Protein 3LXD (pdb70)

Radius of gyration: 22.02 Å; Cα contacts (8 Å, |Δi|>4): 960; chains: 1; bounding box: 58×62×48 Å

Sequence (409 aa):
AERADVVIVGAGHGGAQAAIALRQNGFEGRVLVIGREPEIPYERPPLSKEYLAREKTFERICIRPAQFWEDKAVEMKLGAEVVSLDPAAHTVKLGDGSAIEYGKLIWATGGDPRRLSCVGADLAGVHAVRTKEDADRLMAELDAGAKNAVVIGGGYIGLEAAAVLTKFGVNVTLLEALPRVLARVAGEALSEFYQAEHRAHGVDLRTGAAMDCIEGDGTKVTGVRMQDGSVIPADIVIVGIGIVPCVGALISAGASGGNGVDVDEFCRTSLTDVYAIGDCAAHANDFADGAVIRLESVQNANDMATAAAKDICGAPVPYKATPWFWSNQYDLKLQTVGLSTGHDNAVLRGDPATRSFSVVYLKGGKVVALDCVNMVKDYVQGKKLVEARAQIAPEQLADAGVPLKEMLA

InterPro domains:
  IPR016156 FAD/NAD-linked reductase, dimerisation domain superfamily [G3DSA:3.30.390.30] (330-415)
  IPR016156 FAD/NAD-linked reductase, dimerisation domain superfamily [SSF55424] (322-414)
  IPR023753 FAD/NAD(P)-binding domain [PF07992] (11-310)
  IPR028202 Reductase, C-terminal [PF14759] (330-414)
  IPR036188 FAD/NAD(P)-binding domain superfamily [G3DSA:3.50.50.60] (12-320)
  IPR036188 FAD/NAD(P)-binding domain superfamily [G3DSA:3.50.50.60] (121-247)
  IPR036188 FAD/NAD(P)-binding domain superfamily [SSF51905] (7-196)
  IPR036188 FAD/NAD(P)-binding domain superfamily [SSF51905] (153-323)
  IPR050446 FAD-dependent Oxidoreductases and Apoptosis Regulators [PTHR43557] (8-406)

Foldseek 3Di:
DAEWQEEEEAQELLRVLLLVLLVVLPNDTAAEYEHLAADHYFHQQCLLNCVLLVNDDRQRGHPDDPVVCVVSNYHYDYNKHFPAAALVQQWTAIPVGDIYHYNFYEYEHAFAFDAFAPVRDDAPPEAQSRDPVNSVSVSVVLVVPFAFEEEEAQEQSSQSNQQSSVVSVGAYEYEALAQFRCPVADDVVVRVLSVVVSVVSRYNYDYNFAFHGFYDPVYHTQWTAGPVGDTGGGRYYHRHDDTQAPQVNVVVNPWDDDRQGEAEQLQDIPRPRYGYFAQRYWYQAVLVVRDTGGDHASVRSSQSSNSPSCVVSVNHDGSHDWDKDWHDGDNKTKIKTFGQPPFPDWAWADDCVVQWTKIFTAHPQFTGMMITINHVQCRVLVNVSNVVSARFDSVVRNHNVDRPNVGGD

Solvent-accessible surface area: 17570 Å² total; per-residue (Å²): 125,79,163,6,71,0,0,0,6,12,16,14,23,7,0,2,40,0,0,7,8,0,42,142,55,55,38,166,22,68,0,3,3,1,4,123,30,73,29,40,2,2,58,66,29,4,3,7,18,47,13,0,20,118,115,74,89,53,119,158,0,22,17,69,90,69,103,37,11,136,90,83,60,10,75,48,74,56,52,24,82,16,80,44,17,61,31,90,61,45,34,0,96,6,53,115,44,52,56,2,71,6,36,68,0,0,6,12,33,17,4,44,50,121,163,24,27,36,130,44,54,110,20,56,5,38,4,15,7,64,34,41,69,16,0,44,121,0,19,60,44,15,101,95,48,19,124,49,2,1,0,10,9,2,28,25,76,0,0,4,0,0,3,10,0,31,127,64,69,23,96,6,18,0,4,12,65,48,116,51,0,3,32,184,65,6,0,100,33,0,1,126,17,0,23,64,19,0,113,87,77,64,4,63,7,99,48,55,15,49,30,63,14,4,39,36,90,72,104,111,2,64,1,0,90,14,121,123,56,61,71,17,98,5,44,0,0,0,10,15,60,58,19,82,23,31,9,51,18,0,79,104,26,54,6,59,22,87,80,8,0,52,14,51,72,39,1,104,14,71,20,101,39,1,7,0,1,4,33,0,2,2,17,46,12,80,32,26,139,45,55,88,50,43,33,75,14,30,2,4,7,43,38,0,0,53,2,0,0,51,33,23,39,61,60,65,81,53,14,135,45,10,3,78,65,78,0,39,2,53,88,0,120,0,54,17,0,4,32,11,117,48,52,98,60,43,14,72,8,32,76,38,85,88,75,37,0,0,1,0,1,2,101,59,42,82,0,31,0,0,1,0,0,54,59,94,112,3,36,91,26,0,70,120,0,1,64,59,88,9,137,9,35,44,142,104,0,44,74,51,70,57,38,0,125,117,34,66,161

Secondary structure (DSSP, 8-state):
--EEEEEEE--SHHHHHHHHHHHHTT--S-EEEEESSSSPPB-SGGGGTTTTTTSS-SGGGBSS-HHHHHHTTEEEEET--EEEEETTTTEEEETTS-EEEEEEEEE---EEPPP-BTTSS--BTEE---SHHHHHHHHHHHHTT--EEEEE--SHHHHHHHHHHHHTT-EEEEEESSSSTTTTTS-HHHHHHHHHHHHHTT-EEEET--EEEEEESSSBEEEEEESSS-EEE-SEEEE-S--EES-HHHHHTT---SSSEE--TT-B-SSTTEEE-GGGEEEE-GGGTT-EE---SHHHHHHHHHHHHHHHTT------PPPEEEEEETTEEEEEEE--TT-SEEEEEEEGGGTEEEEEEEETTEEEEEEEES-HHHHHHHHHHHHHT----HHHHT-TTS-GGGG--

Nearest PDB structures (foldseek):
  3lxd-assembly1_A  TM=1.002E+00  e=8.440E-90  Novosphingobium aromaticivorans DSM 12444
  6pfz-assembly2_A  TM=8.883E-01  e=3.365E-32  Archaeoglobus fulgidus DSM 4304
  6pfz-assembly1_C  TM=8.844E-01  e=8.334E-30  Archaeoglobus fulgidus DSM 4304
  8c0z-assembly1_E  TM=8.741E-01  e=3.413E-28  Aromatoleum aromaticum
  2cdu-assembly1_B  TM=8.922E-01  e=2.893E-27  Fructilactobacillus sanfranciscensis

B-factor: mean 34.09, std 6.64, range [16.43, 81.3]

CATH classification: 3.50.50.60 (+2 more: 3.50.50.60, 3.30.390.30)

Structure (mmCIF, N/CA/C/O backbone):
data_3LXD
#
_entry.id   3LXD
#
_cell.length_a   140.071
_cell.length_b   140.071
_cell.length_c   52.217
_cell.angle_alpha   90.00
_cell.angle_beta   90.00
_cell.angle_gamma   90.00
#
_symmetry.space_group_name_H-M   'P 43 21 2'
#
loop_
_entity.id
_entity.type
_entity.pdbx_description
1 polymer 'FAD-dependent pyridine nucleotide-disulphide oxidoreductase'
2 non-polymer 'FLAVIN-ADENINE DINUCLEOTIDE'
3 water water
#
loop_
_atom_site.group_PDB
_atom_site.id
_atom_site.type_symbol
_atom_site.label_atom_id
_atom_site.label_alt_id
_atom_site.label_comp_id
_atom_site.label_asym_id
_atom_site.label_entity_id
_atom_site.label_seq_id
_atom_site.pdbx_PDB_ins_code
_atom_site.Cartn_x
_atom_site.Cartn_y
_atom_site.Cartn_z
_atom_site.occupancy
_atom_site.B_iso_or_equiv
_atom_site.auth_seq_id
_atom_site.auth_comp_id
_atom_site.auth_asym_id
_atom_site.auth_atom_id
_atom_site.pdbx_PDB_model_num
ATOM 1 N N . ALA A 1 7 ? 15.560 -12.619 -8.711 1.00 47.06 7 ALA A N 1
ATOM 2 C CA . ALA A 1 7 ? 14.294 -13.397 -8.593 1.00 47.12 7 ALA A CA 1
ATOM 3 C C . ALA A 1 7 ? 14.566 -14.841 -8.170 1.00 47.15 7 ALA A C 1
ATOM 4 O O . ALA A 1 7 ? 15.393 -15.532 -8.774 1.00 47.24 7 ALA A O 1
ATOM 6 N N . GLU A 1 8 ? 13.869 -15.285 -7.125 1.00 47.00 8 GLU A N 1
ATOM 7 C CA . GLU A 1 8 ? 13.991 -16.651 -6.641 1.00 46.80 8 GLU A CA 1
ATOM 8 C C . GLU A 1 8 ? 13.439 -17.611 -7.683 1.00 46.39 8 GLU A C 1
ATOM 9 O O . GLU A 1 8 ? 12.321 -17.432 -8.175 1.00 46.59 8 GLU A O 1
ATOM 15 N N . ARG A 1 9 ? 14.234 -18.622 -8.021 1.00 45.68 9 ARG A N 1
ATOM 16 C CA . ARG A 1 9 ? 13.868 -19.573 -9.065 1.00 45.18 9 ARG A CA 1
ATOM 17 C C . ARG A 1 9 ? 14.291 -20.999 -8.740 1.00 44.34 9 ARG A C 1
ATOM 18 O O . ARG A 1 9 ? 15.371 -21.230 -8.186 1.00 44.50 9 ARG A O 1
ATOM 26 N N . ALA A 1 10 ? 13.434 -21.950 -9.094 1.00 43.12 10 ALA A N 1
ATOM 27 C CA . ALA A 1 10 ? 13.748 -23.361 -8.942 1.00 42.08 10 ALA A CA 1
ATOM 28 C C . ALA A 1 10 ? 13.541 -24.100 -10.260 1.00 41.47 10 ALA A C 1
ATOM 29 O O . ALA A 1 10 ? 12.717 -23.700 -11.094 1.00 41.54 10 ALA A O 1
ATOM 31 N N . ASP A 1 11 ? 14.303 -25.171 -10.452 1.00 40.42 11 ASP A N 1
ATOM 32 C CA . ASP A 1 11 ? 14.187 -25.978 -11.659 1.00 39.44 11 ASP A CA 1
ATOM 33 C C . ASP A 1 11 ? 12.837 -26.691 -11.720 1.00 38.58 11 ASP A C 1
ATOM 34 O O . ASP A 1 11 ? 12.231 -26.803 -12.788 1.00 38.75 11 ASP A O 1
ATOM 39 N N . VAL A 1 12 ? 12.375 -27.160 -10.566 1.00 37.27 12 VAL A N 1
ATOM 40 C CA . VAL A 1 12 ? 11.029 -27.698 -10.424 1.00 36.07 12 VAL A CA 1
ATOM 41 C C . VAL A 1 12 ? 10.383 -27.066 -9.192 1.00 35.30 12 VAL A C 1
ATOM 42 O O . VAL A 1 12 ? 10.985 -27.025 -8.114 1.00 35.03 12 VAL A O 1
ATOM 46 N N . VAL A 1 13 ? 9.174 -26.542 -9.371 1.00 34.32 13 VAL A N 1
ATOM 47 C CA . VAL A 1 13 ? 8.388 -26.034 -8.257 1.00 33.55 13 VAL A CA 1
ATOM 48 C C . VAL A 1 13 ? 7.162 -26.930 -8.071 1.00 33.01 13 VAL A C 1
ATOM 49 O O . VAL A 1 13 ? 6.391 -27.157 -9.008 1.00 32.82 13 VAL A O 1
ATOM 53 N N . ILE A 1 14 ? 7.024 -27.464 -6.861 1.00 32.25 14 ILE A N 1
ATOM 54 C CA . ILE A 1 14 ? 5.894 -28.300 -6.499 1.00 31.48 14 ILE A CA 1
ATOM 55 C C . ILE A 1 14 ? 4.987 -27.480 -5.596 1.00 31.04 14 ILE A C 1
ATOM 56 O O . ILE A 1 14 ? 5.417 -26.987 -4.559 1.00 31.09 14 ILE A O 1
ATOM 61 N N . VAL A 1 15 ? 3.733 -27.321 -5.998 1.00 30.57 15 VAL A N 1
ATOM 62 C CA . VAL A 1 15 ? 2.767 -26.590 -5.173 1.00 30.02 15 VAL A CA 1
ATOM 63 C C . VAL A 1 15 ? 1.786 -27.564 -4.528 1.00 29.64 15 VAL A C 1
ATOM 64 O O . VAL A 1 15 ? 1.051 -28.290 -5.215 1.00 29.50 15 VAL A O 1
ATOM 68 N N . GLY A 1 16 ? 1.812 -27.578 -3.198 1.00 29.09 16 GLY A N 1
ATOM 69 C CA . GLY A 1 16 ? 1.112 -28.576 -2.405 1.00 28.63 16 GLY A CA 1
ATOM 70 C C . GLY A 1 16 ? 2.114 -29.551 -1.813 1.00 28.36 16 GLY A C 1
ATOM 71 O O . GLY A 1 16 ? 2.955 -30.105 -2.534 1.00 28.23 16 GLY A O 1
ATOM 72 N N . ALA A 1 17 ? 2.026 -29.753 -0.500 1.00 27.95 17 ALA A N 1
ATOM 73 C CA . ALA A 1 17 ? 2.964 -30.608 0.222 1.00 27.54 17 ALA A CA 1
ATOM 74 C C . ALA A 1 17 ? 2.254 -31.786 0.889 1.00 27.35 17 ALA A C 1
ATOM 75 O O . ALA A 1 17 ? 2.582 -32.170 2.020 1.00 27.25 17 ALA A O 1
ATOM 77 N N . GLY A 1 18 ? 1.273 -32.344 0.179 1.00 27.01 18 GLY A N 1
ATOM 78 C CA . GLY A 1 18 ? 0.565 -33.540 0.622 1.00 26.47 18 GLY A CA 1
ATOM 79 C C . GLY A 1 18 ? 1.185 -34.767 -0.014 1.00 26.36 18 GLY A C 1
ATOM 80 O O . GLY A 1 18 ? 2.395 -34.800 -0.266 1.00 26.10 18 GLY A O 1
ATOM 81 N N . HIS A 1 19 ? 0.356 -35.772 -0.282 1.00 26.12 19 HIS A N 1
ATOM 82 C CA . HIS A 1 19 ? 0.831 -37.020 -0.866 1.00 26.06 19 HIS A CA 1
ATOM 83 C C . HIS A 1 19 ? 1.463 -36.810 -2.228 1.00 26.00 19 HIS A C 1
ATOM 84 O O . HIS A 1 19 ? 2.567 -37.291 -2.472 1.00 26.13 19 HIS A O 1
ATOM 91 N N . GLY A 1 20 ? 0.769 -36.083 -3.102 1.00 25.84 20 GLY A N 1
ATOM 92 C CA . GLY A 1 20 ? 1.256 -35.813 -4.446 1.00 25.77 20 GLY A CA 1
ATOM 93 C C . GLY A 1 20 ? 2.585 -35.089 -4.423 1.00 25.90 20 GLY A C 1
ATOM 94 O O . GLY A 1 20 ? 3.553 -35.539 -5.041 1.00 25.75 20 GLY A O 1
ATOM 95 N N . GLY A 1 21 ? 2.623 -33.978 -3.686 1.00 25.86 21 GLY A N 1
ATOM 96 C CA . GLY A 1 21 ? 3.818 -33.156 -3.540 1.00 25.74 21 GLY A CA 1
ATOM 97 C C . GLY A 1 21 ? 5.033 -33.889 -3.009 1.00 25.84 21 GLY A C 1
ATOM 98 O O . GLY A 1 21 ? 6.096 -33.869 -3.637 1.00 25.92 21 GLY A O 1
ATOM 99 N N . ALA A 1 22 ? 4.878 -34.535 -1.855 1.00 25.76 22 ALA A N 1
ATOM 100 C CA . ALA A 1 22 ? 5.965 -35.295 -1.240 1.00 25.83 22 ALA A CA 1
ATOM 101 C C . ALA A 1 22 ? 6.470 -36.394 -2.167 1.00 26.02 22 ALA A C 1
ATOM 102 O O . ALA A 1 22 ? 7.672 -36.497 -2.415 1.00 26.17 22 ALA A O 1
ATOM 104 N N . GLN A 1 23 ? 5.550 -37.202 -2.690 1.00 26.17 23 GLN A N 1
ATOM 105 C CA . GLN A 1 23 ? 5.926 -38.291 -3.589 1.00 26.30 23 GLN A CA 1
ATOM 106 C C . GLN A 1 23 ? 6.558 -37.773 -4.873 1.00 26.39 23 GLN A C 1
ATOM 107 O O . GLN A 1 23 ? 7.439 -38.429 -5.431 1.00 26.42 23 GLN A O 1
ATOM 113 N N . ALA A 1 24 ? 6.110 -36.602 -5.333 1.00 26.45 24 ALA A N 1
ATOM 114 C CA . ALA A 1 24 ? 6.678 -35.967 -6.524 1.00 26.57 24 ALA A CA 1
ATOM 115 C C . ALA A 1 24 ? 8.155 -35.617 -6.313 1.00 26.72 24 ALA A C 1
ATOM 116 O O . ALA A 1 24 ? 8.988 -35.849 -7.196 1.00 26.47 24 ALA A O 1
ATOM 118 N N . ALA A 1 25 ? 8.463 -35.075 -5.136 1.00 26.80 25 ALA A N 1
ATOM 119 C CA . ALA A 1 25 ? 9.826 -34.715 -4.768 1.00 27.22 25 ALA A CA 1
ATOM 120 C C . ALA A 1 25 ? 10.710 -35.954 -4.606 1.00 27.70 25 ALA A C 1
ATOM 121 O O . ALA A 1 25 ? 11.861 -35.976 -5.065 1.00 27.46 25 ALA A O 1
ATOM 123 N N . ILE A 1 26 ? 10.160 -36.982 -3.961 1.00 28.23 26 ILE A N 1
ATOM 124 C CA . ILE A 1 26 ? 10.855 -38.255 -3.786 1.00 28.75 26 ILE A CA 1
ATOM 125 C C . ILE A 1 26 ? 11.161 -38.890 -5.140 1.00 29.24 26 ILE A C 1
ATOM 126 O O . ILE A 1 26 ? 12.292 -39.320 -5.387 1.00 29.59 26 ILE A O 1
ATOM 131 N N . ALA A 1 27 ? 10.156 -38.926 -6.014 1.00 29.69 27 ALA A N 1
ATOM 132 C CA . ALA A 1 27 ? 10.279 -39.553 -7.330 1.00 30.08 27 ALA A CA 1
ATOM 133 C C . ALA A 1 27 ? 11.343 -38.867 -8.184 1.00 30.55 27 ALA A C 1
ATOM 134 O O . ALA A 1 27 ? 12.187 -39.536 -8.785 1.00 30.77 27 ALA A O 1
ATOM 136 N N . LEU A 1 28 ? 11.290 -37.535 -8.224 1.00 31.04 28 LEU A N 1
ATOM 137 C CA . LEU A 1 28 ? 12.302 -36.709 -8.874 1.00 31.53 28 LEU A CA 1
ATOM 138 C C . LEU A 1 28 ? 13.718 -37.208 -8.555 1.00 32.01 28 LEU A C 1
ATOM 139 O O . LEU A 1 28 ? 14.442 -37.662 -9.447 1.00 32.14 28 LEU A O 1
ATOM 144 N N . ARG A 1 29 ? 14.087 -37.161 -7.277 1.00 32.56 29 ARG A N 1
ATOM 145 C CA . ARG A 1 29 ? 15.427 -37.549 -6.845 1.00 33.17 29 ARG A CA 1
ATOM 146 C C . ARG A 1 29 ? 15.742 -39.022 -7.118 1.00 33.73 29 ARG A C 1
ATOM 147 O O . ARG A 1 29 ? 16.825 -39.333 -7.620 1.00 33.94 29 ARG A O 1
ATOM 155 N N . GLN A 1 30 ? 14.797 -39.916 -6.816 1.00 34.24 30 GLN A N 1
ATOM 156 C CA . GLN A 1 30 ? 14.963 -41.351 -7.099 1.00 34.98 30 GLN A CA 1
ATOM 157 C C . GLN A 1 30 ? 15.251 -41.664 -8.571 1.00 35.19 30 GLN A C 1
ATOM 158 O O . GLN A 1 30 ? 15.850 -42.696 -8.883 1.00 35.33 30 GLN A O 1
ATOM 164 N N . ASN A 1 31 ? 14.821 -40.783 -9.470 1.00 35.36 31 ASN A N 1
ATOM 165 C CA . ASN A 1 31 ? 15.104 -40.955 -10.891 1.00 35.66 31 ASN A CA 1
ATOM 166 C C . ASN A 1 31 ? 16.242 -40.071 -11.399 1.00 35.87 31 ASN A C 1
ATOM 167 O O . ASN A 1 31 ? 16.419 -39.901 -12.608 1.00 35.77 31 ASN A O 1
ATOM 172 N N . GLY A 1 32 ? 17.000 -39.505 -10.462 1.00 36.10 32 GLY A N 1
ATOM 173 C CA . GLY A 1 32 ? 18.257 -38.836 -10.772 1.00 36.61 32 GLY A CA 1
ATOM 174 C C . GLY A 1 32 ? 18.220 -37.353 -11.098 1.00 37.02 32 GLY A C 1
ATOM 175 O O . GLY A 1 32 ? 19.210 -36.816 -11.599 1.00 37.18 32 GLY A O 1
ATOM 176 N N . PHE A 1 33 ? 17.097 -36.687 -10.822 1.00 37.18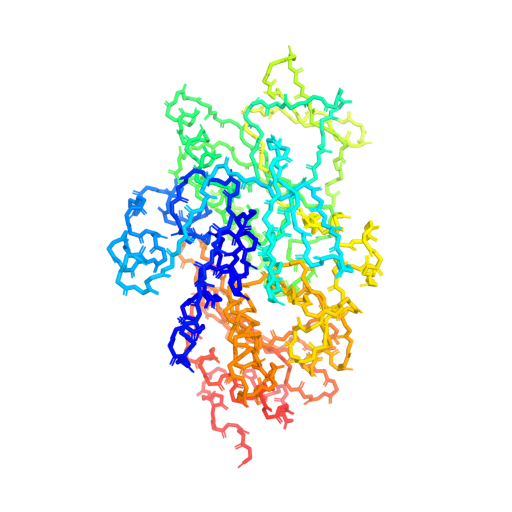 33 PHE A N 1
ATOM 177 C CA . PHE A 1 33 ? 16.985 -35.245 -11.046 1.00 37.32 33 PHE A CA 1
ATOM 178 C C . PHE A 1 33 ? 17.935 -34.484 -10.122 1.00 37.67 33 PHE A C 1
ATOM 179 O O . PHE A 1 33 ? 18.001 -34.768 -8.926 1.00 37.81 33 PHE A O 1
ATOM 187 N N . GLU A 1 34 ? 18.665 -33.519 -10.676 1.00 38.11 34 GLU A N 1
ATOM 188 C CA . GLU A 1 34 ? 19.696 -32.811 -9.904 1.00 38.75 34 GLU A CA 1
ATOM 189 C C . GLU A 1 34 ? 19.465 -31.317 -9.688 1.00 38.59 34 GLU A C 1
ATOM 190 O O . GLU A 1 34 ? 20.076 -30.721 -8.796 1.00 38.84 34 GLU A O 1
ATOM 196 N N . GLY A 1 35 ? 18.581 -30.720 -10.483 1.00 38.34 35 GLY A N 1
ATOM 197 C CA . GLY A 1 35 ? 18.227 -29.311 -10.318 1.00 37.97 35 GLY A CA 1
ATOM 198 C C . GLY A 1 35 ? 17.611 -28.988 -8.966 1.00 37.65 35 GLY A C 1
ATOM 199 O O . GLY A 1 35 ? 17.377 -29.877 -8.146 1.00 37.65 35 GLY A O 1
ATOM 200 N N . ARG A 1 36 ? 17.351 -27.707 -8.734 1.00 37.35 36 ARG A N 1
ATOM 201 C CA . ARG A 1 36 ? 16.715 -27.255 -7.504 1.00 37.25 36 ARG A CA 1
ATOM 202 C C . ARG A 1 36 ? 15.241 -27.672 -7.462 1.00 36.93 36 ARG A C 1
ATOM 203 O O . ARG A 1 36 ? 14.505 -27.493 -8.438 1.00 36.84 36 ARG A O 1
ATOM 211 N N . VAL A 1 37 ? 14.827 -28.240 -6.330 1.00 36.48 37 VAL A N 1
ATOM 212 C CA . VAL A 1 37 ? 13.440 -28.659 -6.131 1.00 36.01 37 VAL A CA 1
ATOM 213 C C . VAL A 1 37 ? 12.852 -27.917 -4.937 1.00 35.82 37 VAL A C 1
ATOM 214 O O . VAL A 1 37 ? 13.378 -27.988 -3.821 1.00 35.74 37 VAL A O 1
ATOM 218 N N . LEU A 1 38 ? 11.763 -27.198 -5.191 1.00 35.59 38 LEU A N 1
ATOM 219 C CA . LEU A 1 38 ? 11.099 -26.402 -4.168 1.00 35.42 38 LEU A CA 1
ATOM 220 C C . LEU A 1 38 ? 9.631 -26.783 -4.052 1.00 35.48 38 LEU A C 1
ATOM 221 O O . LEU A 1 38 ? 8.909 -26.841 -5.055 1.00 35.46 38 LEU A O 1
ATOM 226 N N . VAL A 1 39 ? 9.190 -27.051 -2.829 1.00 35.37 39 VAL A N 1
ATOM 227 C CA . VAL A 1 39 ? 7.772 -27.289 -2.604 1.00 35.43 39 VAL A CA 1
ATOM 228 C C . VAL A 1 39 ? 7.151 -26.238 -1.687 1.00 35.38 39 VAL A C 1
ATOM 229 O O . VAL A 1 39 ? 7.675 -25.938 -0.612 1.00 35.37 39 VAL A O 1
ATOM 233 N N . ILE A 1 40 ? 6.050 -25.664 -2.171 1.00 35.29 40 ILE A N 1
ATOM 234 C CA . ILE A 1 40 ? 5.276 -24.654 -1.456 1.00 35.29 40 ILE A CA 1
ATOM 235 C C . ILE A 1 40 ? 3.971 -25.287 -0.964 1.00 35.00 40 ILE A C 1
ATOM 236 O O . ILE A 1 40 ? 3.146 -25.720 -1.767 1.00 34.90 40 ILE A O 1
ATOM 241 N N . GLY A 1 41 ? 3.799 -25.349 0.354 1.00 34.87 41 GLY A N 1
ATOM 242 C CA . GLY A 1 41 ? 2.606 -25.940 0.959 1.00 34.75 41 GLY A CA 1
ATOM 243 C C . GLY A 1 41 ? 1.973 -24.993 1.954 1.00 34.82 41 GLY A C 1
ATOM 244 O O . GLY A 1 41 ? 2.666 -24.438 2.809 1.00 34.76 41 GLY A O 1
ATOM 245 N N . ARG A 1 42 ? 0.658 -24.800 1.851 1.00 34.83 42 ARG A N 1
ATOM 246 C CA . ARG A 1 42 ? -0.026 -23.825 2.710 1.00 34.99 42 ARG A CA 1
ATOM 247 C C . ARG A 1 42 ? -0.141 -24.234 4.177 1.00 34.81 42 ARG A C 1
ATOM 248 O O . ARG A 1 42 ? -0.407 -23.397 5.035 1.00 34.98 42 ARG A O 1
ATOM 256 N N . GLU A 1 43 ? 0.071 -25.514 4.463 1.00 34.66 43 GLU A N 1
ATOM 257 C CA . GLU A 1 43 ? 0.042 -26.006 5.836 1.00 34.49 43 GLU A CA 1
ATOM 258 C C . GLU A 1 43 ? 1.428 -25.905 6.466 1.00 34.36 43 GLU A C 1
ATOM 259 O O . GLU A 1 43 ? 2.425 -26.031 5.760 1.00 34.52 43 GLU A O 1
ATOM 265 N N . PRO A 1 44 ? 1.494 -25.662 7.791 1.00 34.07 44 PRO A N 1
ATOM 266 C CA . PRO A 1 44 ? 2.772 -25.407 8.464 1.00 33.91 44 PRO A CA 1
ATOM 267 C C . PRO A 1 44 ? 3.682 -26.624 8.667 1.00 33.81 44 PRO A C 1
ATOM 268 O O . PRO A 1 44 ? 4.896 -26.462 8.764 1.00 34.11 44 PRO A O 1
ATOM 272 N N . GLU A 1 45 ? 3.120 -27.823 8.744 1.00 33.51 45 GLU A N 1
ATOM 273 C CA . GLU A 1 45 ? 3.938 -29.008 9.027 1.00 33.17 45 GLU A CA 1
ATOM 274 C C . GLU A 1 45 ? 4.477 -29.680 7.767 1.00 32.64 45 GLU A C 1
ATOM 275 O O . GLU A 1 45 ? 3.912 -29.520 6.684 1.00 32.51 45 GLU A O 1
ATOM 281 N N . ILE A 1 46 ? 5.581 -30.416 7.920 1.00 31.90 46 ILE A N 1
ATOM 282 C CA . ILE A 1 46 ? 6.165 -31.213 6.831 1.00 31.16 46 ILE A CA 1
ATOM 283 C C . ILE A 1 46 ? 5.158 -32.264 6.325 1.00 30.72 46 ILE A C 1
ATOM 284 O O . ILE A 1 46 ? 4.212 -32.606 7.048 1.00 30.44 46 ILE A O 1
ATOM 289 N N . PRO A 1 47 ? 5.345 -32.769 5.085 1.00 30.27 47 PRO A N 1
ATOM 290 C CA . PRO A 1 47 ? 4.400 -33.737 4.530 1.00 29.99 47 PRO A CA 1
ATOM 291 C C . PRO A 1 47 ? 4.025 -34.864 5.500 1.00 29.75 47 PRO A C 1
ATOM 292 O O . PRO A 1 47 ? 4.900 -35.525 6.081 1.00 30.00 47 PRO A O 1
ATOM 296 N N . TYR A 1 48 ? 2.723 -35.047 5.682 1.00 28.94 48 TYR A N 1
ATOM 297 C CA . TYR A 1 48 ? 2.194 -36.091 6.539 1.00 28.44 48 TYR A CA 1
ATOM 298 C C . TYR A 1 48 ? 1.040 -36.803 5.825 1.00 28.34 48 TYR A C 1
ATOM 299 O O . TYR A 1 48 ? 0.421 -36.252 4.910 1.00 28.29 48 TYR A O 1
ATOM 308 N N . GLU A 1 49 ? 0.755 -38.024 6.257 1.00 28.27 49 GLU A N 1
ATOM 309 C CA . GLU A 1 49 ? -0.273 -38.849 5.637 1.00 28.22 49 GLU A CA 1
ATOM 310 C C . GLU A 1 49 ? -1.677 -38.402 6.044 1.00 28.15 49 GLU A C 1
ATOM 311 O O . GLU A 1 49 ? -1.918 -38.040 7.200 1.00 27.90 49 GLU A O 1
ATOM 317 N N . ARG A 1 50 ? -2.599 -38.440 5.085 1.00 28.08 50 ARG A N 1
ATOM 318 C CA . ARG A 1 50 ? -3.980 -38.004 5.311 1.00 28.18 50 ARG A CA 1
ATOM 319 C C . ARG A 1 50 ? -4.942 -39.111 5.770 1.00 27.92 50 ARG A C 1
ATOM 320 O O . ARG A 1 50 ? -5.811 -38.847 6.606 1.00 28.21 50 ARG A O 1
ATOM 328 N N . PRO A 1 51 ? -4.795 -40.351 5.249 1.00 27.66 51 PRO A N 1
ATOM 329 C CA . PRO A 1 51 ? -5.690 -41.424 5.720 1.00 27.48 51 PRO A CA 1
ATOM 330 C C . PRO A 1 51 ? -5.796 -41.598 7.243 1.00 27.39 51 PRO A C 1
ATOM 331 O O . PRO A 1 51 ? -6.868 -41.981 7.726 1.00 27.46 51 PRO A O 1
ATOM 335 N N . PRO A 1 52 ? -4.707 -41.327 7.999 1.00 27.20 52 PRO A N 1
ATOM 336 C CA . PRO A 1 52 ? -4.813 -41.409 9.460 1.00 27.02 52 PRO A CA 1
ATOM 337 C C . PRO A 1 52 ? -5.766 -40.394 10.093 1.00 27.01 52 PRO A C 1
ATOM 338 O O . PRO A 1 52 ? -6.222 -40.612 11.218 1.00 27.13 52 PRO A O 1
ATOM 342 N N . LEU A 1 53 ? -6.063 -39.304 9.387 1.00 26.91 53 LEU A N 1
ATOM 343 C CA . LEU A 1 53 ? -6.888 -38.229 9.946 1.00 27.11 53 LEU A CA 1
ATOM 344 C C . LEU A 1 53 ? -8.317 -38.648 10.306 1.00 27.23 53 LEU A C 1
ATOM 345 O O . LEU A 1 53 ? -8.968 -37.996 11.125 1.00 27.33 53 LEU A O 1
ATOM 350 N N . SER A 1 54 ? -8.796 -39.727 9.689 1.00 27.29 54 SER A N 1
ATOM 351 C CA . SER A 1 54 ? -10.098 -40.311 10.020 1.00 27.38 54 SER A CA 1
ATOM 352 C C . SER A 1 54 ? -9.926 -41.718 10.587 1.00 27.63 54 SER A C 1
ATOM 353 O O . SER A 1 54 ? -10.904 -42.458 10.743 1.00 27.35 54 SER A O 1
ATOM 356 N N . LYS A 1 55 ? -8.674 -42.081 10.876 1.00 27.95 55 LYS A N 1
ATOM 357 C CA . LYS A 1 55 ? -8.349 -43.397 11.423 1.00 28.53 55 LYS A CA 1
ATOM 358 C C . LYS A 1 55 ? -7.436 -43.269 12.645 1.00 29.28 55 LYS A C 1
ATOM 359 O O . LYS A 1 55 ? -7.796 -42.589 13.608 1.00 29.54 55 LYS A O 1
ATOM 365 N N . GLU A 1 56 ? -6.256 -43.891 12.596 1.00 30.10 56 GLU A N 1
ATOM 366 C CA . GLU A 1 56 ? -5.406 -44.047 13.787 1.00 31.14 56 GLU A CA 1
ATOM 367 C C . GLU A 1 56 ? -4.999 -42.741 14.465 1.00 31.21 56 GLU A C 1
ATOM 368 O O . GLU A 1 56 ? -4.875 -42.705 15.688 1.00 31.24 56 GLU A O 1
ATOM 374 N N . TYR A 1 57 ? -4.792 -41.678 13.689 1.00 31.58 57 TYR A N 1
ATOM 375 C CA . TYR A 1 57 ? -4.439 -40.380 14.274 1.00 32.21 57 TYR A CA 1
ATOM 376 C C . TYR A 1 57 ? -5.598 -39.781 15.071 1.00 32.80 57 TYR A C 1
ATOM 377 O O . TYR A 1 57 ? -5.412 -39.374 16.222 1.00 33.07 57 TYR A O 1
ATOM 386 N N . LEU A 1 58 ? -6.785 -39.739 14.466 1.00 33.37 58 LEU A N 1
ATOM 387 C CA . LEU A 1 58 ? -7.969 -39.203 15.140 1.00 34.01 58 LEU A CA 1
ATOM 388 C C . LEU A 1 58 ? -8.278 -40.002 16.394 1.00 34.39 58 LEU A C 1
ATOM 389 O O . LEU A 1 58 ? -8.765 -39.449 17.380 1.00 34.62 58 LEU A O 1
ATOM 394 N N . ALA A 1 59 ? -7.971 -41.298 16.347 1.00 34.70 59 ALA A N 1
ATOM 395 C CA . ALA A 1 59 ? -8.223 -42.213 17.454 1.00 35.12 59 ALA A CA 1
ATOM 396 C C . ALA A 1 59 ? -7.060 -42.294 18.456 1.00 35.46 59 ALA A C 1
ATOM 397 O O . ALA A 1 59 ? -7.096 -43.098 19.391 1.00 35.51 59 ALA A O 1
ATOM 399 N N . ARG A 1 60 ? -6.044 -41.452 18.260 1.00 35.80 60 ARG A N 1
ATOM 400 C CA . ARG A 1 60 ? -4.856 -41.388 19.134 1.00 36.22 60 ARG A CA 1
ATOM 401 C C . ARG A 1 60 ? -4.141 -42.730 19.293 1.00 36.13 60 ARG A C 1
ATOM 402 O O . ARG A 1 60 ? -3.829 -43.152 20.406 1.00 36.25 60 ARG A O 1
ATOM 410 N N . GLU A 1 61 ? -3.902 -43.395 18.171 1.00 36.16 61 GLU A N 1
ATOM 411 C CA . GLU A 1 61 ? -3.130 -44.632 18.137 1.00 36.08 61 GLU A CA 1
ATOM 412 C C . GLU A 1 61 ? -1.782 -44.392 17.445 1.00 35.94 61 GLU A C 1
ATOM 413 O O . GLU A 1 61 ? -0.908 -45.252 17.465 1.00 36.02 61 GLU A O 1
ATOM 419 N N . LYS A 1 62 ? -1.634 -43.220 16.824 1.00 35.69 62 LYS A N 1
ATOM 420 C CA . LYS A 1 62 ? -0.383 -42.797 16.196 1.00 35.51 62 LYS A CA 1
ATOM 421 C C . LYS A 1 62 ? -0.090 -41.346 16.569 1.00 35.41 62 LYS A C 1
ATOM 422 O O . LYS A 1 62 ? -1.003 -40.526 16.664 1.00 35.32 62 LYS A O 1
ATOM 428 N N . THR A 1 63 ? 1.183 -41.034 16.786 1.00 35.33 63 THR A N 1
ATOM 429 C CA . THR A 1 63 ? 1.608 -39.646 16.971 1.00 35.24 63 THR A CA 1
ATOM 430 C C . THR A 1 63 ? 1.735 -38.966 15.606 1.00 35.31 63 THR A C 1
ATOM 431 O O . THR A 1 63 ? 1.570 -39.612 14.566 1.00 35.32 63 THR A O 1
ATOM 435 N N . PHE A 1 64 ? 2.022 -37.667 15.602 1.00 35.33 64 PHE A N 1
ATOM 436 C CA . PHE A 1 64 ? 2.249 -36.966 14.343 1.00 35.21 64 PHE A CA 1
ATOM 437 C C . PHE A 1 64 ? 3.516 -37.465 13.642 1.00 35.31 64 PHE A C 1
ATOM 438 O O . PHE A 1 64 ? 3.555 -37.530 12.411 1.00 35.40 64 PHE A O 1
ATOM 446 N N . GLU A 1 65 ? 4.540 -37.813 14.425 1.00 35.43 65 GLU A N 1
ATOM 447 C CA . GLU A 1 65 ? 5.801 -38.335 13.886 1.00 35.62 65 GLU A CA 1
ATOM 448 C C . GLU A 1 65 ? 5.598 -39.621 13.086 1.00 35.28 65 GLU A C 1
ATOM 449 O O . GLU A 1 65 ? 6.264 -39.836 12.072 1.00 35.21 65 GLU A O 1
ATOM 455 N N . ARG A 1 66 ? 4.672 -40.463 13.541 1.00 35.03 66 ARG A N 1
ATOM 456 C CA . ARG A 1 66 ? 4.410 -41.747 12.887 1.00 34.96 66 ARG A CA 1
ATOM 457 C C . ARG A 1 66 ? 3.452 -41.654 11.695 1.00 34.46 66 ARG A C 1
ATOM 458 O O . ARG A 1 66 ? 3.116 -42.674 11.093 1.00 34.50 66 ARG A O 1
ATOM 466 N N . ILE A 1 67 ? 3.003 -40.443 11.368 1.00 33.79 67 ILE A N 1
ATOM 467 C CA . ILE A 1 67 ? 2.181 -40.233 10.173 1.00 33.17 67 ILE A CA 1
ATOM 468 C C . ILE A 1 67 ? 2.879 -39.362 9.126 1.00 32.84 67 ILE A C 1
ATOM 469 O O . ILE A 1 67 ? 2.322 -39.106 8.062 1.00 32.71 67 ILE A O 1
ATOM 474 N N . CYS A 1 68 ? 4.094 -38.909 9.432 1.00 32.43 68 CYS A N 1
ATOM 475 C CA . CYS A 1 68 ? 4.890 -38.136 8.478 1.00 32.15 68 CYS A CA 1
ATOM 476 C C . CYS A 1 68 ? 5.344 -39.011 7.321 1.00 32.00 68 CYS A C 1
ATOM 477 O O . CYS A 1 68 ? 5.770 -40.150 7.531 1.00 31.92 68 CYS A O 1
ATOM 480 N N . ILE A 1 69 ? 5.245 -38.476 6.106 1.00 31.75 69 ILE A N 1
ATOM 481 C CA . ILE A 1 69 ? 5.596 -39.222 4.893 1.00 31.72 69 ILE A CA 1
ATOM 482 C C . ILE A 1 69 ? 7.091 -39.582 4.880 1.00 31.96 69 ILE A C 1
ATOM 483 O O . ILE A 1 69 ? 7.471 -40.706 4.535 1.00 32.05 69 ILE A O 1
ATOM 488 N N . ARG A 1 70 ? 7.921 -38.618 5.266 1.00 32.16 70 ARG A N 1
ATOM 489 C CA . ARG A 1 70 ? 9.352 -38.824 5.466 1.00 32.39 70 ARG A CA 1
ATOM 490 C C . ARG A 1 70 ? 9.783 -38.010 6.678 1.00 32.75 70 ARG A C 1
ATOM 491 O O . ARG A 1 70 ? 9.171 -36.976 6.964 1.00 32.88 70 ARG A O 1
ATOM 499 N N . PRO A 1 71 ? 10.831 -38.464 7.400 1.00 33.09 71 PRO A N 1
ATOM 500 C CA . PRO A 1 71 ? 11.326 -37.677 8.537 1.00 33.28 71 PRO A CA 1
ATOM 501 C C . PRO A 1 71 ? 11.982 -36.379 8.074 1.00 33.50 71 PRO A C 1
ATOM 502 O O . PRO A 1 71 ? 12.430 -36.290 6.932 1.00 33.56 71 PRO A O 1
ATOM 506 N N . ALA A 1 72 ? 12.034 -35.387 8.958 1.00 33.84 72 ALA A N 1
ATOM 507 C CA . ALA A 1 72 ? 12.631 -34.087 8.646 1.00 34.29 72 ALA A CA 1
ATOM 508 C C . ALA A 1 72 ? 13.988 -34.181 7.930 1.00 34.51 72 ALA A C 1
ATOM 509 O O . ALA A 1 72 ? 14.214 -33.497 6.924 1.00 34.78 72 ALA A O 1
ATOM 511 N N . GLN A 1 73 ? 14.870 -35.041 8.436 1.00 34.57 73 GLN A N 1
ATOM 512 C CA . GLN A 1 73 ? 16.225 -35.179 7.894 1.00 34.69 73 GLN A CA 1
ATOM 513 C C . GLN A 1 73 ? 16.244 -35.635 6.434 1.00 34.48 73 GLN A C 1
ATOM 514 O O . GLN A 1 73 ? 17.112 -35.215 5.671 1.00 34.78 73 GLN A O 1
ATOM 520 N N . PHE A 1 74 ? 15.290 -36.483 6.052 1.00 34.22 74 PHE A N 1
ATOM 521 C CA . PHE A 1 74 ? 15.181 -36.971 4.671 1.00 33.97 74 PHE A CA 1
ATOM 522 C C . PHE A 1 74 ? 15.174 -35.847 3.626 1.00 33.95 74 PHE A C 1
ATOM 523 O O . PHE A 1 74 ? 15.897 -35.924 2.632 1.00 34.08 74 PHE A O 1
ATOM 531 N N . TRP A 1 75 ? 14.355 -34.820 3.855 1.00 33.98 75 TRP A N 1
ATOM 532 C CA . TRP A 1 75 ? 14.211 -33.703 2.916 1.00 34.15 75 TRP A CA 1
ATOM 533 C C . TRP A 1 75 ? 15.511 -32.910 2.782 1.00 34.78 75 TRP A C 1
ATOM 534 O O . TRP A 1 75 ? 15.889 -32.497 1.682 1.00 34.78 75 TRP A O 1
ATOM 545 N N . GLU A 1 76 ? 16.182 -32.711 3.915 1.00 35.58 76 GLU A N 1
ATOM 546 C CA . GLU A 1 76 ? 17.552 -32.203 3.956 1.00 36.27 76 GLU A CA 1
ATOM 547 C C . GLU A 1 76 ? 18.474 -33.035 3.071 1.00 36.10 76 GLU A C 1
ATOM 548 O O . GLU A 1 76 ? 19.174 -32.492 2.217 1.00 36.05 76 GLU A O 1
ATOM 554 N N . ASP A 1 77 ? 18.454 -34.352 3.271 1.00 36.07 77 ASP A N 1
ATOM 555 C CA . ASP A 1 77 ? 19.316 -35.264 2.520 1.00 36.38 77 ASP A CA 1
ATOM 556 C C . ASP A 1 77 ? 19.049 -35.232 1.021 1.00 36.37 77 ASP A C 1
ATOM 557 O O . ASP A 1 77 ? 19.982 -35.294 0.226 1.00 36.39 77 ASP A O 1
ATOM 562 N N . LYS A 1 78 ? 17.774 -35.136 0.645 1.00 36.54 78 LYS A N 1
ATOM 563 C CA . LYS A 1 78 ? 17.372 -35.183 -0.762 1.00 36.58 78 LYS A CA 1
ATOM 564 C C . LYS A 1 78 ? 17.322 -33.810 -1.436 1.00 36.58 78 LYS A C 1
ATOM 565 O O . LYS A 1 78 ? 16.881 -33.690 -2.585 1.00 36.38 78 LYS A O 1
ATOM 571 N N . ALA A 1 79 ? 17.789 -32.785 -0.719 1.00 36.69 79 ALA A N 1
ATOM 572 C CA . ALA A 1 79 ? 17.854 -31.411 -1.230 1.00 36.85 79 ALA A CA 1
ATOM 573 C C . ALA A 1 79 ? 16.489 -30.930 -1.725 1.00 37.01 79 ALA A C 1
ATOM 574 O O . ALA A 1 79 ? 16.377 -30.277 -2.768 1.00 37.08 79 ALA A O 1
ATOM 576 N N . VAL A 1 80 ? 15.454 -31.285 -0.972 1.00 37.21 80 VAL A N 1
ATOM 577 C CA . VAL A 1 80 ? 14.100 -30.833 -1.250 1.00 37.24 80 VAL A CA 1
ATOM 578 C C . VAL A 1 80 ? 13.820 -29.630 -0.353 1.00 37.36 80 VAL A C 1
ATOM 579 O O . VAL A 1 80 ? 13.689 -29.763 0.867 1.00 37.32 80 VAL A O 1
ATOM 583 N N . GLU A 1 81 ? 13.762 -28.453 -0.967 1.00 37.52 81 GLU A N 1
ATOM 584 C CA . GLU A 1 81 ? 13.503 -27.218 -0.237 1.00 37.85 81 GLU A CA 1
ATOM 585 C C . GLU A 1 81 ? 12.007 -27.024 -0.056 1.00 37.77 81 GLU A C 1
ATOM 586 O O . GLU A 1 81 ? 11.218 -27.353 -0.942 1.00 37.85 81 GLU A O 1
ATOM 592 N N . MET A 1 82 ? 11.623 -26.482 1.092 1.00 37.65 82 MET A N 1
ATOM 593 C CA . MET A 1 82 ? 10.219 -26.332 1.419 1.00 37.80 82 MET A CA 1
ATOM 594 C C . MET A 1 82 ? 9.856 -24.959 1.976 1.00 37.75 82 MET A C 1
ATOM 595 O O . MET A 1 82 ? 10.485 -24.470 2.924 1.00 37.81 82 MET A O 1
ATOM 600 N N . LYS A 1 83 ? 8.850 -24.338 1.358 1.00 37.38 83 LYS A N 1
ATOM 601 C CA . LYS A 1 83 ? 8.232 -23.126 1.885 1.00 37.17 83 LYS A CA 1
ATOM 602 C C . LYS A 1 83 ? 6.861 -23.480 2.442 1.00 36.89 83 LYS A C 1
ATOM 603 O O . LYS A 1 83 ? 5.863 -23.502 1.715 1.00 37.07 83 LYS A O 1
ATOM 609 N N . LEU A 1 84 ? 6.823 -23.773 3.735 1.00 36.55 84 LEU A N 1
ATOM 610 C CA . LEU A 1 84 ? 5.588 -24.189 4.391 1.00 36.22 84 LEU A CA 1
ATOM 611 C C . LEU A 1 84 ? 4.820 -22.976 4.894 1.00 36.22 84 LEU A C 1
ATOM 612 O O . LEU A 1 84 ? 5.403 -21.905 5.099 1.00 36.16 84 LEU A O 1
ATOM 617 N N . GLY A 1 85 ? 3.511 -23.145 5.074 1.00 36.13 85 GLY A N 1
ATOM 618 C CA . GLY A 1 85 ? 2.636 -22.047 5.469 1.00 36.03 85 GLY A CA 1
ATOM 619 C C . GLY A 1 85 ? 2.610 -20.944 4.430 1.00 36.13 85 GLY A C 1
ATOM 620 O O . GLY A 1 85 ? 2.459 -19.771 4.762 1.00 36.30 85 GLY A O 1
ATOM 621 N N . ALA A 1 86 ? 2.771 -21.330 3.170 1.00 36.21 86 ALA A N 1
ATOM 622 C CA . ALA A 1 86 ? 2.771 -20.405 2.047 1.00 36.41 86 ALA A CA 1
ATOM 623 C C . ALA A 1 86 ? 1.966 -21.030 0.926 1.00 36.62 86 ALA A C 1
ATOM 624 O O . ALA A 1 86 ? 2.072 -22.230 0.676 1.00 36.85 86 ALA A O 1
ATOM 626 N N . GLU A 1 87 ? 1.157 -20.227 0.248 1.00 36.68 87 GLU A N 1
ATOM 627 C CA . GLU A 1 87 ? 0.362 -20.746 -0.860 1.00 36.73 87 GLU A CA 1
ATOM 628 C C . GLU A 1 87 ? 0.559 -19.971 -2.147 1.00 36.51 87 GLU A C 1
ATOM 629 O O . GLU A 1 87 ? 0.781 -18.759 -2.126 1.00 36.50 87 GLU A O 1
ATOM 635 N N . VAL A 1 88 ? 0.484 -20.688 -3.263 1.00 36.45 88 VAL A N 1
ATOM 636 C CA . VAL A 1 88 ? 0.503 -20.077 -4.582 1.00 36.49 88 VAL A CA 1
ATOM 637 C C . VAL A 1 88 ? -0.884 -19.511 -4.842 1.00 36.69 88 VAL A C 1
ATOM 638 O O . VAL A 1 88 ? -1.884 -20.215 -4.717 1.00 36.72 88 VAL A O 1
ATOM 642 N N . VAL A 1 89 ? -0.934 -18.230 -5.191 1.00 36.83 89 VAL A N 1
ATOM 643 C CA . VAL A 1 89 ? -2.197 -17.525 -5.338 1.00 36.94 89 VAL A CA 1
ATOM 644 C C . VAL A 1 89 ? -2.583 -17.370 -6.816 1.00 36.94 89 VAL A C 1
ATOM 645 O O . VAL A 1 89 ? -3.762 -17.279 -7.149 1.00 37.11 89 VAL A O 1
ATOM 649 N N . SER A 1 90 ? -1.581 -17.362 -7.691 1.00 37.00 90 SER A N 1
ATOM 650 C CA . SER A 1 90 ? -1.787 -17.290 -9.137 1.00 37.10 90 SER A CA 1
ATOM 651 C C . SER A 1 90 ? -0.499 -17.664 -9.857 1.00 37.30 90 SER A C 1
ATOM 652 O O . SER A 1 90 ? 0.557 -17.789 -9.232 1.00 37.19 90 SER A O 1
ATOM 655 N N . LEU A 1 91 ? -0.589 -17.839 -11.172 1.00 37.59 91 LEU A N 1
ATOM 656 C CA . LEU A 1 91 ? 0.584 -18.151 -11.980 1.00 38.04 91 LEU A CA 1
ATOM 657 C C . LEU A 1 91 ? 0.496 -17.555 -13.381 1.00 38.35 91 LEU A C 1
ATOM 658 O O . LEU A 1 91 ? -0.592 -17.390 -13.939 1.00 38.50 91 LEU A O 1
ATOM 663 N N . ASP A 1 92 ? 1.661 -17.251 -13.941 1.00 38.58 92 ASP A N 1
ATOM 664 C CA . ASP A 1 92 ? 1.771 -16.787 -15.311 1.00 38.82 92 ASP A CA 1
ATOM 665 C C . ASP A 1 92 ? 2.527 -17.862 -16.090 1.00 38.93 92 ASP A C 1
ATOM 666 O O . ASP A 1 92 ? 3.754 -17.953 -15.993 1.00 39.06 92 ASP A O 1
ATOM 671 N N . PRO A 1 93 ? 1.793 -18.695 -16.856 1.00 39.05 93 PRO A N 1
ATOM 672 C CA . PRO A 1 93 ? 2.406 -19.821 -17.568 1.00 39.13 93 PRO A CA 1
ATOM 673 C C . PRO A 1 93 ? 3.399 -19.383 -18.648 1.00 39.23 93 PRO A C 1
ATOM 674 O O . PRO A 1 93 ? 4.334 -20.126 -18.956 1.00 39.32 93 PRO A O 1
ATOM 678 N N . ALA A 1 94 ? 3.197 -18.189 -19.203 1.00 39.26 94 ALA A N 1
ATOM 679 C CA . ALA A 1 94 ? 4.095 -17.637 -20.217 1.00 39.29 94 ALA A CA 1
ATOM 680 C C . ALA A 1 94 ? 5.438 -17.252 -19.605 1.00 39.12 94 ALA A C 1
ATOM 681 O O . ALA A 1 94 ? 6.485 -17.736 -20.032 1.00 39.21 94 ALA A O 1
ATOM 683 N N . ALA A 1 95 ? 5.395 -16.394 -18.589 1.00 39.07 95 ALA A N 1
ATOM 684 C CA . ALA A 1 95 ? 6.593 -15.960 -17.875 1.00 39.01 95 ALA A CA 1
ATOM 685 C C . ALA A 1 95 ? 7.209 -17.074 -17.023 1.00 39.11 95 ALA A C 1
ATOM 686 O O . ALA A 1 95 ? 8.259 -16.876 -16.409 1.00 39.10 95 ALA A O 1
ATOM 688 N N . HIS A 1 96 ? 6.558 -18.240 -17.000 1.00 39.19 96 HIS A N 1
ATOM 689 C CA . HIS A 1 96 ? 6.956 -19.361 -16.141 1.00 39.21 96 HIS A CA 1
ATOM 690 C C . HIS A 1 96 ? 7.137 -18.900 -14.702 1.00 39.32 96 HIS A C 1
ATOM 691 O O . HIS A 1 96 ? 8.193 -19.090 -14.088 1.00 39.44 96 HIS A O 1
ATOM 698 N N . THR A 1 97 ? 6.086 -18.287 -14.172 1.00 39.23 97 THR A N 1
ATOM 699 C CA . THR A 1 97 ? 6.171 -17.629 -12.891 1.00 39.27 97 THR A CA 1
ATOM 700 C C . THR A 1 97 ? 4.971 -17.981 -12.009 1.00 39.44 97 THR A C 1
ATOM 701 O O . THR A 1 97 ? 3.863 -18.216 -12.501 1.00 39.25 97 THR A O 1
ATOM 705 N N . VAL A 1 98 ? 5.223 -18.032 -10.706 1.00 39.59 98 VAL A N 1
ATOM 706 C CA . VAL A 1 98 ? 4.209 -18.323 -9.708 1.00 39.72 98 VAL A CA 1
ATOM 707 C C . VAL A 1 98 ? 4.194 -17.180 -8.695 1.00 40.00 98 VAL A C 1
ATOM 708 O O . VAL A 1 98 ? 5.249 -16.718 -8.252 1.00 39.85 98 VAL A O 1
ATOM 712 N N . LYS A 1 99 ? 2.998 -16.709 -8.356 1.00 40.41 99 LYS A N 1
ATOM 713 C CA . LYS A 1 99 ? 2.849 -15.637 -7.382 1.00 40.82 99 LYS A CA 1
ATOM 714 C C . LYS A 1 99 ? 2.291 -16.190 -6.083 1.00 40.82 99 LYS A C 1
ATOM 715 O O . LYS A 1 99 ? 1.310 -16.932 -6.088 1.00 40.99 99 LYS A O 1
ATOM 721 N N . LEU A 1 100 ? 2.923 -15.816 -4.975 1.00 40.93 100 LEU A N 1
ATOM 722 C CA . LEU A 1 100 ? 2.568 -16.328 -3.655 1.00 41.13 100 LEU A CA 1
ATOM 723 C C . LEU A 1 100 ? 1.594 -15.421 -2.907 1.00 41.28 100 LEU A C 1
ATOM 724 O O . LEU A 1 100 ? 1.332 -14.299 -3.333 1.00 41.50 100 LEU A O 1
ATOM 729 N N . GLY A 1 101 ? 1.070 -15.918 -1.787 1.00 41.48 101 GLY A N 1
ATOM 730 C CA . GLY A 1 101 ? 0.080 -15.198 -0.987 1.00 41.62 101 GLY A CA 1
ATOM 731 C C . GLY A 1 101 ? 0.579 -13.918 -0.342 1.00 41.87 101 GLY A C 1
ATOM 732 O O . GLY A 1 101 ? -0.220 -13.078 0.075 1.00 42.09 101 GLY A O 1
ATOM 733 N N . ASP A 1 102 ? 1.898 -13.768 -0.253 1.00 41.98 102 ASP A N 1
ATOM 734 C CA . ASP A 1 102 ? 2.503 -12.560 0.311 1.00 42.06 102 ASP A CA 1
ATOM 735 C C . ASP A 1 102 ? 2.968 -11.593 -0.781 1.00 41.95 102 ASP A C 1
ATOM 736 O O . ASP A 1 102 ? 3.653 -10.612 -0.499 1.00 42.25 102 ASP A O 1
ATOM 741 N N . GLY A 1 103 ? 2.610 -11.889 -2.027 1.00 41.68 103 GLY A N 1
ATOM 742 C CA . GLY A 1 103 ? 2.956 -11.027 -3.150 1.00 41.38 103 GLY A CA 1
ATOM 743 C C . GLY A 1 103 ? 4.225 -11.411 -3.891 1.00 41.23 103 GLY A C 1
ATOM 744 O O . GLY A 1 103 ? 4.395 -11.038 -5.057 1.00 41.32 103 GLY A O 1
ATOM 745 N N . SER A 1 104 ? 5.114 -12.151 -3.228 1.00 40.82 104 SER A N 1
ATOM 746 C CA . SER A 1 104 ? 6.391 -12.542 -3.832 1.00 40.44 104 SER A CA 1
ATOM 747 C C . SER A 1 104 ? 6.199 -13.487 -5.012 1.00 40.17 104 SER A C 1
ATOM 748 O O . SER A 1 104 ? 5.193 -14.187 -5.105 1.00 40.22 104 SER A O 1
ATOM 751 N N . ALA A 1 105 ? 7.168 -13.489 -5.918 1.00 39.91 105 ALA A N 1
ATOM 752 C CA . ALA A 1 105 ? 7.095 -14.314 -7.114 1.00 39.63 105 ALA A CA 1
ATOM 753 C C . ALA A 1 105 ? 8.278 -15.272 -7.194 1.00 39.46 105 ALA A C 1
ATOM 754 O O . ALA A 1 105 ? 9.423 -14.879 -6.975 1.00 39.45 105 ALA A O 1
ATOM 756 N N . ILE A 1 106 ? 7.983 -16.535 -7.491 1.00 39.34 106 ILE A N 1
ATOM 757 C CA . ILE A 1 106 ? 9.012 -17.542 -7.731 1.00 39.07 106 ILE A CA 1
ATOM 758 C C . ILE A 1 106 ? 8.911 -18.004 -9.180 1.00 38.82 106 ILE A C 1
ATOM 759 O O . ILE A 1 106 ? 7.815 -18.180 -9.710 1.00 38.87 106 ILE A O 1
ATOM 764 N N . GLU A 1 107 ? 10.068 -18.175 -9.810 1.00 38.64 107 GLU A N 1
ATOM 765 C CA . GLU A 1 107 ? 10.171 -18.602 -11.201 1.00 38.44 107 GLU A CA 1
ATOM 766 C C . GLU A 1 107 ? 10.476 -20.102 -11.284 1.00 37.81 107 GLU A C 1
ATOM 767 O O . GLU A 1 107 ? 11.279 -20.619 -10.504 1.00 37.61 107 GLU A O 1
ATOM 773 N N . TYR A 1 108 ? 9.834 -20.792 -12.228 1.00 37.12 108 TYR A N 1
ATOM 774 C CA . TYR A 1 108 ? 10.024 -22.235 -12.389 1.00 36.62 108 TYR A CA 1
ATOM 775 C C . TYR A 1 108 ? 10.474 -22.639 -13.793 1.00 36.46 108 TYR A C 1
ATOM 776 O O . TYR A 1 108 ? 10.210 -21.938 -14.774 1.00 36.49 108 TYR A O 1
ATOM 785 N N . GLY A 1 109 ? 11.152 -23.781 -13.873 1.00 36.15 109 GLY A N 1
ATOM 786 C CA . GLY A 1 109 ? 11.439 -24.427 -15.150 1.00 35.66 109 GLY A CA 1
ATOM 787 C C . GLY A 1 109 ? 10.287 -25.351 -15.494 1.00 35.50 109 GLY A C 1
ATOM 788 O O . GLY A 1 109 ? 9.724 -25.285 -16.594 1.00 35.68 109 GLY A O 1
ATOM 789 N N . LYS A 1 110 ? 9.943 -26.221 -14.543 1.00 34.88 110 LYS A N 1
ATOM 790 C CA . LYS A 1 110 ? 8.736 -27.039 -14.622 1.00 34.18 110 LYS A CA 1
ATOM 791 C C . LYS A 1 110 ? 7.895 -26.836 -13.364 1.00 33.63 110 LYS A C 1
ATOM 792 O O . LYS A 1 110 ? 8.431 -26.536 -12.293 1.00 33.63 110 LYS A O 1
ATOM 798 N N . LEU A 1 111 ? 6.582 -27.000 -13.501 1.00 32.83 111 LEU A N 1
ATOM 799 C CA . LEU A 1 111 ? 5.667 -26.836 -12.377 1.00 32.21 111 LEU A CA 1
ATOM 800 C C . LEU A 1 111 ? 4.805 -28.083 -12.156 1.00 31.70 111 LEU A C 1
ATOM 801 O O . LEU A 1 111 ? 4.281 -28.663 -13.111 1.00 31.54 111 LEU A O 1
ATOM 806 N N . ILE A 1 112 ? 4.682 -28.498 -10.893 1.00 30.90 112 ILE A N 1
ATOM 807 C CA . ILE A 1 112 ? 3.803 -29.606 -10.520 1.00 29.94 112 ILE A CA 1
ATOM 808 C C . ILE A 1 112 ? 2.721 -29.104 -9.563 1.00 29.55 112 ILE A C 1
ATOM 809 O O . ILE A 1 112 ? 3.013 -28.666 -8.446 1.00 29.30 112 ILE A O 1
ATOM 814 N N . TRP A 1 113 ? 1.476 -29.167 -10.026 1.00 29.03 113 TRP A N 1
ATOM 815 C CA . TRP A 1 113 ? 0.318 -28.716 -9.259 1.00 28.81 113 TRP A CA 1
ATOM 816 C C . TRP A 1 113 ? -0.258 -29.917 -8.497 1.00 28.58 113 TRP A C 1
ATOM 817 O O . TRP A 1 113 ? -0.806 -30.840 -9.098 1.00 28.46 113 TRP A O 1
ATOM 828 N N . ALA A 1 114 ? -0.098 -29.911 -7.175 1.00 28.49 114 ALA A N 1
ATOM 829 C CA . ALA A 1 114 ? -0.523 -31.027 -6.326 1.00 28.16 114 ALA A CA 1
ATOM 830 C C . ALA A 1 114 ? -1.339 -30.515 -5.139 1.00 28.13 114 ALA A C 1
ATOM 831 O O . ALA A 1 114 ? -1.064 -30.839 -3.975 1.00 28.26 114 ALA A O 1
ATOM 833 N N . THR A 1 115 ? -2.365 -29.732 -5.453 1.00 27.92 115 THR A N 1
ATOM 834 C CA . THR A 1 115 ? -3.081 -28.939 -4.458 1.00 27.65 115 THR A CA 1
ATOM 835 C C . THR A 1 115 ? -4.285 -29.638 -3.839 1.00 27.90 115 THR A C 1
ATOM 836 O O . THR A 1 115 ? -4.869 -29.129 -2.884 1.00 27.76 115 THR A O 1
ATOM 840 N N . GLY A 1 116 ? -4.653 -30.797 -4.384 1.00 28.20 116 GLY A N 1
ATOM 841 C CA . GLY A 1 116 ? -5.798 -31.564 -3.897 1.00 28.57 116 GLY A CA 1
ATOM 842 C C . GLY A 1 116 ? -7.119 -30.826 -4.030 1.00 28.97 116 GLY A C 1
ATOM 843 O O . GLY A 1 116 ? -7.403 -30.228 -5.067 1.00 28.87 116 GLY A O 1
ATOM 844 N N . GLY A 1 117 ? -7.924 -30.864 -2.972 1.00 29.41 117 GLY A N 1
ATOM 845 C CA . GLY A 1 117 ? -9.219 -30.197 -2.972 1.00 30.23 117 GLY A CA 1
ATOM 846 C C . GLY A 1 117 ? -9.639 -29.664 -1.617 1.00 30.85 117 GLY A C 1
ATOM 847 O O . GLY A 1 117 ? -9.026 -29.982 -0.600 1.00 31.04 117 GLY A O 1
ATOM 848 N N . ASP A 1 118 ? -10.690 -28.850 -1.609 1.00 31.42 118 ASP A N 1
ATOM 849 C CA . ASP A 1 118 ? -11.222 -28.278 -0.375 1.00 32.07 118 ASP A CA 1
ATOM 850 C C . ASP A 1 118 ? -12.709 -28.573 -0.194 1.00 32.34 118 ASP A C 1
ATOM 851 O O . ASP A 1 118 ? -13.433 -28.719 -1.185 1.00 31.99 118 ASP A O 1
ATOM 856 N N . PRO A 1 119 ? -13.168 -28.659 1.075 1.00 32.72 119 PRO A N 1
ATOM 857 C CA . PRO A 1 119 ? -14.552 -29.036 1.354 1.00 33.22 119 PRO A CA 1
ATOM 858 C C . PRO A 1 119 ? -15.553 -27.936 1.010 1.00 33.82 119 PRO A C 1
ATOM 859 O O . PRO A 1 119 ? -15.194 -26.756 0.952 1.00 33.60 119 PRO A O 1
ATOM 863 N N . ARG A 1 120 ? -16.800 -28.341 0.786 1.00 34.59 120 ARG A N 1
ATOM 864 C CA . ARG A 1 120 ? -17.887 -27.407 0.535 1.00 35.48 120 ARG A CA 1
ATOM 865 C C . ARG A 1 120 ? -18.177 -26.590 1.790 1.00 35.93 120 ARG A C 1
ATOM 866 O O . ARG A 1 120 ? -18.052 -27.090 2.915 1.00 35.85 120 ARG A O 1
ATOM 874 N N . ARG A 1 121 ? -18.531 -25.323 1.584 1.00 36.60 121 ARG A N 1
ATOM 875 C CA . ARG A 1 121 ? -18.964 -24.440 2.667 1.00 37.20 121 ARG A CA 1
ATOM 876 C C . ARG A 1 121 ? -20.486 -24.561 2.780 1.00 37.18 121 ARG A C 1
ATOM 877 O O . ARG A 1 121 ? -21.207 -24.284 1.818 1.00 37.20 121 ARG A O 1
ATOM 885 N N . LEU A 1 122 ? -20.969 -24.994 3.944 1.00 37.27 122 LEU A N 1
ATOM 886 C CA . LEU A 1 122 ? -22.387 -25.333 4.105 1.00 37.39 122 LEU A CA 1
ATOM 887 C C . LEU A 1 122 ? -23.116 -24.572 5.221 1.00 37.53 122 LEU A C 1
ATOM 888 O O . LEU A 1 122 ? -24.187 -24.988 5.665 1.00 37.48 122 LEU A O 1
ATOM 893 N N . SER A 1 123 ? -22.544 -23.454 5.660 1.00 37.85 123 SER A N 1
ATOM 894 C CA . SER A 1 123 ? -23.153 -22.630 6.706 1.00 38.11 123 SER A CA 1
ATOM 895 C C . SER A 1 123 ? -24.414 -21.923 6.219 1.00 38.14 123 SER A C 1
ATOM 896 O O . SER A 1 123 ? -24.450 -21.413 5.098 1.00 38.22 123 SER A O 1
ATOM 899 N N . CYS A 1 124 ? -25.441 -21.888 7.069 1.00 38.21 124 CYS A N 1
ATOM 900 C CA . CYS A 1 124 ? -26.684 -21.175 6.754 1.00 38.28 124 CYS A CA 1
ATOM 901 C C . CYS A 1 124 ? -26.464 -19.683 6.490 1.00 38.49 124 CYS A C 1
ATOM 902 O O . CYS A 1 124 ? -27.106 -19.106 5.614 1.00 38.67 124 CYS A O 1
ATOM 905 N N . VAL A 1 125 ? -25.556 -19.072 7.249 1.00 38.66 125 VAL A N 1
ATOM 906 C CA . VAL A 1 125 ? -25.265 -17.643 7.112 1.00 38.76 125 VAL A CA 1
ATOM 907 C C . VAL A 1 125 ? -23.855 -17.387 6.550 1.00 39.02 125 VAL A C 1
ATOM 908 O O . VAL A 1 125 ? -23.344 -16.268 6.614 1.00 39.04 125 VAL A O 1
ATOM 912 N N . GLY A 1 126 ? -23.235 -18.438 6.009 1.00 39.22 126 GLY A N 1
ATOM 913 C CA . GLY A 1 126 ? -22.017 -18.306 5.203 1.00 39.42 126 GLY A CA 1
ATOM 914 C C . GLY A 1 126 ? -20.674 -18.163 5.903 1.00 39.56 126 GLY A C 1
ATOM 915 O O . GLY A 1 126 ? -19.630 -18.297 5.266 1.00 39.63 126 GLY A O 1
ATOM 916 N N . ALA A 1 127 ? -20.683 -17.885 7.201 1.00 39.63 127 ALA A N 1
ATOM 917 C CA . ALA A 1 127 ? -19.435 -17.737 7.950 1.00 39.67 127 ALA A CA 1
ATOM 918 C C . ALA A 1 127 ? -18.868 -19.098 8.363 1.00 39.74 127 ALA A C 1
ATOM 919 O O . ALA A 1 127 ? -19.594 -20.093 8.387 1.00 39.81 127 ALA A O 1
ATOM 921 N N . ASP A 1 128 ? -17.573 -19.135 8.676 1.00 39.67 128 ASP A N 1
ATOM 922 C CA . ASP A 1 128 ? -16.941 -20.331 9.241 1.00 39.65 128 ASP A CA 1
ATOM 923 C C . ASP A 1 128 ? -17.436 -20.584 10.657 1.00 39.31 128 ASP A C 1
ATOM 924 O O . ASP A 1 128 ? -17.606 -19.648 11.439 1.00 39.52 128 ASP A O 1
ATOM 929 N N . LEU A 1 129 ? -17.660 -21.855 10.975 1.00 38.82 129 LEU A N 1
ATOM 930 C CA . LEU A 1 129 ? -18.129 -22.273 12.292 1.00 38.20 129 LEU A CA 1
ATOM 931 C C . LEU A 1 129 ? -17.198 -23.306 12.922 1.00 37.93 129 LEU A C 1
ATOM 932 O O . LEU A 1 129 ? -16.769 -24.260 12.262 1.00 37.85 129 LEU A O 1
ATOM 937 N N . ALA A 1 130 ? -16.878 -23.100 14.194 1.00 37.38 130 ALA A N 1
ATOM 938 C CA . ALA A 1 130 ? -16.327 -24.161 15.027 1.00 36.85 130 ALA A CA 1
ATOM 939 C C . ALA A 1 130 ? -17.529 -24.891 15.625 1.00 36.33 130 ALA A C 1
ATOM 940 O O . ALA A 1 130 ? -18.570 -24.275 15.796 1.00 36.57 130 ALA A O 1
ATOM 942 N N . GLY A 1 131 ? -17.458 -26.194 15.885 1.00 35.68 131 GLY A N 1
ATOM 943 C CA . GLY A 1 131 ? -16.466 -27.100 15.354 1.00 34.51 131 GLY A CA 1
ATOM 944 C C . GLY A 1 131 ? -17.129 -27.895 14.243 1.00 33.65 131 GLY A C 1
ATOM 945 O O . GLY A 1 131 ? -17.742 -28.939 14.473 1.00 33.35 131 GLY A O 1
ATOM 946 N N . VAL A 1 132 ? -17.038 -27.348 13.039 1.00 32.85 132 VAL A N 1
ATOM 947 C CA . VAL A 1 132 ? -17.416 -28.029 11.820 1.00 31.98 132 VAL A CA 1
ATOM 948 C C . VAL A 1 132 ? -16.096 -28.483 11.219 1.00 31.51 132 VAL A C 1
ATOM 949 O O . VAL A 1 132 ? -15.172 -27.678 11.045 1.00 31.45 132 VAL A O 1
ATOM 953 N N . HIS A 1 133 ? -15.996 -29.777 10.935 1.00 30.75 133 HIS A N 1
ATOM 954 C CA . HIS A 1 133 ? -14.735 -30.367 10.515 1.00 30.29 133 HIS A CA 1
ATOM 955 C C . HIS A 1 133 ? -14.868 -31.218 9.261 1.00 30.16 133 HIS A C 1
ATOM 956 O O . HIS A 1 133 ? -15.785 -32.033 9.133 1.00 30.18 133 HIS A O 1
ATOM 963 N N . ALA A 1 134 ? -13.948 -31.021 8.328 1.00 29.88 134 ALA A N 1
ATOM 964 C CA . ALA A 1 134 ? -13.831 -31.924 7.197 1.00 29.94 134 ALA A CA 1
ATOM 965 C C . ALA A 1 134 ? -12.752 -32.985 7.471 1.00 29.98 134 ALA A C 1
ATOM 966 O O . ALA A 1 134 ? -12.554 -33.894 6.663 1.00 30.00 134 ALA A O 1
ATOM 968 N N . VAL A 1 135 ? -12.097 -32.870 8.634 1.00 29.93 135 VAL A N 1
ATOM 969 C CA . VAL A 1 135 ? -10.906 -33.659 9.027 1.00 30.06 135 VAL A CA 1
ATOM 970 C C . VAL A 1 135 ? -9.880 -33.880 7.908 1.00 30.05 135 VAL A C 1
ATOM 971 O O . VAL A 1 135 ? -9.417 -34.999 7.692 1.00 29.68 135 VAL A O 1
ATOM 975 N N . ARG A 1 136 ? -9.529 -32.795 7.214 1.00 30.23 136 ARG A N 1
ATOM 976 C CA . ARG A 1 136 ? -8.611 -32.855 6.069 1.00 30.50 136 ARG A CA 1
ATOM 977 C C . ARG A 1 136 ? -7.218 -32.328 6.392 1.00 30.65 136 ARG A C 1
ATOM 978 O O . ARG A 1 136 ? -6.300 -32.447 5.577 1.00 30.78 136 ARG A O 1
ATOM 986 N N . THR A 1 137 ? -7.072 -31.718 7.564 1.00 30.85 137 THR A N 1
ATOM 987 C CA . THR A 1 137 ? -5.767 -31.284 8.044 1.00 31.13 137 THR A CA 1
ATOM 988 C C . THR A 1 137 ? -5.504 -31.834 9.447 1.00 31.42 137 THR A C 1
ATOM 989 O O . THR A 1 137 ? -6.443 -32.174 10.181 1.00 31.25 137 THR A O 1
ATOM 993 N N . LYS A 1 138 ? -4.222 -31.926 9.801 1.00 31.70 138 LYS A N 1
ATOM 994 C CA . LYS A 1 138 ? -3.808 -32.276 11.154 1.00 32.04 138 LYS A CA 1
ATOM 995 C C . LYS A 1 138 ? -4.390 -31.252 12.124 1.00 32.04 138 LYS A C 1
ATOM 996 O O . LYS A 1 138 ? -4.909 -31.610 13.182 1.00 31.83 138 LYS A O 1
ATOM 1002 N N . GLU A 1 139 ? -4.312 -29.984 11.726 1.00 32.24 139 GLU A N 1
ATOM 1003 C CA . GLU A 1 139 ? -4.811 -28.859 12.504 1.00 32.89 139 GLU A CA 1
ATOM 1004 C C . GLU A 1 139 ? -6.279 -29.065 12.877 1.00 32.69 139 GLU A C 1
ATOM 1005 O O . GLU A 1 139 ? -6.649 -28.973 14.054 1.00 32.75 139 GLU A O 1
ATOM 1011 N N . ASP A 1 140 ? -7.097 -29.366 11.867 1.00 32.41 140 ASP A N 1
ATOM 1012 C CA . ASP A 1 140 ? -8.529 -29.586 12.034 1.00 32.26 140 ASP A CA 1
ATOM 1013 C C . ASP A 1 140 ? -8.826 -30.796 12.922 1.00 32.35 140 ASP A C 1
ATOM 1014 O O . ASP A 1 140 ? -9.682 -30.728 13.808 1.00 32.19 140 ASP A O 1
ATOM 1019 N N . ALA A 1 141 ? -8.116 -31.898 12.685 1.00 32.64 141 ALA A N 1
ATOM 1020 C CA . ALA A 1 141 ? -8.266 -33.103 13.506 1.00 33.17 141 ALA A CA 1
ATOM 1021 C C . ALA A 1 141 ? -7.966 -32.805 14.977 1.00 33.43 141 ALA A C 1
ATOM 1022 O O . ALA A 1 141 ? -8.699 -33.245 15.866 1.00 33.61 141 ALA A O 1
ATOM 1024 N N . ASP A 1 142 ? -6.901 -32.039 15.215 1.00 33.84 142 ASP A N 1
ATOM 1025 C CA . ASP A 1 142 ? -6.507 -31.614 16.558 1.00 34.36 142 ASP A CA 1
ATOM 1026 C C . ASP A 1 142 ? -7.594 -30.822 17.277 1.00 34.72 142 ASP A C 1
ATOM 1027 O O . ASP A 1 142 ? -7.809 -31.023 18.474 1.00 34.92 142 ASP A O 1
ATOM 1032 N N . ARG A 1 143 ? -8.271 -29.928 16.553 1.00 35.10 143 ARG A N 1
ATOM 1033 C CA . ARG A 1 143 ? -9.376 -29.154 17.125 1.00 35.54 143 ARG A CA 1
ATOM 1034 C C . ARG A 1 143 ? -10.527 -30.066 17.534 1.00 35.54 143 ARG A C 1
ATOM 1035 O O . ARG A 1 143 ? -11.023 -29.968 18.657 1.00 35.61 143 ARG A O 1
ATOM 1043 N N . LEU A 1 144 ? -10.933 -30.956 16.626 1.00 35.47 144 LEU A N 1
ATOM 1044 C CA . LEU A 1 144 ? -11.966 -31.947 16.914 1.00 35.39 144 LEU A CA 1
ATOM 1045 C C . LEU A 1 144 ? -11.595 -32.730 18.171 1.00 35.52 144 LEU A C 1
ATOM 1046 O O . LEU A 1 144 ? -12.429 -32.918 19.060 1.00 35.56 144 LEU A O 1
ATOM 1051 N N . MET A 1 145 ? -10.342 -33.175 18.236 1.00 35.61 145 MET A N 1
ATOM 1052 C CA . MET A 1 145 ? -9.836 -33.909 19.393 1.00 35.98 145 MET A CA 1
ATOM 1053 C C . MET A 1 145 ? -9.949 -33.104 20.693 1.00 35.94 145 MET A C 1
ATOM 1054 O O . MET A 1 145 ? -10.441 -33.620 21.701 1.00 35.95 145 MET A O 1
ATOM 1059 N N . ALA A 1 146 ? -9.526 -31.839 20.646 1.00 35.97 146 ALA A N 1
ATOM 1060 C CA . ALA A 1 146 ? -9.633 -30.911 21.780 1.00 36.17 146 ALA A CA 1
ATOM 1061 C C . ALA A 1 146 ? -11.078 -30.689 22.234 1.00 36.32 146 ALA A C 1
ATOM 1062 O O . ALA A 1 146 ? -11.361 -30.664 23.442 1.00 36.50 146 ALA A O 1
ATOM 1064 N N . GLU A 1 147 ? -11.978 -30.533 21.262 1.00 36.30 147 GLU A N 1
ATOM 1065 C CA . GLU A 1 147 ? -13.408 -30.351 21.520 1.00 36.38 147 GLU A CA 1
ATOM 1066 C C . GLU A 1 147 ? -14.026 -31.596 22.154 1.00 36.63 147 GLU A C 1
ATOM 1067 O O . GLU A 1 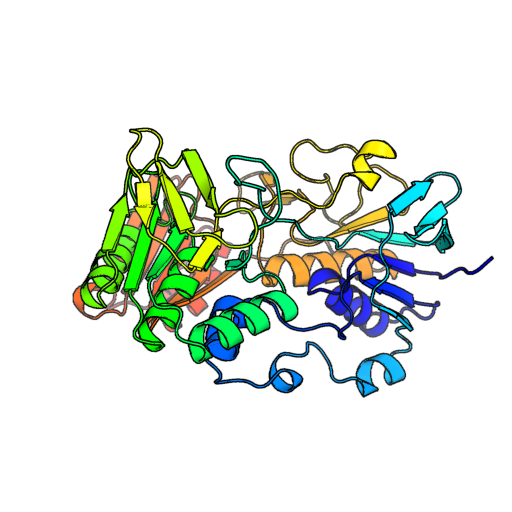147 ? -14.916 -31.495 23.007 1.00 36.50 147 GLU A O 1
ATOM 1073 N N . LEU A 1 148 ? -13.553 -32.766 21.729 1.00 36.86 148 LEU A N 1
ATOM 1074 C CA . LEU A 1 148 ? -14.009 -34.021 22.313 1.00 37.24 148 LEU A CA 1
ATOM 1075 C C . LEU A 1 148 ? -13.569 -34.106 23.776 1.00 37.62 148 LEU A C 1
ATOM 1076 O O . LEU A 1 148 ? -14.389 -34.365 24.657 1.00 37.48 148 LEU A O 1
ATOM 1081 N N . ASP A 1 149 ? -12.285 -33.848 24.030 1.00 38.12 149 ASP A N 1
ATOM 1082 C CA . ASP A 1 149 ? -11.769 -33.769 25.401 1.00 38.61 149 ASP A CA 1
ATOM 1083 C C . ASP A 1 149 ? -12.589 -32.812 26.261 1.00 38.72 149 ASP A C 1
ATOM 1084 O O . ASP A 1 149 ? -12.965 -33.155 27.381 1.00 39.07 149 ASP A O 1
ATOM 1089 N N . ALA A 1 150 ? -12.880 -31.629 25.723 1.00 38.73 150 ALA A N 1
ATOM 1090 C CA . ALA A 1 150 ? -13.647 -30.606 26.440 1.00 38.60 150 ALA A CA 1
ATOM 1091 C C . ALA A 1 150 ? -15.146 -30.926 26.594 1.00 38.64 150 ALA A C 1
ATOM 1092 O O . ALA A 1 150 ? -15.901 -30.126 27.149 1.00 38.66 150 ALA A O 1
ATOM 1094 N N . GLY A 1 151 ? -15.575 -32.084 26.094 1.00 38.82 151 GLY A N 1
ATOM 1095 C CA . GLY A 1 151 ? -16.920 -32.595 26.379 1.00 38.74 151 GLY A CA 1
ATOM 1096 C C . GLY A 1 151 ? -18.009 -32.462 25.326 1.00 38.80 151 GLY A C 1
ATOM 1097 O O . GLY A 1 151 ? -19.183 -32.693 25.628 1.00 38.85 151 GLY A O 1
ATOM 1098 N N . ALA A 1 152 ? -17.646 -32.091 24.099 1.00 38.84 152 ALA A N 1
ATOM 1099 C CA . 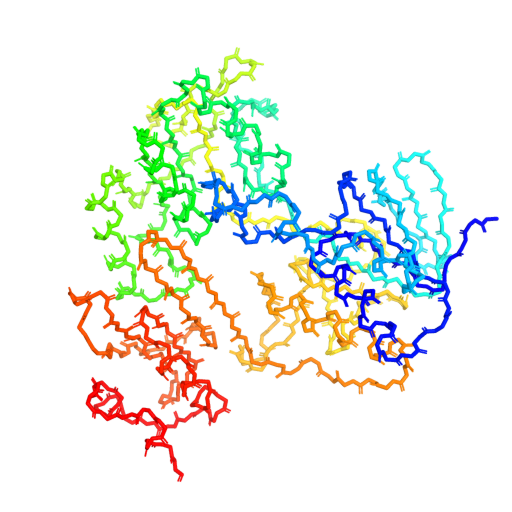ALA A 1 152 ? -18.614 -32.083 22.993 1.00 38.83 152 ALA A CA 1
ATOM 1100 C C . ALA A 1 152 ? -19.111 -33.508 22.761 1.00 38.79 152 ALA A C 1
ATOM 1101 O O . ALA A 1 152 ? -18.306 -34.440 22.678 1.00 38.94 152 ALA A O 1
ATOM 1103 N N . LYS A 1 153 ? -20.430 -33.683 22.672 1.00 38.71 153 LYS A N 1
ATOM 1104 C CA . LYS A 1 153 ? -21.011 -35.036 22.707 1.00 38.55 153 LYS A CA 1
ATOM 1105 C C . LYS A 1 153 ? -22.054 -35.397 21.638 1.00 38.03 153 LYS A C 1
ATOM 1106 O O . LYS A 1 153 ? -22.483 -36.557 21.571 1.00 38.20 153 LYS A O 1
ATOM 1112 N N . ASN A 1 154 ? -22.465 -34.432 20.817 1.00 37.12 154 ASN A N 1
ATOM 1113 C CA . ASN A 1 154 ? -23.436 -34.712 19.751 1.00 36.29 154 ASN A CA 1
ATOM 1114 C C . ASN A 1 154 ? -22.910 -34.379 18.360 1.00 35.62 154 ASN A C 1
ATOM 1115 O O . ASN A 1 154 ? -22.792 -33.208 17.985 1.00 35.67 154 ASN A O 1
ATOM 1120 N N . ALA A 1 155 ? -22.596 -35.423 17.601 1.00 34.65 155 ALA A N 1
ATOM 1121 C CA . ALA A 1 155 ? -21.965 -35.268 16.299 1.00 33.54 155 ALA A CA 1
ATOM 1122 C C . ALA A 1 155 ? -22.900 -35.667 15.168 1.00 32.77 155 ALA A C 1
ATOM 1123 O O . ALA A 1 155 ? -23.593 -36.688 15.245 1.00 32.54 155 ALA A O 1
ATOM 1125 N N . VAL A 1 156 ? -22.919 -34.843 14.126 1.00 31.77 156 VAL A N 1
ATOM 1126 C CA . VAL A 1 156 ? -23.671 -35.143 12.915 1.00 30.86 156 VAL A CA 1
ATOM 1127 C C . VAL A 1 156 ? -22.694 -35.252 11.751 1.00 30.09 156 VAL A C 1
ATOM 1128 O O . VAL A 1 156 ? -21.976 -34.304 11.438 1.00 29.90 156 VAL A O 1
ATOM 1132 N N . VAL A 1 157 ? -22.654 -36.426 11.132 1.00 29.41 157 VAL A N 1
ATOM 1133 C CA . VAL A 1 157 ? -21.789 -36.660 9.976 1.00 28.75 157 VAL A CA 1
ATOM 1134 C C . VAL A 1 157 ? -22.596 -36.505 8.686 1.00 28.33 157 VAL A C 1
ATOM 1135 O O . VAL A 1 157 ? -23.629 -37.158 8.503 1.00 28.32 157 VAL A O 1
ATOM 1139 N N . ILE A 1 158 ? -22.123 -35.624 7.809 1.00 27.78 158 ILE A N 1
ATOM 1140 C CA . ILE A 1 158 ? -22.776 -35.369 6.532 1.00 27.44 158 ILE A CA 1
ATOM 1141 C C . ILE A 1 158 ? -22.042 -36.094 5.402 1.00 27.45 158 ILE A C 1
ATOM 1142 O O . ILE A 1 158 ? -20.893 -35.768 5.084 1.00 27.31 158 ILE A O 1
ATOM 1147 N N . GLY A 1 159 ? -22.717 -37.075 4.805 1.00 27.24 159 GLY A N 1
ATOM 1148 C CA . GLY A 1 159 ? -22.141 -37.879 3.730 1.00 27.29 159 GLY A CA 1
ATOM 1149 C C . GLY A 1 159 ? -21.832 -39.297 4.183 1.00 27.44 159 GLY A C 1
ATOM 1150 O O . GLY A 1 159 ? -21.253 -39.505 5.254 1.00 27.43 159 GLY A O 1
ATOM 1151 N N . GLY A 1 160 ? -22.229 -40.272 3.367 1.00 27.37 160 GLY A N 1
ATOM 1152 C CA . GLY A 1 160 ? -21.981 -41.683 3.656 1.00 27.17 160 GLY A CA 1
ATOM 1153 C C . GLY A 1 160 ? -20.908 -42.300 2.778 1.00 27.02 160 GLY A C 1
ATOM 1154 O O . GLY A 1 160 ? -20.992 -43.472 2.417 1.00 27.06 160 GLY A O 1
ATOM 1155 N N . GLY A 1 161 ? -19.902 -41.503 2.429 1.00 26.96 161 GLY A N 1
ATO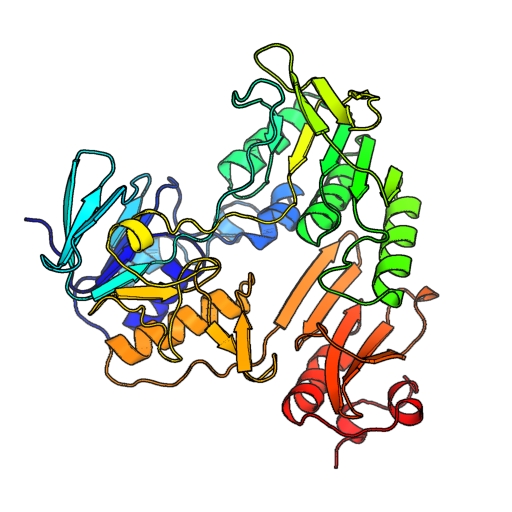M 1156 C CA . GLY A 1 161 ? -18.697 -42.007 1.782 1.00 26.96 161 GLY A CA 1
ATOM 1157 C C . GLY A 1 161 ? -17.736 -42.558 2.826 1.00 27.15 161 GLY A C 1
ATOM 1158 O O . GLY A 1 161 ? -18.034 -42.540 4.030 1.00 26.95 161 GLY A O 1
ATOM 1159 N N . TYR A 1 162 ? -16.579 -43.035 2.370 1.00 27.16 162 TYR A N 1
ATOM 1160 C CA . TYR A 1 162 ? -15.600 -43.667 3.257 1.00 27.14 162 TYR A CA 1
ATOM 1161 C C . TYR A 1 162 ? -15.145 -42.798 4.416 1.00 26.92 162 TYR A C 1
ATOM 1162 O O . TYR A 1 162 ? -15.111 -43.267 5.553 1.00 26.90 162 TYR A O 1
ATOM 1171 N N . ILE A 1 163 ? -14.816 -41.540 4.128 1.00 26.70 163 ILE A N 1
ATOM 1172 C CA . ILE A 1 163 ? -14.375 -40.601 5.163 1.00 26.80 163 ILE A CA 1
ATOM 1173 C C . ILE A 1 163 ? -15.453 -40.437 6.240 1.00 26.61 163 ILE A C 1
ATOM 1174 O O . ILE A 1 163 ? -15.166 -40.556 7.431 1.00 26.50 163 ILE A O 1
ATOM 1179 N N . GLY A 1 164 ? -16.686 -40.187 5.803 1.00 26.56 164 GLY A N 1
ATOM 1180 C CA . GLY A 1 164 ? -17.835 -40.053 6.697 1.00 26.47 164 GLY A CA 1
ATOM 1181 C C . GLY A 1 164 ? -18.008 -41.245 7.621 1.00 26.56 164 GLY A C 1
ATOM 1182 O O . GLY A 1 164 ? -18.153 -41.080 8.837 1.00 26.44 164 GLY A O 1
ATOM 1183 N N . LEU A 1 165 ? -17.978 -42.447 7.044 1.00 26.48 165 LEU A N 1
ATOM 1184 C CA . LEU A 1 165 ? -18.125 -43.676 7.820 1.00 26.61 165 LEU A CA 1
ATOM 1185 C C . LEU A 1 165 ? -16.984 -43.843 8.822 1.00 26.65 165 LEU A C 1
ATOM 1186 O O . LEU A 1 165 ? -17.222 -44.110 10.002 1.00 26.70 165 LEU A O 1
ATOM 1191 N N . GLU A 1 166 ? -15.756 -43.654 8.350 1.00 26.62 166 GLU A N 1
ATOM 1192 C CA . GLU A 1 166 ? -14.577 -43.740 9.200 1.00 26.63 166 GLU A CA 1
ATOM 1193 C C . GLU A 1 166 ? -14.664 -42.758 10.360 1.00 26.69 166 GLU A C 1
ATOM 1194 O O . GLU A 1 166 ? -14.508 -43.149 11.514 1.00 26.61 166 GLU A O 1
ATOM 1200 N N . ALA A 1 167 ? -14.944 -41.493 10.046 1.00 27.10 167 ALA A N 1
ATOM 1201 C CA . ALA A 1 167 ? -15.114 -40.447 11.058 1.00 27.49 167 ALA A CA 1
ATOM 1202 C C . ALA A 1 167 ? -16.203 -40.803 12.063 1.00 27.87 167 ALA A C 1
ATOM 1203 O O . ALA A 1 167 ? -16.028 -40.608 13.264 1.00 27.92 167 ALA A O 1
ATOM 1205 N N . ALA A 1 168 ? -17.317 -41.340 11.569 1.00 28.35 168 ALA A N 1
ATOM 1206 C CA . ALA A 1 168 ? -18.401 -41.792 12.430 1.00 28.91 168 ALA A CA 1
ATOM 1207 C C . ALA A 1 168 ? -17.913 -42.897 13.362 1.00 29.42 168 ALA A C 1
ATOM 1208 O O . ALA A 1 168 ? -18.182 -42.863 14.565 1.00 29.51 168 ALA A O 1
ATOM 1210 N N . ALA A 1 169 ? -17.174 -43.854 12.800 1.00 30.03 169 ALA A N 1
ATOM 1211 C CA . ALA A 1 169 ? -16.662 -45.009 13.544 1.00 30.77 169 ALA A CA 1
ATOM 1212 C C . ALA A 1 169 ? -15.713 -44.625 14.682 1.00 31.27 169 ALA A C 1
ATOM 1213 O O . ALA A 1 169 ? -15.874 -45.095 15.810 1.00 31.00 169 ALA A O 1
ATOM 1215 N N . VAL A 1 170 ? -14.736 -43.764 14.394 1.00 32.06 170 VAL A N 1
ATOM 1216 C CA . VAL A 1 170 ? -13.794 -43.325 15.432 1.00 33.09 170 VAL A CA 1
ATOM 1217 C C . VAL A 1 170 ? -14.476 -42.455 16.489 1.00 33.60 170 VAL A C 1
ATOM 1218 O O . VAL A 1 170 ? -14.082 -42.467 17.658 1.00 34.06 170 VAL A O 1
ATOM 1222 N N . LEU A 1 171 ? -15.500 -41.713 16.072 1.00 34.08 171 LEU A N 1
ATOM 1223 C CA . LEU A 1 171 ? -16.285 -40.885 16.981 1.00 34.48 171 LEU A CA 1
ATOM 1224 C C . LEU A 1 171 ? -17.037 -41.711 18.031 1.00 34.73 171 LEU A C 1
ATOM 1225 O O . LEU A 1 171 ? -17.149 -41.285 19.182 1.00 34.80 171 LEU A O 1
ATOM 1230 N N . THR A 1 172 ? -17.541 -42.885 17.640 1.00 35.12 172 THR A N 1
ATOM 1231 C CA . THR A 1 172 ? -18.224 -43.785 18.586 1.00 35.45 172 THR A CA 1
ATOM 1232 C C . THR A 1 172 ? -17.257 -44.362 19.619 1.00 35.88 172 THR A C 1
ATOM 1233 O O . THR A 1 172 ? -17.665 -44.681 20.733 1.00 36.03 172 THR A O 1
ATOM 1237 N N . LYS A 1 173 ? -15.987 -44.510 19.239 1.00 36.45 173 LYS A N 1
ATOM 1238 C CA . LYS A 1 173 ? -14.938 -44.923 20.178 1.00 37.14 173 LYS A CA 1
ATOM 1239 C C . LYS A 1 173 ? -14.731 -43.888 21.275 1.00 37.22 173 LYS A C 1
ATOM 1240 O O . LYS A 1 173 ? -14.343 -44.231 22.387 1.00 37.35 173 LYS A O 1
ATOM 1246 N N . PHE A 1 174 ? -14.987 -42.623 20.946 1.00 37.46 174 PHE A N 1
ATOM 1247 C CA . PHE A 1 174 ? -14.984 -41.536 21.919 1.00 37.52 174 PHE A CA 1
ATOM 1248 C C . PHE A 1 174 ? -16.262 -41.519 22.769 1.00 37.50 174 PHE A C 1
ATOM 1249 O O . PHE A 1 174 ? -16.404 -40.684 23.660 1.00 37.53 174 PHE A O 1
ATOM 1257 N N . GLY A 1 175 ? -17.192 -42.430 22.484 1.00 37.47 175 GLY A N 1
ATOM 1258 C CA . GLY A 1 175 ? -18.425 -42.573 23.270 1.00 37.34 175 GLY A CA 1
ATOM 1259 C C . GLY A 1 175 ? -19.447 -41.448 23.142 1.00 37.44 175 GLY A C 1
ATOM 1260 O O . GLY A 1 175 ? -20.301 -41.274 24.020 1.00 37.48 175 GLY A O 1
ATOM 1261 N N . VAL A 1 176 ? -19.367 -40.681 22.055 1.00 37.17 176 VAL A N 1
ATOM 1262 C CA . VAL A 1 176 ? -20.319 -39.593 21.809 1.00 36.80 176 VAL A CA 1
ATOM 1263 C C . VAL A 1 176 ? -21.428 -40.042 20.863 1.00 36.46 176 VAL A C 1
ATOM 1264 O O . VAL A 1 176 ? -21.309 -41.078 20.202 1.00 36.33 176 VAL A O 1
ATOM 1268 N N . ASN A 1 177 ? -22.497 -39.253 20.804 1.00 35.91 177 ASN A N 1
ATOM 1269 C CA . ASN A 1 177 ? -23.608 -39.521 19.903 1.00 35.52 177 ASN A CA 1
ATOM 1270 C C . ASN A 1 177 ? -23.260 -39.245 18.453 1.00 34.90 177 ASN A C 1
ATOM 1271 O O . ASN A 1 177 ? -22.777 -38.161 18.116 1.00 35.08 177 ASN A O 1
ATOM 1276 N N . VAL A 1 178 ? -23.496 -40.236 17.599 1.00 33.92 178 VAL A N 1
ATOM 1277 C CA . VAL A 1 178 ? -23.191 -40.102 16.182 1.00 32.93 178 VAL A CA 1
ATOM 1278 C C . VAL A 1 178 ? -24.437 -40.315 15.332 1.00 32.38 178 VAL A C 1
ATOM 1279 O O . VAL A 1 178 ? -25.082 -41.369 15.390 1.00 32.15 178 VAL A O 1
ATOM 1283 N N . THR A 1 179 ? -24.774 -39.287 14.560 1.00 31.67 179 THR A N 1
ATOM 1284 C CA . THR A 1 179 ? -25.807 -39.371 13.541 1.00 30.98 179 THR A CA 1
ATOM 1285 C C . THR A 1 179 ? -25.125 -39.187 12.193 1.00 30.58 179 THR A C 1
ATOM 1286 O O . THR A 1 179 ? -24.344 -38.254 12.005 1.00 30.45 179 THR A O 1
ATOM 1290 N N . LEU A 1 180 ? -25.407 -40.093 11.265 1.00 30.18 180 LEU A N 1
ATOM 1291 C CA . LEU A 1 180 ? -24.894 -39.975 9.909 1.00 29.82 180 LEU A CA 1
ATOM 1292 C C . LEU A 1 180 ? -26.040 -39.711 8.939 1.00 29.74 180 LEU A C 1
ATOM 1293 O O . LEU A 1 180 ? -27.096 -40.353 9.007 1.00 29.73 180 LEU A O 1
ATOM 1298 N N . LEU A 1 181 ? -25.819 -38.764 8.035 1.00 29.60 181 LEU A N 1
ATOM 1299 C CA . LEU A 1 181 ? -26.827 -38.377 7.059 1.00 29.31 181 LEU A CA 1
ATOM 1300 C C . LEU A 1 181 ? -26.359 -38.689 5.647 1.00 29.32 181 LEU A C 1
ATOM 1301 O O . LEU A 1 181 ? -25.313 -38.201 5.203 1.00 29.40 181 LEU A O 1
ATOM 1306 N N . GLU A 1 182 ? -27.133 -39.514 4.950 1.00 29.23 182 GLU A N 1
ATOM 1307 C CA . GLU A 1 182 ? -26.850 -39.847 3.563 1.00 29.20 182 GLU A CA 1
ATOM 1308 C C . GLU A 1 182 ? -28.037 -39.449 2.689 1.00 29.24 182 GLU A C 1
ATOM 1309 O O . GLU A 1 182 ? -29.160 -39.900 2.915 1.00 29.13 182 GLU A O 1
ATOM 1315 N N . ALA A 1 183 ? -27.782 -38.594 1.700 1.00 29.29 183 ALA A N 1
ATOM 1316 C CA . ALA A 1 183 ? -28.837 -38.113 0.804 1.00 29.40 183 ALA A CA 1
ATOM 1317 C C . ALA A 1 183 ? -29.301 -39.194 -0.166 1.00 29.36 183 ALA A C 1
ATOM 1318 O O . ALA A 1 183 ? -30.478 -39.255 -0.515 1.00 29.46 183 ALA A O 1
ATOM 1320 N N . LEU A 1 184 ? -28.368 -40.040 -0.591 1.00 29.56 184 LEU A N 1
ATOM 1321 C CA . LEU A 1 184 ? -28.650 -41.136 -1.518 1.00 29.63 184 LEU A CA 1
ATOM 1322 C C . LEU A 1 184 ? -29.373 -42.276 -0.796 1.00 29.64 184 LEU A C 1
ATOM 1323 O O . LEU A 1 184 ? -29.409 -42.298 0.435 1.00 29.84 184 LEU A O 1
ATOM 1328 N N . PRO A 1 185 ? -29.971 -43.216 -1.550 1.00 29.58 185 PRO A N 1
ATOM 1329 C CA . PRO A 1 185 ? -30.722 -44.299 -0.894 1.00 29.63 185 PRO A CA 1
ATOM 1330 C C . PRO A 1 185 ? -29.876 -45.216 -0.002 1.00 29.60 185 PRO A C 1
ATOM 1331 O O . PRO A 1 185 ? -30.426 -45.948 0.828 1.00 29.67 185 PRO A O 1
ATOM 1335 N N . ARG A 1 186 ? -28.557 -45.172 -0.171 1.00 29.39 186 ARG A N 1
ATOM 1336 C CA . ARG A 1 186 ? -27.644 -45.991 0.625 1.00 29.11 186 ARG A CA 1
ATOM 1337 C C . ARG A 1 186 ? -26.273 -45.332 0.758 1.00 28.94 186 ARG A C 1
ATOM 1338 O O . ARG A 1 186 ? -25.887 -44.519 -0.087 1.00 28.89 186 ARG A O 1
ATOM 1346 N N . VAL A 1 187 ? -25.546 -45.682 1.819 1.00 28.67 187 VAL A N 1
ATOM 1347 C CA . VAL A 1 187 ? -24.163 -45.231 1.978 1.00 28.63 187 VAL A CA 1
ATOM 1348 C C . VAL A 1 187 ? -23.287 -45.889 0.909 1.00 28.73 187 VAL A C 1
ATOM 1349 O O . VAL A 1 187 ? -23.600 -46.984 0.419 1.00 28.64 187 VAL A O 1
ATOM 1353 N N . LEU A 1 188 ? -22.210 -45.203 0.533 1.00 28.67 188 LEU A N 1
ATOM 1354 C CA . LEU A 1 188 ? -21.245 -45.705 -0.455 1.00 28.81 188 LEU A CA 1
ATOM 1355 C C . LEU A 1 188 ? -21.822 -45.876 -1.860 1.00 28.95 188 LEU A C 1
ATOM 1356 O O . LEU A 1 188 ? -21.236 -46.577 -2.687 1.00 28.94 188 LEU A O 1
ATOM 1361 N N . ALA A 1 189 ? -22.952 -45.225 -2.132 1.00 29.39 189 ALA A N 1
ATOM 1362 C CA . ALA A 1 189 ? -23.665 -45.396 -3.405 1.00 29.94 189 ALA A CA 1
ATOM 1363 C C . ALA A 1 189 ? -22.799 -45.104 -4.637 1.00 30.28 189 ALA A C 1
ATOM 1364 O O . ALA A 1 189 ? -22.975 -45.725 -5.684 1.00 30.19 189 ALA A O 1
ATOM 1366 N N . ARG A 1 190 ? -21.857 -44.173 -4.491 1.00 30.78 190 ARG A N 1
ATOM 1367 C CA . ARG A 1 190 ? -20.980 -43.750 -5.586 1.00 31.29 190 ARG A CA 1
ATOM 1368 C C . ARG A 1 190 ? -19.727 -44.604 -5.749 1.00 31.11 190 ARG A C 1
ATOM 1369 O O . ARG A 1 190 ? -18.957 -44.386 -6.691 1.00 31.32 190 ARG A O 1
ATOM 1377 N N . VAL A 1 191 ? -19.505 -45.551 -4.838 1.00 30.79 191 VAL A N 1
ATOM 1378 C CA . VAL A 1 191 ? -18.218 -46.260 -4.780 1.00 30.54 191 VAL A CA 1
ATOM 1379 C C . VAL A 1 191 ? -18.287 -47.778 -4.576 1.00 30.50 191 VAL A C 1
ATOM 1380 O O . VAL A 1 191 ? -17.264 -48.457 -4.681 1.00 30.37 191 VAL A O 1
ATOM 1384 N N . ALA A 1 192 ? -19.477 -48.299 -4.275 1.00 30.38 192 ALA A N 1
ATOM 1385 C CA . ALA A 1 192 ? -19.664 -49.736 -4.049 1.00 30.39 192 ALA A CA 1
ATOM 1386 C C . ALA A 1 192 ? -21.108 -50.182 -4.298 1.00 30.46 192 ALA A C 1
ATOM 1387 O O . ALA A 1 192 ? -21.998 -49.352 -4.483 1.00 30.31 192 ALA A O 1
ATOM 1389 N N . 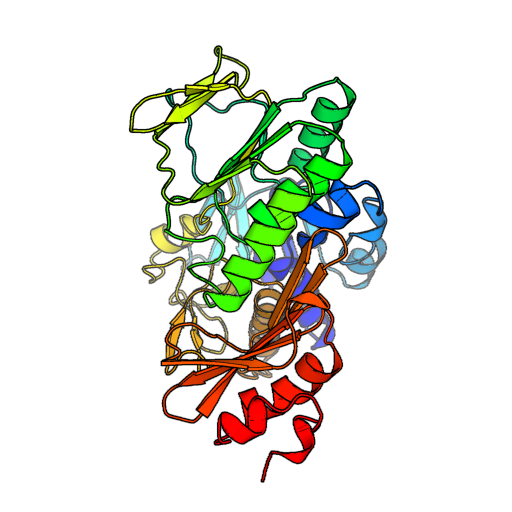GLY A 1 193 ? -21.325 -51.498 -4.301 1.00 30.63 193 GLY A N 1
ATOM 1390 C CA . GLY A 1 193 ? -22.638 -52.083 -4.576 1.00 30.92 193 GLY A CA 1
ATOM 1391 C C . GLY A 1 193 ? -23.480 -52.208 -3.323 1.00 31.23 193 GLY A C 1
ATOM 1392 O O . GLY A 1 193 ? -23.003 -51.903 -2.226 1.00 31.31 193 GLY A O 1
ATOM 1393 N N . GLU A 1 194 ? -24.728 -52.659 -3.477 1.00 31.41 194 GLU A N 1
ATOM 1394 C CA . GLU A 1 194 ? -25.668 -52.726 -2.346 1.00 31.67 194 GLU A CA 1
ATOM 1395 C C . GLU A 1 194 ? -25.298 -53.744 -1.280 1.00 31.39 194 GLU A C 1
ATOM 1396 O O . GLU A 1 194 ? -25.624 -53.549 -0.108 1.00 31.75 194 GLU A O 1
ATOM 1402 N N . ALA A 1 195 ? -24.614 -54.816 -1.676 1.00 31.07 195 ALA A N 1
ATOM 1403 C CA . ALA A 1 195 ? -24.107 -55.798 -0.711 1.00 30.75 195 ALA A CA 1
ATOM 1404 C C . ALA A 1 195 ? -23.202 -55.140 0.340 1.00 30.54 195 ALA A C 1
ATOM 1405 O O . ALA A 1 195 ? -23.390 -55.365 1.539 1.00 30.68 195 ALA A O 1
ATOM 1407 N N . LEU A 1 196 ? -22.248 -54.317 -0.106 1.00 30.13 196 LEU A N 1
ATOM 1408 C CA . LEU A 1 196 ? -21.379 -53.565 0.812 1.00 29.74 196 LEU A CA 1
ATOM 1409 C C . LEU A 1 196 ? -22.158 -52.563 1.655 1.00 29.74 196 LEU A C 1
ATOM 1410 O O . LEU A 1 196 ? -21.964 -52.488 2.870 1.00 29.48 196 LEU A O 1
ATOM 1415 N N . SER A 1 197 ? -23.032 -51.795 1.001 1.00 29.80 197 SER A N 1
ATOM 1416 C CA . SER A 1 197 ? -23.862 -50.804 1.683 1.00 29.90 197 SER A CA 1
ATOM 1417 C C . SER A 1 197 ? -24.608 -51.425 2.859 1.00 30.27 197 SER A C 1
ATOM 1418 O O . SER A 1 197 ? -24.461 -50.965 3.998 1.00 30.24 197 SER A O 1
ATOM 1421 N N . GLU A 1 198 ? -25.380 -52.480 2.582 1.00 30.49 198 GLU A N 1
ATOM 1422 C CA . GLU A 1 198 ? -26.156 -53.177 3.614 1.00 30.94 198 GLU A CA 1
ATOM 1423 C C . GLU A 1 198 ? -25.267 -53.598 4.776 1.00 30.43 198 GLU A C 1
ATOM 1424 O O . GLU A 1 198 ? -25.607 -53.364 5.940 1.00 30.27 198 GLU A O 1
ATOM 1430 N N . PHE A 1 199 ? -24.124 -54.199 4.447 1.00 29.88 199 PHE A N 1
ATOM 1431 C CA . PHE A 1 199 ? -23.171 -54.647 5.454 1.00 29.45 199 PHE A CA 1
ATOM 1432 C C . PHE A 1 199 ? -22.754 -53.496 6.369 1.00 29.29 199 PHE A C 1
ATOM 1433 O O . PHE A 1 199 ? -22.925 -53.584 7.584 1.00 29.32 199 PHE A O 1
ATOM 1441 N N . TYR A 1 200 ? -22.245 -52.413 5.785 1.00 29.17 200 TYR A N 1
ATOM 1442 C CA . TYR A 1 200 ? -21.760 -51.273 6.571 1.00 29.14 200 TYR A CA 1
ATOM 1443 C C . TYR A 1 200 ? -22.867 -50.530 7.324 1.00 29.41 200 TYR A C 1
ATOM 1444 O O . TYR A 1 200 ? -22.660 -50.105 8.462 1.00 29.59 200 TYR A O 1
ATOM 1453 N N . GLN A 1 201 ? -24.037 -50.391 6.703 1.00 29.36 201 GLN A N 1
ATOM 1454 C CA . GLN A 1 201 ? -25.186 -49.799 7.381 1.00 29.49 201 GLN A CA 1
ATOM 1455 C C . GLN A 1 201 ? -25.586 -50.608 8.610 1.00 29.51 201 GLN A C 1
ATOM 1456 O O . GLN A 1 201 ? -25.817 -50.038 9.682 1.00 29.33 201 GLN A O 1
ATOM 1462 N N . ALA A 1 202 ? -25.640 -51.932 8.451 1.00 29.62 202 ALA A N 1
ATOM 1463 C CA . ALA A 1 202 ? -25.947 -52.847 9.557 1.00 29.79 202 ALA A CA 1
ATOM 1464 C C . ALA A 1 202 ? -24.880 -52.777 10.643 1.00 29.75 202 ALA A C 1
ATOM 1465 O O . ALA A 1 202 ? -25.190 -52.737 11.834 1.00 29.74 202 ALA A O 1
ATOM 1467 N N . GLU A 1 203 ? -23.623 -52.743 10.218 1.00 29.97 203 GLU A N 1
ATOM 1468 C CA . GLU A 1 203 ? -22.493 -52.729 11.139 1.00 30.24 203 GLU A CA 1
ATOM 1469 C C . GLU A 1 203 ? -22.456 -51.432 11.957 1.00 30.03 203 GLU A C 1
ATOM 1470 O O . GLU A 1 203 ? -22.369 -51.468 13.188 1.00 29.98 203 GLU A O 1
ATOM 1476 N N . HIS A 1 204 ? -22.550 -50.296 11.270 1.00 29.78 204 HIS A N 1
ATOM 1477 C CA . HIS A 1 204 ? -22.572 -48.993 11.929 1.00 29.69 204 HIS A CA 1
ATOM 1478 C C . HIS A 1 204 ? -23.733 -48.852 12.921 1.00 29.80 204 HIS A C 1
ATOM 1479 O O . HIS A 1 204 ? -23.536 -48.377 14.043 1.00 29.92 204 HIS A O 1
ATOM 1486 N N . ARG A 1 205 ? -24.928 -49.280 12.516 1.00 29.58 205 ARG A N 1
ATOM 1487 C CA . ARG A 1 205 ? -26.101 -49.238 13.393 1.00 29.69 205 ARG A CA 1
ATOM 1488 C C . ARG A 1 205 ? -25.909 -50.094 14.644 1.00 29.93 205 ARG A C 1
ATOM 1489 O O . ARG A 1 205 ? -26.267 -49.676 15.748 1.00 29.89 205 ARG A O 1
ATOM 1497 N N . ALA A 1 206 ? -25.320 -51.278 14.468 1.00 30.19 206 ALA A N 1
ATOM 1498 C CA . ALA A 1 206 ? -24.994 -52.161 15.589 1.00 30.41 206 ALA A CA 1
ATOM 1499 C C . ALA A 1 206 ? -23.981 -51.525 16.546 1.00 30.63 206 ALA A C 1
ATOM 1500 O O . ALA A 1 206 ? -23.861 -51.952 17.696 1.00 30.98 206 ALA A O 1
ATOM 1502 N N . HIS A 1 207 ? -23.258 -50.512 16.069 1.00 30.56 207 HIS A N 1
ATOM 1503 C CA . HIS A 1 207 ? -22.284 -49.792 16.893 1.00 30.59 207 HIS A CA 1
ATOM 1504 C C . HIS A 1 207 ? -22.860 -48.509 17.483 1.00 30.64 207 HIS A C 1
ATOM 1505 O O . HIS A 1 207 ? -22.117 -47.684 18.018 1.00 30.67 207 HIS A O 1
ATOM 1512 N N . GLY A 1 208 ? -24.175 -48.336 17.364 1.00 30.75 208 GLY A N 1
ATOM 1513 C CA . GLY A 1 208 ? -24.863 -47.185 17.944 1.00 30.63 208 GLY A CA 1
ATOM 1514 C C . GLY A 1 208 ? -25.024 -45.957 17.058 1.00 30.63 208 GLY A C 1
ATOM 1515 O O . GLY A 1 208 ? -25.538 -44.937 17.512 1.00 30.64 208 GLY A O 1
ATOM 1516 N N . VAL A 1 209 ? -24.587 -46.035 15.803 1.00 30.63 209 VAL A N 1
ATOM 1517 C CA . VAL A 1 209 ? -24.758 -44.906 14.883 1.00 30.50 209 VAL A CA 1
ATOM 1518 C C . VAL A 1 209 ? -26.193 -44.831 14.379 1.00 30.50 209 VAL A C 1
ATOM 1519 O O . VAL A 1 209 ? -26.724 -45.807 13.840 1.00 30.51 209 VAL A O 1
ATOM 1523 N N . ASP A 1 210 ? -26.815 -43.671 14.576 1.00 30.43 210 ASP A N 1
ATOM 1524 C CA . ASP A 1 210 ? -28.111 -43.371 13.980 1.00 30.67 210 ASP A CA 1
ATOM 1525 C C . ASP A 1 210 ? -27.886 -43.010 12.510 1.00 30.65 210 ASP A C 1
ATOM 1526 O O . ASP A 1 210 ? -27.601 -41.856 12.176 1.00 30.49 210 ASP A O 1
ATOM 1531 N N . LEU A 1 211 ? -27.989 -44.011 11.642 1.00 30.84 211 LEU A N 1
ATOM 1532 C CA . LEU A 1 211 ? -27.697 -43.842 10.217 1.00 31.10 211 LEU A CA 1
ATOM 1533 C C . LEU A 1 211 ? -28.979 -43.619 9.417 1.00 31.26 211 LEU A C 1
ATOM 1534 O O . LEU A 1 211 ? -29.873 -44.468 9.412 1.00 31.17 211 LEU A O 1
ATOM 1539 N N . ARG A 1 212 ? -29.055 -42.477 8.736 1.00 31.52 212 ARG A N 1
ATOM 1540 C CA . ARG A 1 212 ? -30.275 -42.084 8.021 1.00 31.95 212 ARG A CA 1
ATOM 1541 C C . ARG A 1 212 ? -30.032 -41.828 6.535 1.00 32.15 212 ARG A C 1
ATOM 1542 O O . ARG A 1 212 ? -29.368 -40.856 6.158 1.00 32.04 212 ARG A O 1
ATOM 1550 N N . THR A 1 213 ? -30.579 -42.705 5.700 1.00 32.54 213 THR A N 1
ATOM 1551 C CA . THR A 1 213 ? -30.468 -42.558 4.250 1.00 32.93 213 THR A CA 1
ATOM 1552 C C . THR A 1 213 ? -31.644 -41.741 3.705 1.00 33.40 213 THR A C 1
ATOM 1553 O O . THR A 1 213 ? -32.657 -41.562 4.387 1.00 33.49 213 THR A O 1
ATOM 1557 N N . GLY A 1 214 ? -31.495 -41.227 2.487 1.00 33.80 214 GLY A N 1
ATOM 1558 C CA . GLY A 1 214 ? -32.492 -40.333 1.905 1.00 34.24 214 GLY A CA 1
ATOM 1559 C C . GLY A 1 214 ? -32.690 -39.089 2.750 1.00 34.65 214 GLY A C 1
ATOM 1560 O O . GLY A 1 214 ? -33.740 -38.451 2.689 1.00 34.59 214 GLY A O 1
ATOM 1561 N N . ALA A 1 215 ? -31.676 -38.756 3.546 1.00 34.97 215 ALA A N 1
ATOM 1562 C CA . ALA A 1 215 ? -31.724 -37.608 4.440 1.00 35.47 215 ALA A CA 1
ATOM 1563 C C . ALA A 1 215 ? -31.076 -36.413 3.766 1.00 35.86 215 ALA A C 1
ATOM 1564 O O . ALA A 1 215 ? -29.850 -36.346 3.641 1.00 36.48 215 ALA A O 1
ATOM 1566 N N . ALA A 1 216 ? -31.904 -35.476 3.324 1.00 36.05 216 ALA A N 1
ATOM 1567 C CA . ALA A 1 216 ? -31.429 -34.318 2.579 1.00 36.31 216 ALA A CA 1
ATOM 1568 C C . ALA A 1 216 ? -31.257 -33.119 3.500 1.00 36.36 216 ALA A C 1
ATOM 1569 O O . ALA A 1 216 ? -32.188 -32.718 4.203 1.00 36.37 216 ALA A O 1
ATOM 1571 N N . MET A 1 217 ? -30.058 -32.548 3.485 1.00 36.41 217 MET A N 1
ATOM 1572 C CA . MET A 1 217 ? -29.706 -31.471 4.406 1.00 36.45 217 MET A CA 1
ATOM 1573 C C . MET A 1 217 ? -29.658 -30.108 3.709 1.00 36.49 217 MET A C 1
ATOM 1574 O O . MET A 1 217 ? -29.316 -30.017 2.531 1.00 36.56 217 MET A O 1
ATOM 1579 N N . ASP A 1 218 ? -30.029 -29.062 4.447 1.00 36.45 218 ASP A N 1
ATOM 1580 C CA . ASP A 1 218 ? -30.085 -27.705 3.922 1.00 36.37 218 ASP A CA 1
ATOM 1581 C C . ASP A 1 218 ? -28.777 -26.972 4.210 1.00 36.42 218 ASP A C 1
ATOM 1582 O O . ASP A 1 218 ? -27.985 -26.722 3.299 1.00 36.50 218 ASP A O 1
ATOM 1587 N N . CYS A 1 219 ? -28.558 -26.621 5.474 1.00 36.49 219 CYS A N 1
ATOM 1588 C CA . CYS A 1 219 ? -27.346 -25.908 5.877 1.00 36.49 219 CYS A CA 1
ATOM 1589 C C . CYS A 1 219 ? -27.040 -26.083 7.362 1.00 36.48 219 CYS A C 1
ATOM 1590 O O . CYS A 1 219 ? -27.858 -26.603 8.121 1.00 36.55 219 CYS A O 1
ATOM 1593 N N . ILE A 1 220 ? -25.857 -25.638 7.769 1.00 36.63 220 ILE A N 1
ATOM 1594 C CA . ILE A 1 220 ? -25.381 -25.832 9.132 1.00 36.72 220 ILE A CA 1
ATOM 1595 C C . ILE A 1 220 ? -25.619 -24.563 9.947 1.00 37.05 220 ILE A C 1
ATOM 1596 O O . ILE A 1 220 ? -25.129 -23.482 9.592 1.00 37.07 220 ILE A O 1
ATOM 1601 N N . GLU A 1 221 ? -26.372 -24.711 11.036 1.00 37.21 221 GLU A N 1
ATOM 1602 C CA . GLU A 1 221 ? -26.712 -23.596 11.921 1.00 37.44 221 GLU A CA 1
ATOM 1603 C C . GLU A 1 221 ? -25.661 -23.346 13.003 1.00 37.53 221 GLU A C 1
ATOM 1604 O O . GLU A 1 221 ? -24.979 -24.270 13.454 1.00 37.27 221 GLU A O 1
ATOM 1610 N N . GLY A 1 222 ? -25.551 -22.085 13.415 1.00 37.68 222 GLY A N 1
ATOM 1611 C CA . GLY A 1 222 ? -24.635 -21.683 14.478 1.00 37.94 222 GLY A CA 1
ATOM 1612 C C . GLY A 1 222 ? -25.206 -20.630 15.415 1.00 37.99 222 GLY A C 1
ATOM 1613 O O . GLY A 1 222 ? -26.365 -20.231 15.289 1.00 38.01 222 GLY A O 1
ATOM 1614 N N . ASP A 1 223 ? -24.386 -20.193 16.366 1.00 37.97 223 ASP A N 1
ATOM 1615 C CA . ASP A 1 223 ? -24.763 -19.125 17.286 1.00 37.99 223 ASP A CA 1
ATOM 1616 C C . ASP A 1 223 ? -23.930 -17.867 17.014 1.00 38.08 223 ASP A C 1
ATOM 1617 O O . ASP A 1 223 ? -23.856 -16.966 17.845 1.00 38.19 223 ASP A O 1
ATOM 1622 N N . GLY A 1 224 ? -23.303 -17.821 15.842 1.00 38.26 224 GLY A N 1
ATOM 1623 C CA . GLY A 1 224 ? -22.406 -16.727 15.478 1.00 38.30 224 GLY A CA 1
ATOM 1624 C C . GLY A 1 224 ? -20.939 -17.068 15.689 1.00 38.39 224 GLY A C 1
ATOM 1625 O O . GLY A 1 224 ? -20.055 -16.403 15.137 1.00 38.49 224 GLY A O 1
ATOM 1626 N N . THR A 1 225 ? -20.682 -18.100 16.491 1.00 38.21 225 THR A N 1
ATOM 1627 C CA . THR A 1 225 ? -19.319 -18.526 16.801 1.00 38.11 225 THR A CA 1
ATOM 1628 C C . THR A 1 225 ? -19.135 -20.017 16.536 1.00 37.91 225 THR A C 1
ATOM 1629 O O . THR A 1 225 ? -18.156 -20.423 15.903 1.00 37.79 225 THR A O 1
ATOM 1633 N N . LYS A 1 226 ? -20.092 -20.813 17.016 1.00 37.57 226 LYS A N 1
ATOM 1634 C CA . LYS A 1 226 ? -19.997 -22.267 16.994 1.00 37.27 226 LYS A CA 1
ATOM 1635 C C . LYS A 1 226 ? -21.260 -22.926 16.419 1.00 37.03 226 LYS A C 1
ATOM 1636 O O . LYS A 1 226 ? -22.353 -22.358 16.488 1.00 37.12 226 LYS A O 1
ATOM 1642 N N . VAL A 1 227 ? -21.096 -24.130 15.869 1.00 36.59 227 VAL A N 1
ATOM 1643 C CA . VAL A 1 227 ? -22.213 -24.925 15.346 1.00 36.16 227 VAL A CA 1
ATOM 1644 C C . VAL A 1 227 ? -23.163 -25.369 16.462 1.00 36.09 227 VAL A C 1
ATOM 1645 O O . VAL A 1 227 ? -22.723 -25.734 17.554 1.00 36.16 227 VAL A O 1
ATOM 1649 N N . THR A 1 228 ? -24.461 -25.316 16.181 1.00 35.89 228 THR A N 1
ATOM 1650 C CA . THR A 1 228 ? -25.484 -25.714 17.143 1.00 35.83 228 THR A CA 1
ATOM 1651 C C . THR A 1 228 ? -26.426 -26.762 16.555 1.00 35.85 228 THR A C 1
ATOM 1652 O O . THR A 1 228 ? -27.052 -27.530 17.291 1.00 35.73 228 THR A O 1
ATOM 1656 N N . GLY A 1 229 ? -26.519 -26.802 15.229 1.00 35.87 229 GLY A N 1
ATOM 1657 C CA . GLY A 1 229 ? -27.384 -27.774 14.567 1.00 36.15 229 GLY A CA 1
ATOM 1658 C C . GLY A 1 229 ? -27.228 -27.900 13.062 1.00 36.21 229 GLY A C 1
ATOM 1659 O O . GLY A 1 229 ? -26.490 -27.142 12.427 1.00 36.10 229 GLY A O 1
ATOM 1660 N N . VAL A 1 230 ? -27.927 -28.879 12.499 1.00 36.34 230 VAL A N 1
ATOM 1661 C CA . VAL A 1 230 ? -27.988 -29.053 11.054 1.00 36.59 230 VAL A CA 1
ATOM 1662 C C . VAL A 1 230 ? -29.438 -28.878 10.600 1.00 36.87 230 VAL A C 1
ATOM 1663 O O . VAL A 1 230 ? -30.304 -29.709 10.901 1.00 36.66 230 VAL A O 1
ATOM 1667 N N . ARG A 1 231 ? -29.691 -27.774 9.897 1.00 37.24 231 ARG A N 1
ATOM 1668 C CA . ARG A 1 231 ? -30.998 -27.496 9.322 1.00 37.61 231 ARG A CA 1
ATOM 1669 C C . ARG A 1 231 ? -31.202 -28.420 8.133 1.00 37.90 231 ARG A C 1
ATOM 1670 O O . ARG A 1 231 ? -30.428 -28.392 7.180 1.00 37.79 231 ARG A O 1
ATOM 1678 N N . MET A 1 232 ? -32.221 -29.267 8.216 1.00 38.49 232 MET A N 1
ATOM 1679 C CA . MET A 1 232 ? -32.582 -30.145 7.108 1.00 39.35 232 MET A CA 1
ATOM 1680 C C . MET A 1 232 ? -33.453 -29.386 6.114 1.00 40.13 232 MET A C 1
ATOM 1681 O O . MET A 1 232 ? -33.901 -28.266 6.392 1.00 40.28 232 MET A O 1
ATOM 1686 N N . GLN A 1 233 ? -33.686 -29.988 4.952 1.00 40.86 233 GLN A N 1
ATOM 1687 C CA . GLN A 1 233 ? -34.506 -29.345 3.930 1.00 41.55 233 GLN A CA 1
ATOM 1688 C C . GLN A 1 233 ? -36.009 -29.536 4.138 1.00 41.59 233 GLN A C 1
ATOM 1689 O O . GLN A 1 233 ? -36.808 -29.023 3.357 1.00 41.88 233 GLN A O 1
ATOM 1695 N N . ASP A 1 234 ? -36.388 -30.224 5.213 1.00 41.63 234 ASP A N 1
ATOM 1696 C CA . ASP A 1 234 ? -37.771 -30.679 5.375 1.00 41.66 234 ASP A CA 1
ATOM 1697 C C . ASP A 1 234 ? -38.736 -29.946 6.348 1.00 41.53 234 ASP A C 1
ATOM 1698 O O . ASP A 1 234 ? -39.888 -30.366 6.448 1.00 41.86 234 ASP A O 1
ATOM 1703 N N . GLY A 1 235 ? -38.334 -28.902 7.083 1.00 41.22 235 GLY A N 1
ATOM 1704 C CA . GLY A 1 235 ? -36.967 -28.472 7.327 1.00 40.66 235 GLY A CA 1
ATOM 1705 C C . GLY A 1 235 ? -36.739 -28.489 8.833 1.00 40.48 235 GLY A C 1
ATOM 1706 O O . GLY A 1 235 ? -36.710 -27.440 9.486 1.00 40.61 235 GLY A O 1
ATOM 1707 N N . SER A 1 236 ? -36.607 -29.694 9.384 1.00 39.91 236 SER A N 1
ATOM 1708 C CA . SER A 1 236 ? -36.293 -29.894 10.795 1.00 39.40 236 SER A CA 1
ATOM 1709 C C . SER A 1 236 ? -34.827 -29.566 11.095 1.00 39.03 236 SER A C 1
ATOM 1710 O O . SER A 1 236 ? -34.020 -29.378 10.186 1.00 38.94 236 SER A O 1
ATOM 1713 N N . VAL A 1 237 ? -34.488 -29.494 12.376 1.00 38.59 237 VAL A N 1
ATOM 1714 C CA . VAL A 1 237 ? -33.117 -29.222 12.782 1.00 37.99 237 VAL A CA 1
ATOM 1715 C C . VAL A 1 237 ? -32.626 -30.354 13.671 1.00 37.77 237 VAL A C 1
ATOM 1716 O O . VAL A 1 237 ? -33.313 -30.758 14.610 1.00 37.80 237 VAL A O 1
ATOM 1720 N N . ILE A 1 238 ? -31.452 -30.884 13.343 1.00 37.37 238 ILE A N 1
ATOM 1721 C CA . ILE A 1 238 ? -30.786 -31.867 14.190 1.00 36.98 238 ILE A CA 1
ATOM 1722 C C . ILE A 1 238 ? -29.719 -31.144 15.010 1.00 36.48 238 ILE A C 1
ATOM 1723 O O . ILE A 1 238 ? -28.823 -30.525 14.439 1.00 36.51 238 ILE A O 1
ATOM 1728 N N . PRO A 1 239 ? -29.819 -31.21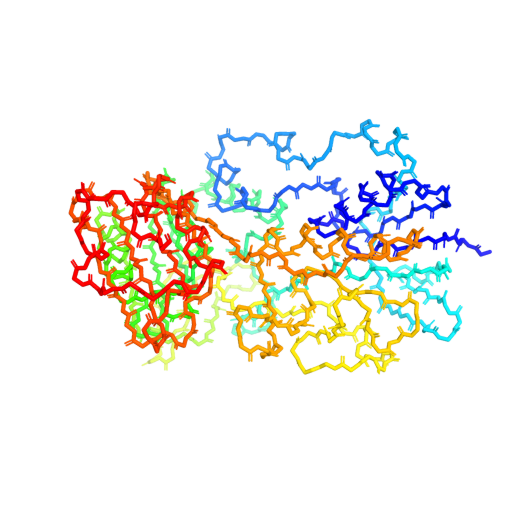3 16.355 1.00 36.08 239 PRO A N 1
ATOM 1729 C CA . PRO A 1 239 ? -28.849 -30.535 17.222 1.00 35.51 239 PRO A CA 1
ATOM 1730 C C . PRO A 1 239 ? -27.478 -31.184 17.115 1.00 35.02 239 PRO A C 1
ATOM 1731 O O . PRO A 1 239 ? -27.381 -32.412 17.082 1.00 34.99 239 PRO A O 1
ATOM 1735 N N . ALA A 1 240 ? -26.431 -30.366 17.057 1.00 34.46 240 ALA A N 1
ATOM 1736 C CA . ALA A 1 240 ? -25.067 -30.872 16.942 1.00 33.90 240 ALA A CA 1
ATOM 1737 C C . ALA A 1 240 ? -24.063 -29.905 17.535 1.00 33.55 240 ALA A C 1
ATOM 1738 O O . ALA A 1 240 ? -24.179 -28.697 17.345 1.00 33.61 240 ALA A O 1
ATOM 1740 N N . ASP A 1 241 ? -23.079 -30.435 18.255 1.00 33.09 241 ASP A N 1
ATOM 1741 C CA . ASP A 1 241 ? -21.934 -29.627 18.679 1.00 32.63 241 ASP A CA 1
ATOM 1742 C C . ASP A 1 241 ? -20.685 -29.963 17.863 1.00 31.93 241 ASP A C 1
ATOM 1743 O O . ASP A 1 241 ? -19.646 -29.319 18.011 1.00 31.79 241 ASP A O 1
ATOM 1748 N N . ILE A 1 242 ? -20.813 -30.975 17.003 1.00 31.15 242 ILE A N 1
ATOM 1749 C CA . ILE A 1 242 ? -19.767 -31.406 16.074 1.00 30.54 242 ILE A CA 1
ATOM 1750 C C . ILE A 1 242 ? -20.421 -31.767 14.744 1.00 30.18 242 ILE A C 1
ATOM 1751 O O . ILE A 1 242 ? -21.386 -32.540 14.704 1.00 29.85 242 ILE A O 1
ATOM 1756 N N . VAL A 1 243 ? -19.903 -31.209 13.654 1.00 29.64 243 VAL A N 1
ATOM 1757 C CA . VAL A 1 243 ? -20.366 -31.607 12.331 1.00 29.25 243 VAL A CA 1
ATOM 1758 C C . VAL A 1 243 ? -19.197 -32.061 11.470 1.00 29.11 243 VAL A C 1
ATOM 1759 O O . VAL A 1 243 ? -18.207 -31.342 11.322 1.00 29.29 243 VAL A O 1
ATOM 1763 N N . ILE A 1 244 ? -19.316 -33.263 10.915 1.00 28.77 244 ILE A N 1
ATOM 1764 C CA . ILE A 1 244 ? -18.323 -33.774 9.977 1.00 28.37 244 ILE A CA 1
ATOM 1765 C C . ILE A 1 244 ? -18.838 -33.602 8.554 1.00 28.24 244 ILE A C 1
ATOM 1766 O O . ILE A 1 244 ? -19.900 -34.114 8.203 1.00 28.39 244 ILE A O 1
ATOM 1771 N N . VAL A 1 245 ? -18.085 -32.854 7.753 1.00 28.12 245 VAL A N 1
ATOM 1772 C CA . VAL A 1 245 ? -18.407 -32.642 6.347 1.00 27.99 245 VAL A CA 1
ATOM 1773 C C . VAL A 1 245 ? -17.625 -33.655 5.513 1.00 27.93 245 VAL A C 1
ATOM 1774 O O . VAL A 1 245 ? -16.416 -33.517 5.325 1.00 28.05 245 VAL A O 1
ATOM 1778 N N . GLY A 1 246 ? -18.327 -34.681 5.036 1.00 27.99 246 GLY A N 1
ATOM 1779 C CA . GLY A 1 246 ? -17.726 -35.749 4.237 1.00 27.89 246 GLY A CA 1
ATOM 1780 C C . GLY A 1 246 ? -18.398 -35.913 2.886 1.00 27.99 246 GLY A C 1
ATOM 1781 O O . GLY A 1 246 ? -18.840 -37.001 2.528 1.00 28.00 246 GLY A O 1
ATOM 1782 N N . ILE A 1 247 ? -18.479 -34.820 2.137 1.00 28.11 247 ILE A N 1
ATOM 1783 C CA . ILE A 1 247 ? -19.054 -34.844 0.797 1.00 28.03 247 ILE A CA 1
ATOM 1784 C C . ILE A 1 247 ? -17.986 -34.465 -0.228 1.00 28.27 247 ILE A C 1
ATOM 1785 O O . ILE A 1 247 ? -16.849 -34.170 0.147 1.00 28.34 247 ILE A O 1
ATOM 1790 N N . GLY A 1 248 ? -18.345 -34.489 -1.511 1.00 28.44 248 GLY A N 1
ATOM 1791 C CA . GLY A 1 248 ? -17.404 -34.195 -2.593 1.00 28.72 248 GLY A CA 1
ATOM 1792 C C . GLY A 1 248 ? -16.584 -32.934 -2.369 1.00 29.00 248 GLY A C 1
ATOM 1793 O O . GLY A 1 248 ? -17.124 -31.890 -2.000 1.00 29.16 248 GLY A O 1
ATOM 1794 N N . ILE A 1 249 ? -15.275 -33.032 -2.572 1.00 29.19 249 ILE A N 1
ATOM 1795 C CA . ILE A 1 249 ? -14.409 -31.866 -2.439 1.00 29.40 249 ILE A CA 1
ATOM 1796 C C . ILE A 1 249 ? -14.285 -31.116 -3.768 1.00 29.65 249 ILE A C 1
ATOM 1797 O O . ILE A 1 249 ? -14.621 -31.642 -4.838 1.00 29.54 249 ILE A O 1
ATOM 1802 N N . VAL A 1 250 ? -13.815 -29.877 -3.675 1.00 29.75 250 VAL A N 1
ATOM 1803 C CA . VAL A 1 250 ? -13.673 -29.006 -4.823 1.00 29.81 250 VAL A CA 1
ATOM 1804 C C . VAL A 1 250 ? -12.182 -28.864 -5.115 1.00 29.92 250 VAL A C 1
ATOM 1805 O O . VAL A 1 250 ? -11.444 -28.327 -4.283 1.00 30.17 250 VAL A O 1
ATOM 1809 N N . PRO A 1 251 ? -11.733 -29.365 -6.284 1.00 29.84 251 PRO A N 1
ATOM 1810 C CA . PRO A 1 251 ? -10.325 -29.306 -6.676 1.00 29.96 251 PRO A CA 1
ATOM 1811 C C . PRO A 1 251 ? -9.741 -27.902 -6.558 1.00 30.09 251 PRO A C 1
ATOM 1812 O O . PRO A 1 251 ? -10.337 -26.941 -7.047 1.00 30.20 251 PRO A O 1
ATOM 1816 N N . CYS A 1 252 ? -8.591 -27.794 -5.898 1.00 30.18 252 CYS A N 1
ATOM 1817 C CA . CYS A 1 252 ? -7.921 -26.509 -5.706 1.00 30.29 252 CYS A CA 1
ATOM 1818 C C . CYS A 1 252 ? -7.192 -26.125 -6.981 1.00 30.49 252 CYS A C 1
ATOM 1819 O O . CYS A 1 252 ? -5.961 -26.130 -7.049 1.00 30.35 252 CYS A O 1
ATOM 1822 N N . VAL A 1 253 ? -7.985 -25.768 -7.982 1.00 30.86 253 VAL A N 1
ATOM 1823 C CA . VAL A 1 253 ? -7.517 -25.669 -9.354 1.00 31.06 253 VAL A CA 1
ATOM 1824 C C . VAL A 1 253 ? -7.695 -24.260 -9.961 1.00 31.14 253 VAL A C 1
ATOM 1825 O O . VAL A 1 253 ? -7.216 -23.988 -11.061 1.00 31.14 253 VAL A O 1
ATOM 1829 N N . GLY A 1 254 ? -8.328 -23.366 -9.200 1.00 31.40 254 GLY A N 1
ATOM 1830 C CA . GLY A 1 254 ? -8.675 -22.014 -9.648 1.00 31.93 254 GLY A CA 1
ATOM 1831 C C . GLY A 1 254 ? -7.626 -21.248 -10.439 1.00 32.45 254 GLY A C 1
ATOM 1832 O O . GLY A 1 254 ? -7.926 -20.680 -11.496 1.00 32.39 254 GLY A O 1
ATOM 1833 N N . ALA A 1 255 ? -6.396 -21.232 -9.926 1.00 32.73 255 ALA A N 1
ATOM 1834 C CA . ALA A 1 255 ? -5.299 -20.523 -10.571 1.00 33.02 255 ALA A CA 1
ATOM 1835 C C . ALA A 1 255 ? -4.928 -21.132 -11.923 1.00 33.47 255 ALA A C 1
ATOM 1836 O O . ALA A 1 255 ? -4.495 -20.420 -12.827 1.00 33.64 255 ALA A O 1
ATOM 1838 N N . LEU A 1 256 ? -5.106 -22.441 -12.067 1.00 33.90 256 LEU A N 1
ATOM 1839 C CA . LEU A 1 256 ? -4.845 -23.100 -13.346 1.00 34.41 256 LEU A CA 1
ATOM 1840 C C . LEU A 1 256 ? -5.882 -22.720 -14.403 1.00 34.59 256 LEU A C 1
ATOM 1841 O O . LEU A 1 256 ? -5.520 -22.375 -15.529 1.00 34.56 256 LEU A O 1
ATOM 1846 N N . ILE A 1 257 ? -7.161 -22.782 -14.031 1.00 34.98 257 ILE A N 1
ATOM 1847 C CA . ILE A 1 257 ? -8.259 -22.388 -14.922 1.00 35.30 257 ILE A CA 1
ATOM 1848 C C . ILE A 1 257 ? -8.117 -20.919 -15.340 1.00 35.49 257 ILE A C 1
ATOM 1849 O O . ILE A 1 257 ? -8.202 -20.599 -16.531 1.00 35.41 257 ILE A O 1
ATOM 1854 N N . SER A 1 258 ? -7.876 -20.046 -14.358 1.00 35.61 258 SER A N 1
ATOM 1855 C CA . SER A 1 258 ? -7.635 -18.624 -14.607 1.00 35.80 258 SER A CA 1
ATOM 1856 C C . SER A 1 258 ? -6.493 -18.392 -15.582 1.00 35.88 258 SER A C 1
ATOM 1857 O O . SER A 1 258 ? -6.539 -17.448 -16.367 1.00 36.28 258 SER A O 1
ATOM 1860 N N . ALA A 1 259 ? -5.476 -19.252 -15.530 1.00 35.76 259 ALA A N 1
ATOM 1861 C CA . ALA A 1 259 ? -4.308 -19.130 -16.402 1.00 35.77 259 ALA A CA 1
ATOM 1862 C C . ALA A 1 259 ? -4.535 -19.731 -17.791 1.00 35.75 259 ALA A C 1
ATOM 1863 O O . ALA A 1 259 ? -3.673 -19.626 -18.665 1.00 35.70 259 ALA A O 1
ATOM 1865 N N . GLY A 1 260 ? -5.688 -20.367 -17.983 1.00 35.89 260 GLY A N 1
ATOM 1866 C CA . GLY A 1 260 ? -6.078 -20.896 -19.288 1.00 35.89 260 GLY A CA 1
ATOM 1867 C C . GLY A 1 260 ? -6.047 -22.405 -19.432 1.00 36.03 260 GLY A C 1
ATOM 1868 O O . GLY A 1 260 ? -6.278 -22.926 -20.525 1.00 36.03 260 GLY A O 1
ATOM 1869 N N . ALA A 1 261 ? -5.756 -23.110 -18.339 1.00 36.07 261 ALA A N 1
ATOM 1870 C CA . ALA A 1 261 ? -5.747 -24.574 -18.346 1.00 36.20 261 ALA A CA 1
ATOM 1871 C C . ALA A 1 261 ? -7.139 -25.120 -18.624 1.00 36.22 261 ALA A C 1
ATOM 1872 O O . ALA A 1 261 ? -8.130 -24.615 -18.094 1.00 36.37 261 ALA A O 1
ATOM 1874 N N . SER A 1 262 ? -7.214 -26.143 -19.466 1.00 36.28 262 SER A N 1
ATOM 1875 C CA . SER A 1 262 ? -8.494 -26.750 -19.792 1.00 36.48 262 SER A CA 1
ATOM 1876 C C . SER A 1 262 ? -8.865 -27.798 -18.751 1.00 36.55 262 SER A C 1
ATOM 1877 O O . SER A 1 262 ? -7.988 -28.401 -18.124 1.00 36.58 262 SER A O 1
ATOM 1880 N N . GLY A 1 263 ? -10.169 -28.001 -18.571 1.00 36.55 263 GLY A N 1
ATOM 1881 C CA . GLY A 1 263 ? -10.672 -29.006 -17.647 1.00 36.49 263 GLY A CA 1
ATOM 1882 C C . GLY A 1 263 ? -11.966 -28.607 -16.977 1.00 36.48 263 GLY A C 1
ATOM 1883 O O . GLY A 1 263 ? -12.050 -27.560 -16.333 1.00 36.47 263 GLY A O 1
ATOM 1884 N N . GLY A 1 264 ? -12.976 -29.456 -17.129 1.00 36.61 264 GLY A N 1
ATOM 1885 C CA . GLY A 1 264 ? -14.264 -29.266 -16.467 1.00 36.62 264 GLY A CA 1
ATOM 1886 C C . GLY A 1 264 ? -14.276 -29.733 -15.020 1.00 36.55 264 GLY A C 1
ATOM 1887 O O . GLY A 1 264 ? -14.819 -29.055 -14.154 1.00 36.87 264 GLY A O 1
ATOM 1888 N N . ASN A 1 265 ? -13.677 -30.891 -14.759 1.00 36.32 265 ASN A N 1
ATOM 1889 C CA . ASN A 1 265 ? -13.656 -31.470 -13.416 1.00 36.17 265 ASN A CA 1
ATOM 1890 C C . ASN A 1 265 ? -12.237 -31.494 -12.855 1.00 35.99 265 ASN A C 1
ATOM 1891 O O . ASN A 1 265 ? -11.493 -32.448 -13.070 1.00 35.88 265 ASN A O 1
ATOM 1896 N N . GLY A 1 266 ? -11.872 -30.439 -12.130 1.00 35.86 266 GLY A N 1
ATOM 1897 C CA . GLY A 1 266 ? -10.477 -30.202 -11.770 1.00 35.55 266 GLY A CA 1
ATOM 1898 C C . GLY A 1 266 ? -9.715 -29.745 -13.004 1.00 35.41 266 GLY A C 1
ATOM 1899 O O . GLY A 1 266 ? -10.203 -28.903 -13.761 1.00 35.46 266 GLY A O 1
ATOM 1900 N N . VAL A 1 267 ? -8.528 -30.305 -13.216 1.00 35.09 267 VAL A N 1
ATOM 1901 C CA . VAL A 1 267 ? -7.715 -29.967 -14.380 1.00 35.01 267 VAL A CA 1
ATOM 1902 C C . VAL A 1 267 ? -7.341 -31.208 -15.182 1.00 34.84 267 VAL A C 1
ATOM 1903 O O . VAL A 1 267 ? -6.941 -32.226 -14.613 1.00 34.95 267 VAL A O 1
ATOM 1907 N N . ASP A 1 268 ? -7.486 -31.117 -16.502 1.00 34.64 268 ASP A N 1
ATOM 1908 C CA . ASP A 1 268 ? -7.183 -32.239 -17.391 1.00 34.52 268 ASP A CA 1
ATOM 1909 C C . ASP A 1 268 ? -5.690 -32.451 -17.567 1.00 34.38 268 ASP A C 1
ATOM 1910 O O . ASP A 1 268 ? -4.927 -31.493 -17.685 1.00 34.24 268 ASP A O 1
ATOM 1915 N N . VAL A 1 269 ? -5.283 -33.717 -17.570 1.00 34.34 269 VAL A N 1
ATOM 1916 C CA . VAL A 1 269 ? -3.892 -34.089 -17.830 1.00 34.20 269 VAL A CA 1
ATOM 1917 C C . VAL A 1 269 ? -3.824 -35.319 -18.728 1.00 34.25 269 VAL A C 1
ATOM 1918 O O . VAL A 1 269 ? -4.749 -36.130 -18.740 1.00 34.31 269 VAL A O 1
ATOM 1922 N N . ASP A 1 270 ? -2.733 -35.448 -19.481 1.00 34.41 270 ASP A N 1
ATOM 1923 C CA . ASP A 1 270 ? -2.496 -36.643 -20.294 1.00 34.52 270 ASP A CA 1
ATOM 1924 C C . ASP A 1 270 ? -1.849 -37.761 -19.464 1.00 34.72 270 ASP A C 1
ATOM 1925 O O . ASP A 1 270 ? -1.766 -37.658 -18.239 1.00 34.62 270 ASP A O 1
ATOM 1930 N N . GLU A 1 271 ? -1.388 -38.820 -20.131 1.00 35.03 271 GLU A N 1
ATOM 1931 C CA . GLU A 1 271 ? -0.814 -39.976 -19.438 1.00 35.41 271 GLU A CA 1
ATOM 1932 C C . GLU A 1 271 ? 0.560 -39.688 -18.822 1.00 35.25 271 GLU A C 1
ATOM 1933 O O . GLU A 1 271 ? 1.121 -40.530 -18.115 1.00 35.25 271 GLU A O 1
ATOM 1939 N N . PHE A 1 272 ? 1.093 -38.500 -19.088 1.00 35.09 272 PHE A N 1
ATOM 1940 C CA . PHE A 1 272 ? 2.340 -38.075 -18.456 1.00 35.01 272 PHE A CA 1
ATOM 1941 C C . PHE A 1 272 ? 2.085 -36.980 -17.422 1.00 34.90 272 PHE A C 1
ATOM 1942 O O . PHE A 1 272 ? 3.020 -36.359 -16.909 1.00 35.00 272 PHE A O 1
ATOM 1950 N N . CYS A 1 273 ? 0.802 -36.783 -17.112 1.00 34.73 273 CYS A N 1
ATOM 1951 C CA . CYS A 1 273 ? 0.322 -35.793 -16.139 1.00 34.58 273 CYS A CA 1
ATOM 1952 C C . CYS A 1 273 ? 0.547 -34.342 -16.551 1.00 34.61 273 CYS A C 1
ATOM 1953 O O . CYS A 1 273 ? 0.576 -33.452 -15.699 1.00 34.44 273 CYS A O 1
ATOM 1956 N N . ARG A 1 274 ? 0.686 -34.104 -17.854 1.00 34.69 274 ARG A N 1
ATOM 1957 C CA . ARG A 1 274 ? 0.806 -32.738 -18.362 1.00 34.91 274 ARG A CA 1
ATOM 1958 C C . ARG A 1 274 ? -0.561 -32.112 -18.587 1.00 34.72 274 ARG A C 1
ATOM 1959 O O . ARG A 1 274 ? -1.454 -32.731 -19.175 1.00 34.52 274 ARG A O 1
ATOM 1967 N N . THR A 1 275 ? -0.700 -30.879 -18.112 1.00 34.55 275 THR A N 1
ATOM 1968 C CA . THR A 1 275 ? -1.874 -30.055 -18.365 1.00 34.45 275 THR A CA 1
ATOM 1969 C C . THR A 1 275 ? -1.778 -29.467 -19.774 1.00 34.41 275 THR A C 1
ATOM 1970 O O . THR A 1 275 ? -0.843 -29.771 -20.523 1.00 34.26 275 THR A O 1
ATOM 1974 N N . SER A 1 276 ? -2.741 -28.623 -20.130 1.00 34.41 276 SER A N 1
ATOM 1975 C CA . SER A 1 276 ? -2.735 -27.963 -21.434 1.00 34.47 276 SER A CA 1
ATOM 1976 C C . SER A 1 276 ? -1.752 -26.787 -21.470 1.00 34.47 276 SER A C 1
ATOM 1977 O O . SER A 1 276 ? -1.442 -26.269 -22.540 1.00 34.67 276 SER A O 1
ATOM 1980 N N . LEU A 1 277 ? -1.263 -26.377 -20.300 1.00 34.42 277 LEU A N 1
ATOM 1981 C CA . LEU A 1 277 ? -0.251 -25.325 -20.206 1.00 34.33 277 LEU A CA 1
ATOM 1982 C C . LEU A 1 277 ? 1.151 -25.923 -20.255 1.00 34.27 277 LEU A C 1
ATOM 1983 O O . LEU A 1 277 ? 1.443 -26.890 -19.547 1.00 34.37 277 LEU A O 1
ATOM 1988 N N . THR A 1 278 ? 2.007 -25.338 -21.091 1.00 34.15 278 THR A N 1
ATOM 1989 C CA . THR A 1 278 ? 3.390 -25.792 -21.282 1.00 33.88 278 THR A CA 1
ATOM 1990 C C . THR A 1 278 ? 4.150 -25.840 -19.959 1.00 33.69 278 THR A C 1
ATOM 1991 O O . THR A 1 278 ? 4.097 -24.892 -19.171 1.00 33.65 278 THR A O 1
ATOM 1995 N N . ASP A 1 279 ? 4.834 -26.958 -19.723 1.00 33.41 279 ASP A N 1
ATOM 1996 C CA . ASP A 1 279 ? 5.729 -27.131 -18.572 1.00 33.22 279 ASP A CA 1
ATOM 1997 C C . ASP A 1 279 ? 5.031 -27.204 -17.212 1.00 33.09 279 ASP A C 1
ATOM 1998 O O . ASP A 1 279 ? 5.696 -27.170 -16.170 1.00 33.27 279 ASP A O 1
ATOM 2003 N N . VAL A 1 280 ? 3.705 -27.302 -17.208 1.00 32.58 280 VAL A N 1
ATOM 2004 C CA . VAL A 1 280 ? 3.000 -27.512 -15.944 1.00 32.09 280 VAL A CA 1
ATOM 2005 C C . VAL A 1 280 ? 2.214 -28.813 -15.880 1.00 31.78 280 VAL A C 1
ATOM 2006 O O . VAL A 1 280 ? 1.410 -29.142 -16.762 1.00 31.63 280 VAL A O 1
ATOM 2010 N N . TYR A 1 281 ? 2.515 -29.565 -14.824 1.00 31.26 281 TYR A N 1
ATOM 2011 C CA . TYR A 1 281 ? 1.892 -30.838 -14.536 1.00 30.78 281 TYR A CA 1
ATOM 2012 C C . TYR A 1 281 ? 0.842 -30.664 -13.454 1.00 30.36 281 TYR A C 1
ATOM 2013 O O . TYR A 1 281 ? 0.857 -29.683 -12.712 1.00 30.49 281 TYR A O 1
ATOM 2022 N N . ALA A 1 282 ? -0.074 -31.621 -13.372 1.00 29.96 282 ALA A N 1
ATOM 2023 C CA . ALA A 1 282 ? -1.003 -31.714 -12.248 1.00 29.53 282 ALA A CA 1
ATOM 2024 C C . ALA A 1 282 ? -1.149 -33.180 -11.854 1.00 29.18 282 ALA A C 1
ATOM 2025 O O . ALA A 1 282 ? -1.203 -34.062 -12.720 1.00 29.30 282 ALA A O 1
ATOM 2027 N N . ILE A 1 283 ? -1.204 -33.431 -10.548 1.00 28.53 283 ILE A N 1
ATOM 2028 C CA . ILE A 1 283 ? -1.228 -34.789 -10.005 1.00 27.88 283 ILE A CA 1
ATOM 2029 C C . ILE A 1 283 ? -2.111 -34.848 -8.762 1.00 27.44 283 ILE A C 1
ATOM 2030 O O . ILE A 1 283 ? -2.345 -33.829 -8.111 1.00 26.87 283 ILE A O 1
ATOM 2035 N N . GLY A 1 284 ? -2.587 -36.047 -8.435 1.00 27.16 284 GLY A N 1
ATOM 2036 C CA . GLY A 1 284 ? -3.398 -36.269 -7.244 1.00 27.25 284 GLY A CA 1
ATOM 2037 C C . GLY A 1 284 ? -4.868 -35.919 -7.418 1.00 27.41 284 GLY A C 1
ATOM 2038 O O . GLY A 1 284 ? -5.400 -35.964 -8.532 1.00 27.10 284 GLY A O 1
ATOM 2039 N N . ASP A 1 285 ? -5.515 -35.560 -6.308 1.00 27.51 285 ASP A N 1
ATOM 2040 C CA . ASP A 1 285 ? -6.961 -35.293 -6.268 1.00 27.82 285 ASP A CA 1
ATOM 2041 C C . ASP A 1 285 ? -7.468 -34.260 -7.277 1.00 28.15 285 ASP A C 1
ATOM 2042 O O . ASP A 1 285 ? -8.619 -34.334 -7.702 1.00 28.11 285 ASP A O 1
ATOM 2047 N N . CYS A 1 286 ? -6.618 -33.308 -7.651 1.00 28.49 286 CYS A N 1
ATOM 2048 C CA . CYS A 1 286 ? -7.044 -32.187 -8.484 1.00 29.04 286 CYS A CA 1
ATOM 2049 C C . CYS A 1 286 ? -7.007 -32.464 -9.989 1.00 29.53 286 CYS A C 1
ATOM 2050 O O . CYS A 1 286 ? -7.501 -31.656 -10.773 1.00 29.45 286 CYS A O 1
ATOM 2053 N N . ALA A 1 287 ? -6.426 -33.592 -10.391 1.00 30.43 287 ALA A N 1
ATOM 2054 C CA . ALA A 1 287 ? -6.172 -33.857 -11.809 1.00 31.29 287 ALA A CA 1
ATOM 2055 C C . ALA A 1 287 ? -7.042 -34.961 -12.393 1.00 32.03 287 ALA A C 1
ATOM 2056 O O . ALA A 1 287 ? -7.013 -36.097 -11.926 1.00 32.14 287 ALA A O 1
ATOM 2058 N N . ALA A 1 288 ? -7.815 -34.607 -13.417 1.00 32.96 288 ALA A N 1
ATOM 2059 C CA . ALA A 1 288 ? -8.630 -35.558 -14.162 1.00 33.75 288 ALA A CA 1
ATOM 2060 C C . ALA A 1 288 ? -7.799 -36.205 -15.268 1.00 34.47 288 ALA A C 1
ATOM 2061 O O . ALA A 1 288 ? -7.001 -35.532 -15.922 1.00 34.64 288 ALA A O 1
ATOM 2063 N N . HIS A 1 289 ? -7.998 -37.506 -15.474 1.00 35.53 289 HIS A N 1
ATOM 2064 C CA . HIS A 1 289 ? -7.181 -38.293 -16.403 1.00 36.74 289 HIS A CA 1
ATOM 2065 C C . HIS A 1 289 ? -7.987 -39.439 -17.021 1.00 36.82 289 HIS A C 1
ATOM 2066 O O . HIS A 1 289 ? -8.826 -40.040 -16.351 1.00 36.92 289 HIS A O 1
ATOM 2073 N N . ALA A 1 290 ? -7.741 -39.720 -18.301 1.00 37.09 290 ALA A N 1
ATOM 2074 C CA . ALA A 1 290 ? -8.323 -40.891 -18.964 1.00 37.46 290 ALA A CA 1
ATOM 2075 C C . ALA A 1 290 ? -7.795 -42.169 -18.315 1.00 37.75 290 ALA A C 1
ATOM 2076 O O . ALA A 1 290 ? -6.589 -42.315 -18.104 1.00 37.69 290 ALA A O 1
ATOM 2078 N N . ASN A 1 291 ? -8.707 -43.078 -17.984 1.00 38.03 291 ASN A N 1
ATOM 2079 C CA . ASN A 1 291 ? -8.355 -44.295 -17.271 1.00 38.34 291 ASN A CA 1
ATOM 2080 C C . ASN A 1 291 ? -8.843 -45.546 -17.996 1.00 38.92 291 ASN A C 1
ATOM 2081 O O . ASN A 1 291 ? -10.039 -45.688 -18.282 1.00 38.68 291 ASN A O 1
ATOM 2086 N N . ASP A 1 292 ? -7.901 -46.445 -18.280 1.00 39.62 292 ASP A N 1
ATOM 2087 C CA . ASP A 1 292 ? -8.190 -47.732 -18.926 1.00 40.49 292 ASP A CA 1
ATOM 2088 C C . ASP A 1 292 ? -9.222 -48.557 -18.165 1.00 40.77 292 ASP A C 1
ATOM 2089 O O . ASP A 1 292 ? -10.089 -49.181 -18.771 1.00 41.05 292 ASP A O 1
ATOM 2094 N N . PHE A 1 293 ? -9.124 -48.546 -16.837 1.00 41.19 293 PHE A N 1
ATOM 2095 C CA . PHE A 1 293 ? -10.059 -49.262 -15.971 1.00 41.60 293 PHE A CA 1
ATOM 2096 C C . PHE A 1 293 ? -11.411 -48.554 -15.823 1.00 42.01 293 PHE A C 1
ATOM 2097 O O . PHE A 1 293 ? -12.277 -49.009 -15.075 1.00 42.25 293 PHE A O 1
ATOM 2105 N N . ALA A 1 294 ? -11.576 -47.442 -16.535 1.00 42.49 294 ALA A N 1
ATOM 2106 C CA . ALA A 1 294 ? -12.864 -46.760 -16.651 1.00 42.99 294 ALA A CA 1
ATOM 2107 C C . ALA A 1 294 ? -13.215 -46.598 -18.131 1.00 43.45 294 ALA A C 1
ATOM 2108 O O . ALA A 1 294 ? -13.822 -45.600 -18.542 1.00 43.57 294 ALA A O 1
ATOM 2110 N N . ASP A 1 295 ? -12.797 -47.585 -18.925 1.00 43.68 295 ASP A N 1
ATOM 2111 C CA . ASP A 1 295 ? -13.108 -47.665 -20.354 1.00 43.93 295 ASP A CA 1
ATOM 2112 C C . ASP A 1 295 ? -12.793 -46.386 -21.149 1.00 43.46 295 ASP A C 1
ATOM 2113 O O . ASP A 1 295 ? -13.496 -46.046 -22.109 1.00 43.67 295 ASP A O 1
ATOM 2118 N N . GLY A 1 296 ? -11.736 -45.683 -20.742 1.00 42.68 296 GLY A N 1
ATOM 2119 C CA . GLY A 1 296 ? -11.258 -44.499 -21.462 1.00 41.48 296 GLY A CA 1
ATOM 2120 C C . GLY A 1 296 ? -11.784 -43.163 -20.961 1.00 40.62 296 GLY A C 1
ATOM 2121 O O . GLY A 1 296 ? -11.252 -42.110 -21.325 1.00 40.63 296 GLY A O 1
ATOM 2122 N N . ALA A 1 297 ? -12.828 -43.202 -20.135 1.00 39.59 297 ALA A N 1
ATOM 2123 C CA . ALA A 1 297 ? -13.436 -41.988 -19.589 1.00 38.61 297 ALA A CA 1
ATOM 2124 C C . ALA A 1 297 ? -12.444 -41.209 -18.729 1.00 37.90 297 ALA A C 1
ATOM 2125 O O . ALA A 1 297 ? -11.640 -41.798 -18.001 1.00 37.78 297 ALA A O 1
ATOM 2127 N N . VAL A 1 298 ? -12.501 -39.884 -18.836 1.00 36.93 298 VAL A N 1
ATOM 2128 C CA . VAL A 1 298 ? -11.655 -39.006 -18.043 1.00 35.95 298 VAL A CA 1
ATOM 2129 C C . VAL A 1 298 ? -12.283 -38.839 -16.663 1.00 35.28 298 VAL A C 1
ATOM 2130 O O . VAL A 1 298 ? -13.332 -38.207 -16.512 1.00 35.39 298 VAL A O 1
ATOM 2134 N N . ILE A 1 299 ? -11.635 -39.433 -15.668 1.00 34.27 299 ILE A N 1
ATOM 2135 C CA . ILE A 1 299 ? -12.116 -39.405 -14.293 1.00 33.32 299 ILE A CA 1
ATOM 2136 C C . ILE A 1 299 ? -11.093 -38.732 -13.383 1.00 32.65 299 ILE A C 1
ATOM 2137 O O . ILE A 1 299 ? -9.950 -38.494 -13.781 1.00 32.31 299 ILE A O 1
ATOM 2142 N N . ARG A 1 300 ? -11.514 -38.439 -12.160 1.00 31.72 300 ARG A N 1
ATOM 2143 C CA . ARG A 1 300 ? -10.643 -37.832 -11.175 1.00 30.97 300 ARG A CA 1
ATOM 2144 C C . ARG A 1 300 ? -10.652 -38.700 -9.921 1.00 30.65 300 ARG A C 1
ATOM 2145 O O . ARG A 1 300 ? -11.531 -38.560 -9.060 1.00 30.89 300 ARG A O 1
ATOM 2153 N N . LEU A 1 301 ? -9.685 -39.609 -9.832 1.00 29.69 301 LEU A N 1
ATOM 2154 C CA . LEU A 1 301 ? -9.549 -40.473 -8.667 1.00 28.97 301 LEU A CA 1
ATOM 2155 C C . LEU A 1 301 ? -9.032 -39.706 -7.457 1.00 28.59 301 LEU A C 1
ATOM 2156 O O . LEU A 1 301 ? -8.149 -38.859 -7.583 1.00 28.59 301 LEU A O 1
ATOM 2161 N N . GLU A 1 302 ? -9.592 -40.010 -6.289 1.00 27.92 302 GLU A N 1
ATOM 2162 C CA . GLU A 1 302 ? -9.138 -39.422 -5.034 1.00 27.28 302 GLU A CA 1
ATOM 2163 C C . GLU A 1 302 ? -8.611 -40.497 -4.083 1.00 26.83 302 GLU A C 1
ATOM 2164 O O . GLU A 1 302 ? -9.302 -40.921 -3.152 1.00 26.61 302 GLU A O 1
ATOM 2170 N N . SER A 1 303 ? -7.381 -40.936 -4.332 1.00 26.39 303 SER A N 1
ATOM 2171 C CA . SER A 1 303 ? -6.736 -41.942 -3.491 1.00 26.27 303 SER A CA 1
ATOM 2172 C C . SER A 1 303 ? -5.225 -41.730 -3.379 1.00 26.11 303 SER A C 1
ATOM 2173 O O . SER A 1 303 ? -4.613 -41.041 -4.207 1.00 26.08 303 SER A O 1
ATOM 2176 N N . VAL A 1 304 ? -4.635 -42.339 -2.354 1.00 25.70 304 VAL A N 1
ATOM 2177 C CA . VAL A 1 304 ? -3.191 -42.315 -2.172 1.00 25.55 304 VAL A CA 1
ATOM 2178 C C . VAL A 1 304 ? -2.488 -42.999 -3.346 1.00 25.70 304 VAL A C 1
ATOM 2179 O O . VAL A 1 304 ? -1.491 -42.485 -3.856 1.00 25.80 304 VAL A O 1
ATOM 2183 N N . GLN A 1 305 ? -3.014 -44.146 -3.779 1.00 25.81 305 GLN A N 1
ATOM 2184 C CA . GLN A 1 305 ? -2.437 -44.878 -4.909 1.00 26.02 305 GLN A CA 1
ATOM 2185 C C . GLN A 1 305 ? -2.310 -43.961 -6.117 1.00 26.02 305 GLN A C 1
ATOM 2186 O O . GLN A 1 305 ? -1.242 -43.872 -6.722 1.00 25.91 305 GLN A O 1
ATOM 2192 N N . ASN A 1 306 ? -3.406 -43.274 -6.439 1.00 26.05 306 ASN A N 1
ATOM 2193 C CA . ASN A 1 306 ? -3.464 -42.348 -7.567 1.00 26.11 306 ASN A CA 1
ATOM 2194 C C . ASN A 1 306 ? -2.481 -41.177 -7.453 1.00 26.13 306 ASN A C 1
ATOM 2195 O O . ASN A 1 306 ? -1.825 -40.817 -8.437 1.00 26.10 306 ASN A O 1
ATOM 2200 N N . ALA A 1 307 ? -2.382 -40.592 -6.258 1.00 26.16 307 ALA A N 1
ATOM 2201 C CA . ALA A 1 307 ? -1.418 -39.521 -5.997 1.00 26.15 307 ALA A CA 1
ATOM 2202 C C . ALA A 1 307 ? 0.018 -40.024 -6.191 1.00 26.48 307 ALA A C 1
ATOM 2203 O O . ALA A 1 307 ? 0.792 -39.417 -6.943 1.00 26.48 307 ALA A O 1
ATOM 2205 N N . ASN A 1 308 ? 0.352 -41.140 -5.535 1.00 26.57 308 ASN A N 1
ATOM 2206 C CA . ASN A 1 308 ? 1.654 -41.794 -5.688 1.00 26.85 308 ASN A CA 1
ATOM 2207 C C . ASN A 1 308 ? 2.035 -42.015 -7.151 1.00 27.21 308 ASN A C 1
ATOM 2208 O O . ASN A 1 308 ? 3.133 -41.652 -7.585 1.00 27.06 308 ASN A O 1
ATOM 2213 N N . ASP A 1 309 ? 1.119 -42.618 -7.904 1.00 27.38 309 ASP A N 1
ATOM 2214 C CA . ASP A 1 309 ? 1.412 -43.051 -9.264 1.00 27.85 309 ASP A CA 1
ATOM 2215 C C . ASP A 1 309 ? 1.501 -41.896 -10.261 1.00 28.02 309 ASP A C 1
ATOM 2216 O O . ASP A 1 309 ? 2.310 -41.940 -11.190 1.00 28.08 309 ASP A O 1
ATOM 2221 N N . MET A 1 310 ? 0.680 -40.868 -10.064 1.00 28.35 310 MET A N 1
ATOM 2222 C CA . MET A 1 310 ? 0.762 -39.657 -10.882 1.00 28.65 310 MET A CA 1
ATOM 2223 C C . MET A 1 310 ? 2.031 -38.869 -10.578 1.00 28.79 310 MET A C 1
ATOM 2224 O O . MET A 1 310 ? 2.640 -38.298 -11.484 1.00 28.77 310 MET A O 1
ATOM 2229 N N . ALA A 1 311 ? 2.425 -38.846 -9.305 1.00 29.12 311 ALA A N 1
ATOM 2230 C CA . ALA A 1 311 ? 3.678 -38.219 -8.888 1.00 29.40 311 ALA A CA 1
ATOM 2231 C C . ALA A 1 311 ? 4.856 -38.869 -9.603 1.00 29.70 311 ALA A C 1
ATOM 2232 O O . ALA A 1 311 ? 5.750 -38.178 -10.096 1.00 29.53 311 ALA A O 1
ATOM 2234 N N . THR A 1 312 ? 4.832 -40.199 -9.674 1.00 30.16 312 THR A N 1
ATOM 2235 C CA . THR A 1 312 ? 5.870 -40.967 -10.356 1.00 30.64 312 THR A CA 1
ATOM 2236 C C . THR A 1 312 ? 5.974 -40.579 -11.834 1.00 31.16 312 THR A C 1
ATOM 2237 O O . THR A 1 312 ? 7.067 -40.266 -12.314 1.00 31.34 312 THR A O 1
ATOM 2241 N N . ALA A 1 313 ? 4.835 -40.582 -12.531 1.00 31.47 313 ALA A N 1
ATOM 2242 C CA . ALA A 1 313 ? 4.775 -40.301 -13.966 1.00 31.94 313 ALA A CA 1
ATOM 2243 C C . ALA A 1 313 ? 5.232 -38.886 -14.338 1.00 32.37 313 ALA A C 1
ATOM 2244 O O . ALA A 1 313 ? 5.908 -38.698 -15.352 1.00 32.09 313 ALA A O 1
ATOM 2246 N N . ALA A 1 314 ? 4.857 -37.903 -13.521 1.00 32.91 314 ALA A N 1
ATOM 2247 C CA . ALA A 1 314 ? 5.273 -36.518 -13.735 1.00 33.56 314 ALA A CA 1
ATOM 2248 C C . ALA A 1 314 ? 6.781 -36.400 -13.593 1.00 34.11 314 ALA A C 1
ATOM 2249 O O . ALA A 1 314 ? 7.443 -35.761 -14.416 1.00 34.45 314 ALA A O 1
ATOM 2251 N N . ALA A 1 315 ? 7.319 -37.042 -12.559 1.00 34.56 315 ALA A N 1
ATOM 2252 C CA . ALA A 1 315 ? 8.751 -37.017 -12.292 1.00 34.96 315 ALA A CA 1
ATOM 2253 C C . ALA A 1 315 ? 9.557 -37.719 -13.386 1.00 35.31 315 ALA A C 1
ATOM 2254 O O . ALA A 1 315 ? 10.532 -37.160 -13.893 1.00 35.59 315 ALA A O 1
ATOM 2256 N N . LYS A 1 316 ? 9.144 -38.929 -13.760 1.00 35.67 316 LYS A N 1
ATOM 2257 C CA . LYS A 1 316 ? 9.844 -39.687 -14.804 1.00 36.02 316 LYS A CA 1
ATOM 2258 C C . LYS A 1 316 ? 9.926 -38.895 -16.108 1.00 36.26 316 LYS A C 1
ATOM 2259 O O . LYS A 1 316 ? 10.972 -38.869 -16.761 1.00 36.44 316 LYS A O 1
ATOM 2265 N N . ASP A 1 317 ? 8.823 -38.242 -16.470 1.00 36.46 317 ASP A N 1
ATOM 2266 C CA . ASP A 1 317 ? 8.785 -37.378 -17.643 1.00 36.72 317 ASP A CA 1
ATOM 2267 C C . ASP A 1 317 ? 9.739 -36.187 -17.505 1.00 36.87 317 ASP A C 1
ATOM 2268 O O . ASP A 1 317 ? 10.474 -35.868 -18.443 1.00 36.94 317 ASP A O 1
ATOM 2273 N N . ILE A 1 318 ? 9.727 -35.549 -16.334 1.00 37.03 318 ILE A N 1
ATOM 2274 C CA . ILE A 1 318 ? 10.647 -34.454 -16.019 1.00 37.22 318 ILE A CA 1
ATOM 2275 C C . ILE A 1 318 ? 12.121 -34.887 -16.083 1.00 37.65 318 ILE A C 1
ATOM 2276 O O . ILE A 1 318 ? 12.993 -34.086 -16.438 1.00 37.80 318 ILE A O 1
ATOM 2281 N N . CYS A 1 319 ? 12.392 -36.148 -15.753 1.00 37.81 319 CYS A N 1
ATOM 2282 C CA . CYS A 1 319 ? 13.755 -36.677 -15.796 1.00 38.08 319 CYS A CA 1
ATOM 2283 C C . CYS A 1 319 ? 14.169 -37.160 -17.183 1.00 38.53 319 CYS A C 1
ATOM 2284 O O . CYS A 1 319 ? 15.324 -37.526 -17.397 1.00 38.63 319 CYS A O 1
ATOM 2287 N N . GLY A 1 320 ? 13.228 -37.171 -18.120 1.00 39.00 320 GLY A N 1
ATOM 2288 C CA . GLY A 1 320 ? 13.524 -37.588 -19.482 1.00 39.77 320 GLY A CA 1
ATOM 2289 C C . GLY A 1 320 ? 13.416 -39.083 -19.729 1.00 40.46 320 GLY A C 1
ATOM 2290 O O . GLY A 1 320 ? 13.859 -39.572 -20.770 1.00 40.63 320 GLY A O 1
ATOM 2291 N N . ALA A 1 321 ? 12.827 -39.810 -18.781 1.00 40.94 321 ALA A N 1
ATOM 2292 C CA . ALA A 1 321 ? 12.555 -41.238 -18.961 1.00 41.37 321 ALA A CA 1
ATOM 2293 C C . ALA A 1 321 ? 11.073 -41.549 -18.723 1.00 41.77 321 ALA A C 1
ATOM 2294 O O . ALA A 1 321 ? 10.736 -42.311 -17.808 1.00 41.89 321 ALA A O 1
ATOM 2296 N N . PRO A 1 322 ? 10.182 -40.974 -19.562 1.00 42.05 322 PRO A N 1
ATOM 2297 C CA . PRO A 1 322 ? 8.742 -41.082 -19.333 1.00 42.27 322 PRO A CA 1
ATOM 2298 C C . PRO A 1 322 ? 8.220 -42.517 -19.371 1.00 42.48 322 PRO A C 1
ATOM 2299 O O . PRO A 1 322 ? 8.605 -43.305 -20.242 1.00 42.60 322 PRO A O 1
ATOM 2303 N N . VAL A 1 323 ? 7.375 -42.845 -18.396 1.00 42.58 323 VAL A N 1
ATOM 2304 C CA . VAL A 1 323 ? 6.642 -44.104 -18.366 1.00 42.60 323 VAL A CA 1
ATOM 2305 C C . VAL A 1 323 ? 5.197 -43.758 -18.025 1.00 42.60 323 VAL A C 1
ATOM 2306 O O . VAL A 1 323 ? 4.935 -43.195 -16.954 1.00 42.67 323 VAL A O 1
ATOM 2310 N N . PRO A 1 324 ? 4.255 -44.080 -18.936 1.00 42.52 324 PRO A N 1
ATOM 2311 C CA . PRO A 1 324 ? 2.839 -43.709 -18.785 1.00 42.38 324 PRO A CA 1
ATOM 2312 C C . PRO A 1 324 ? 2.201 -44.185 -17.476 1.00 42.07 324 PRO A C 1
ATOM 2313 O O . PRO A 1 324 ? 2.562 -45.245 -16.956 1.00 42.12 324 PRO A O 1
ATOM 2317 N N . TYR A 1 325 ? 1.269 -43.389 -16.954 1.00 41.72 325 TYR A N 1
ATOM 2318 C CA . TYR A 1 325 ? 0.464 -43.775 -15.795 1.00 41.37 325 TYR A CA 1
ATOM 2319 C C . TYR A 1 325 ? -0.607 -44.788 -16.219 1.00 41.03 325 TYR A C 1
ATOM 2320 O O . TYR A 1 325 ? -1.663 -44.412 -16.751 1.00 41.18 325 TYR A O 1
ATOM 2329 N N . LYS A 1 326 ? -0.308 -46.070 -15.992 1.00 40.35 326 LYS A N 1
ATOM 2330 C CA . LYS A 1 326 ? -1.186 -47.185 -16.376 1.00 39.64 326 LYS A CA 1
ATOM 2331 C C . LYS A 1 326 ? -1.488 -48.133 -15.204 1.00 38.76 326 LYS A C 1
ATOM 2332 O O . LYS A 1 326 ? -1.993 -49.242 -15.411 1.00 38.84 326 LYS A O 1
ATOM 2338 N N . ALA A 1 327 ? -1.182 -47.699 -13.981 1.00 37.52 327 ALA A N 1
ATOM 2339 C CA . ALA A 1 327 ? -1.323 -48.544 -12.789 1.00 36.19 327 ALA A CA 1
ATOM 2340 C C . ALA A 1 327 ? -2.778 -48.907 -12.468 1.00 35.33 327 ALA A C 1
ATOM 2341 O O . ALA A 1 327 ? -3.706 -48.157 -12.788 1.00 35.26 327 ALA A O 1
ATOM 2343 N N . THR A 1 328 ? -2.962 -50.063 -11.832 1.00 33.88 328 THR A N 1
ATOM 2344 C CA . THR A 1 328 ? -4.287 -50.552 -11.460 1.00 32.43 328 THR A CA 1
ATOM 2345 C C . THR A 1 328 ? -4.781 -49.801 -10.220 1.00 31.50 328 THR A C 1
ATOM 2346 O O . THR A 1 328 ? -4.064 -49.718 -9.220 1.00 31.67 328 THR A O 1
ATOM 2350 N N . PRO A 1 329 ? -6.004 -49.243 -10.279 1.00 30.47 329 PRO A N 1
ATOM 2351 C CA . PRO A 1 329 ? -6.502 -48.459 -9.150 1.00 29.66 329 PRO A CA 1
ATOM 2352 C C . PRO A 1 329 ? -6.774 -49.336 -7.936 1.00 28.91 329 PRO A C 1
ATOM 2353 O O . PRO A 1 329 ? -7.317 -50.437 -8.081 1.00 28.76 329 PRO A O 1
ATOM 2357 N N . TRP A 1 330 ? -6.377 -48.861 -6.756 1.00 27.88 330 TRP A N 1
ATOM 2358 C CA . TRP A 1 330 ? -6.738 -49.528 -5.506 1.00 27.09 330 TRP A CA 1
ATOM 2359 C C . TRP A 1 330 ? -6.978 -48.559 -4.347 1.00 26.92 330 TRP A C 1
ATOM 2360 O O . TRP A 1 330 ? -6.568 -47.395 -4.401 1.00 26.76 330 TRP A O 1
ATOM 2371 N N . PHE A 1 331 ? -7.657 -49.050 -3.313 1.00 26.88 331 PHE A N 1
ATOM 2372 C CA . PHE A 1 331 ? -8.154 -48.221 -2.215 1.00 26.84 331 PHE A CA 1
ATOM 2373 C C . PHE A 1 331 ? -8.353 -49.066 -0.961 1.00 26.45 331 PHE A C 1
ATOM 2374 O O . PHE A 1 331 ? -8.420 -50.295 -1.031 1.00 26.40 331 PHE A O 1
ATOM 2382 N N . TRP A 1 332 ? -8.431 -48.408 0.192 1.00 26.24 332 TRP A N 1
ATOM 2383 C CA . TRP A 1 332 ? -8.755 -49.104 1.439 1.00 25.87 332 TRP A CA 1
ATOM 2384 C C . TRP A 1 332 ? -9.543 -48.233 2.395 1.00 25.83 332 TRP A C 1
ATOM 2385 O O . TRP A 1 332 ? -9.493 -47.005 2.314 1.00 25.68 332 TRP A O 1
ATOM 2396 N N . SER A 1 333 ? -10.276 -48.886 3.292 1.00 25.84 333 SER A N 1
ATOM 2397 C CA . SER A 1 333 ? -10.988 -48.200 4.355 1.00 25.97 333 SER A CA 1
ATOM 2398 C C . SER A 1 333 ? -10.981 -49.028 5.630 1.00 26.11 333 SER A C 1
ATOM 2399 O O . SER A 1 333 ? -11.296 -50.221 5.612 1.00 26.17 333 SER A O 1
ATOM 2402 N N . ASN A 1 334 ? -10.608 -48.387 6.732 1.00 26.28 334 ASN A N 1
ATOM 2403 C CA . ASN A 1 334 ? -10.616 -49.027 8.043 1.00 26.31 334 ASN A CA 1
ATOM 2404 C C . ASN A 1 334 ? -11.630 -48.370 8.961 1.00 26.30 334 ASN A C 1
ATOM 2405 O O . ASN A 1 334 ? -11.501 -47.189 9.307 1.00 26.16 334 ASN A O 1
ATOM 2410 N N . GLN A 1 335 ? -12.652 -49.149 9.315 1.00 26.28 335 GLN A N 1
ATOM 2411 C CA . GLN A 1 335 ? -13.749 -48.721 10.178 1.00 26.36 335 GLN A CA 1
ATOM 2412 C C . GLN A 1 335 ? -13.970 -49.832 11.185 1.00 26.43 335 GLN A C 1
ATOM 2413 O O . GLN A 1 335 ? -14.166 -50.989 10.797 1.00 26.40 335 GLN A O 1
ATOM 2419 N N . TYR A 1 336 ? -13.945 -49.482 12.469 1.00 26.26 336 TYR A N 1
ATOM 2420 C CA . TYR A 1 336 ? -14.019 -50.466 13.544 1.00 26.28 336 TYR A CA 1
ATOM 2421 C C . TYR A 1 336 ? -12.941 -51.533 13.328 1.00 26.52 336 TYR A C 1
ATOM 2422 O O . TYR A 1 336 ? -11.767 -51.204 13.122 1.00 26.51 336 TYR A O 1
ATOM 2431 N N . ASP A 1 337 ? -13.349 -52.799 13.369 1.00 26.65 337 ASP A N 1
ATOM 2432 C CA . ASP A 1 337 ? -12.465 -53.925 13.097 1.00 26.81 337 ASP A CA 1
ATOM 2433 C C . ASP A 1 337 ? -12.679 -54.437 11.668 1.00 26.86 337 ASP A C 1
ATOM 2434 O O . ASP A 1 337 ? -12.403 -55.605 11.369 1.00 27.26 337 ASP A O 1
ATOM 2439 N N . LEU A 1 338 ? -13.188 -53.567 10.796 1.00 26.53 338 LEU A N 1
ATOM 2440 C CA . LEU A 1 338 ? -13.465 -53.931 9.407 1.00 26.08 338 LEU A CA 1
ATOM 2441 C C . LEU A 1 338 ? -12.442 -53.297 8.490 1.00 25.99 338 LEU A C 1
ATOM 2442 O O . LEU A 1 338 ? -12.384 -52.067 8.351 1.00 25.80 338 LEU A O 1
ATOM 2447 N N . LYS A 1 339 ? -11.644 -54.154 7.861 1.00 25.75 339 LYS A N 1
ATOM 2448 C CA . LYS A 1 339 ? -10.537 -53.720 7.029 1.00 25.42 339 LYS A CA 1
ATOM 2449 C C . LYS A 1 339 ? -10.827 -53.989 5.547 1.00 25.25 339 LYS A C 1
ATOM 2450 O O . LYS A 1 339 ? -10.601 -55.088 5.036 1.00 25.14 339 LYS A O 1
ATOM 2456 N N . LEU A 1 340 ? -11.355 -52.965 4.879 1.00 24.97 340 LEU A N 1
ATOM 2457 C CA . LEU A 1 340 ? -11.734 -53.039 3.472 1.00 24.65 340 LEU A CA 1
ATOM 2458 C C . LEU A 1 340 ? -10.528 -52.786 2.581 1.00 24.38 340 LEU A C 1
ATOM 2459 O O . LEU A 1 340 ? -9.756 -51.860 2.815 1.00 24.18 340 LEU A O 1
ATOM 2464 N N . GLN A 1 341 ? -10.377 -53.625 1.564 1.00 24.13 341 GLN A N 1
ATOM 2465 C CA . GLN A 1 341 ? -9.378 -53.421 0.534 1.00 24.31 341 GLN A CA 1
ATOM 2466 C C . GLN A 1 341 ? -10.056 -53.564 -0.822 1.00 24.34 341 GLN A C 1
ATOM 2467 O O . GLN A 1 341 ? -10.720 -54.572 -1.100 1.00 24.47 341 GLN A O 1
ATOM 2473 N N . THR A 1 342 ? -9.900 -52.539 -1.652 1.00 24.19 342 THR A N 1
ATOM 2474 C CA . THR A 1 342 ? -10.560 -52.480 -2.947 1.00 24.18 342 THR A CA 1
ATOM 2475 C C . THR A 1 342 ? -9.536 -52.390 -4.062 1.00 24.27 342 THR A C 1
ATOM 2476 O O . THR A 1 342 ? -8.504 -51.730 -3.917 1.00 24.29 342 THR A O 1
ATOM 2480 N N . VAL A 1 343 ? -9.831 -53.074 -5.166 1.00 24.33 343 VAL A N 1
ATOM 2481 C CA . VAL A 1 343 ? -9.000 -53.036 -6.364 1.00 24.19 343 VAL A CA 1
ATOM 2482 C C . VAL A 1 343 ? -9.897 -52.930 -7.597 1.00 24.21 343 VAL A C 1
ATOM 2483 O O . VAL A 1 343 ? -10.954 -53.554 -7.657 1.00 24.10 343 VAL A O 1
ATOM 2487 N N . GLY A 1 344 ? -9.479 -52.113 -8.559 1.00 24.28 344 GLY A N 1
ATOM 2488 C CA . GLY A 1 344 ? -10.279 -51.843 -9.741 1.00 24.65 344 GLY A CA 1
ATOM 2489 C C . GLY A 1 344 ? -11.384 -50.847 -9.441 1.00 25.11 344 GLY A C 1
ATOM 2490 O O . GLY A 1 344 ? -11.522 -50.375 -8.309 1.00 25.05 344 GLY A O 1
ATOM 2491 N N . LEU A 1 345 ? -12.174 -50.531 -10.463 1.00 25.47 345 LEU A N 1
ATOM 2492 C CA . LEU A 1 345 ? -13.259 -49.563 -10.340 1.00 26.01 345 LEU A CA 1
ATOM 2493 C C . LEU A 1 345 ? -14.598 -50.227 -10.652 1.00 26.40 345 LEU A C 1
ATOM 2494 O O . LEU A 1 345 ? -14.815 -50.720 -11.760 1.00 26.09 345 LEU A O 1
ATOM 2499 N N . SER A 1 346 ? -15.487 -50.239 -9.663 1.00 27.07 346 SER A N 1
ATOM 2500 C CA . SER A 1 346 ? -16.772 -50.922 -9.798 1.00 27.90 346 SER A CA 1
ATOM 2501 C C . SER A 1 346 ? -17.801 -50.115 -10.594 1.00 28.62 346 SER A C 1
ATOM 2502 O O . SER A 1 346 ? -18.759 -50.677 -11.108 1.00 28.61 346 SER A O 1
ATOM 2505 N N . THR A 1 347 ? -17.585 -48.805 -10.698 1.00 29.44 347 THR A N 1
ATOM 2506 C CA . THR A 1 347 ? -18.506 -47.903 -11.387 1.00 30.31 347 THR A CA 1
ATOM 2507 C C . THR A 1 347 ? -18.912 -48.445 -12.754 1.00 30.60 347 THR A C 1
ATOM 2508 O O . THR A 1 347 ? -18.062 -48.744 -13.590 1.00 30.89 347 THR A O 1
ATOM 2512 N N . GLY A 1 348 ? -20.217 -48.582 -12.964 1.00 30.98 348 GLY A N 1
ATOM 2513 C CA . GLY A 1 348 ? -20.746 -49.051 -14.240 1.00 31.32 348 GLY A CA 1
ATOM 2514 C C . GLY A 1 348 ? -20.813 -50.561 -14.363 1.00 31.54 348 GLY A C 1
ATOM 2515 O O . GLY A 1 348 ? -21.007 -51.084 -15.463 1.00 31.85 348 GLY A O 1
ATOM 2516 N N . HIS A 1 349 ? -20.648 -51.263 -13.243 1.00 31.47 349 HIS A N 1
ATOM 2517 C CA . HIS A 1 349 ? -20.753 -52.719 -13.229 1.00 31.56 349 HIS A CA 1
ATOM 2518 C C . HIS A 1 349 ? -22.201 -53.110 -13.485 1.00 31.78 349 HIS A C 1
ATOM 2519 O O . HIS A 1 349 ? -23.116 -52.364 -13.132 1.00 31.96 349 HIS A O 1
ATOM 2526 N N . ASP A 1 350 ? -22.405 -54.263 -14.112 1.00 31.88 350 ASP A N 1
ATOM 2527 C CA . ASP A 1 350 ? -23.754 -54.768 -14.353 1.00 31.94 350 ASP A CA 1
ATOM 2528 C C . ASP A 1 350 ? -24.055 -56.012 -13.516 1.00 31.96 350 ASP A C 1
ATOM 2529 O O . ASP A 1 350 ? -25.186 -56.493 -13.499 1.00 32.34 350 ASP A O 1
ATOM 2534 N N . ASN A 1 351 ? -23.042 -56.526 -12.825 1.00 31.86 351 ASN A N 1
ATOM 2535 C CA . ASN A 1 351 ? -23.212 -57.691 -11.960 1.00 31.78 351 ASN A CA 1
ATOM 2536 C C . ASN A 1 351 ? -22.270 -57.655 -10.760 1.00 31.80 351 ASN A C 1
ATOM 2537 O O . ASN A 1 351 ? -21.073 -57.410 -10.909 1.00 31.83 351 ASN A O 1
ATOM 2542 N N . ALA A 1 352 ? -22.818 -57.896 -9.572 1.00 31.85 352 ALA A N 1
ATOM 2543 C CA . ALA A 1 352 ? -22.030 -57.894 -8.333 1.00 31.83 352 ALA A CA 1
ATOM 2544 C C . ALA A 1 352 ? -22.202 -59.217 -7.604 1.00 31.76 352 ALA A C 1
ATOM 2545 O O . ALA A 1 352 ? -23.246 -59.474 -6.996 1.00 31.94 352 ALA A O 1
ATOM 2547 N N . VAL A 1 353 ? -21.172 -60.052 -7.671 1.00 31.60 353 VAL A N 1
ATOM 2548 C CA . VAL A 1 353 ? -21.235 -61.406 -7.135 1.00 31.47 353 VAL A CA 1
ATOM 2549 C C . VAL A 1 353 ? -20.679 -61.459 -5.712 1.00 31.57 353 VAL A C 1
ATOM 2550 O O . VAL A 1 353 ? -19.518 -61.109 -5.471 1.00 31.71 353 VAL A O 1
ATOM 2554 N N . LEU A 1 354 ? -21.525 -61.881 -4.775 1.00 31.44 354 LEU A N 1
ATOM 2555 C CA . LEU A 1 354 ? -21.141 -62.014 -3.374 1.00 31.41 354 LEU A CA 1
ATOM 2556 C C . LEU A 1 354 ? -20.273 -63.258 -3.224 1.00 31.10 354 LEU A C 1
ATOM 2557 O O . LEU A 1 354 ? -20.643 -64.340 -3.684 1.00 31.52 354 LEU A O 1
ATOM 2562 N N . ARG A 1 355 ? -19.121 -63.098 -2.584 1.00 30.71 355 ARG A N 1
ATOM 2563 C CA . ARG A 1 355 ? -18.157 -64.187 -2.431 1.00 30.27 355 ARG A CA 1
ATOM 2564 C C . ARG A 1 355 ? -17.852 -64.417 -0.954 1.00 30.08 355 ARG A C 1
ATOM 2565 O O . ARG A 1 355 ? -16.988 -63.762 -0.368 1.00 30.19 355 ARG A O 1
ATOM 2573 N N . GLY A 1 356 ? -18.572 -65.359 -0.362 1.00 30.03 356 GLY A N 1
ATOM 2574 C CA . GLY A 1 356 ? -18.507 -65.590 1.069 1.00 29.93 356 GLY A CA 1
ATOM 2575 C C . GLY A 1 356 ? -19.756 -65.075 1.752 1.00 30.08 356 GLY A C 1
ATOM 2576 O O . GLY A 1 356 ? -20.747 -64.719 1.102 1.00 29.85 356 GLY A O 1
ATOM 2577 N N . ASP A 1 357 ? -19.694 -65.019 3.075 1.00 30.34 357 ASP A N 1
ATOM 2578 C CA . ASP A 1 357 ? -20.857 -64.755 3.901 1.00 30.55 357 ASP A CA 1
ATOM 2579 C C . ASP A 1 357 ? -20.629 -63.486 4.717 1.00 30.73 357 ASP A C 1
ATOM 2580 O O . ASP A 1 357 ? -19.777 -63.471 5.606 1.00 31.09 357 ASP A O 1
ATOM 2585 N N . PRO A 1 358 ? -21.391 -62.418 4.418 1.00 30.78 358 PRO A N 1
ATOM 2586 C CA . PRO A 1 358 ? -21.249 -61.144 5.126 1.00 30.90 358 PRO A CA 1
ATOM 2587 C C . PRO A 1 358 ? -21.417 -61.259 6.645 1.00 31.03 358 PRO A C 1
ATOM 2588 O O . PRO A 1 358 ? -20.853 -60.449 7.383 1.00 31.01 358 PRO A O 1
ATOM 2592 N N . ALA A 1 359 ? -22.167 -62.266 7.092 1.00 30.99 359 ALA A N 1
ATOM 2593 C CA . ALA A 1 359 ? -22.409 -62.518 8.516 1.00 31.01 359 ALA A CA 1
ATOM 2594 C C . ALA A 1 359 ? -21.133 -62.884 9.281 1.00 31.09 359 ALA A C 1
ATOM 2595 O O . ALA A 1 359 ? -21.042 -62.663 10.492 1.00 31.01 359 ALA A O 1
ATOM 2597 N N . THR A 1 360 ? -20.155 -63.448 8.577 1.00 30.99 360 THR A N 1
ATOM 2598 C CA . THR A 1 360 ? -18.877 -63.785 9.196 1.00 31.02 360 THR A CA 1
ATOM 2599 C C . THR A 1 360 ? -17.975 -62.555 9.261 1.00 31.24 360 THR A C 1
ATOM 2600 O O . THR A 1 360 ? -16.886 -62.594 9.855 1.00 31.47 360 THR A O 1
ATOM 2604 N N . ARG A 1 361 ? -18.436 -61.470 8.636 1.00 31.17 361 ARG A N 1
ATOM 2605 C CA . ARG A 1 361 ? -17.721 -60.191 8.612 1.00 31.20 361 ARG A CA 1
ATOM 2606 C C . ARG A 1 361 ? -16.375 -60.314 7.896 1.00 30.75 361 ARG A C 1
ATOM 2607 O O . ARG A 1 361 ? -15.448 -59.534 8.137 1.00 31.09 361 ARG A O 1
ATOM 2615 N N . SER A 1 362 ? -16.292 -61.308 7.016 1.00 29.94 362 SER A N 1
ATOM 2616 C CA . SER A 1 362 ? -15.132 -61.534 6.169 1.00 29.23 362 SER A CA 1
ATOM 2617 C C . SER A 1 362 ? -15.619 -62.127 4.852 1.00 28.96 362 SER A C 1
ATOM 2618 O O . SER A 1 362 ? -16.040 -63.288 4.797 1.00 29.09 362 SER A O 1
ATOM 2621 N N . PHE A 1 363 ? -15.566 -61.321 3.796 1.00 28.16 363 PHE A N 1
ATOM 2622 C CA . PHE A 1 363 ? -16.151 -61.698 2.522 1.00 27.48 363 PHE A CA 1
ATOM 2623 C C . PHE A 1 363 ? -15.654 -60.772 1.416 1.00 27.40 363 PHE A C 1
ATOM 2624 O O . PHE A 1 363 ? -14.938 -59.802 1.680 1.00 27.61 363 PHE A O 1
ATOM 2632 N N . SER A 1 364 ? -16.043 -61.075 0.182 1.00 27.10 364 SER A N 1
ATOM 2633 C CA . SER A 1 364 ? -15.732 -60.220 -0.953 1.00 27.05 364 SER A CA 1
ATOM 2634 C C . SER A 1 364 ? -16.917 -60.060 -1.883 1.00 26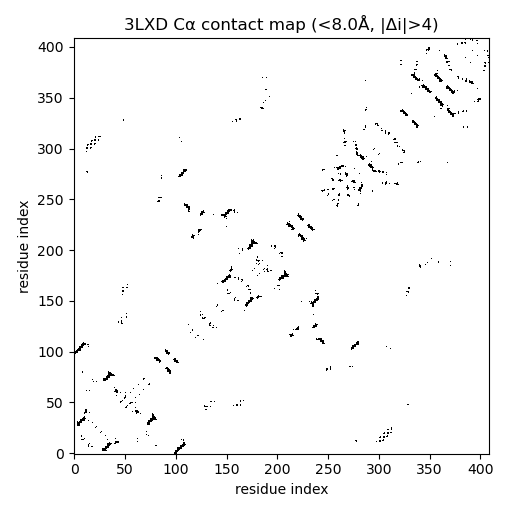.79 364 SER A C 1
ATOM 2635 O O . SER A 1 364 ? -17.798 -60.920 -1.945 1.00 26.69 364 SER A O 1
ATOM 2638 N N . VAL A 1 365 ? -16.931 -58.947 -2.603 1.00 26.45 365 VAL A N 1
ATOM 2639 C CA . VAL A 1 365 ? -17.846 -58.771 -3.714 1.00 26.24 365 VAL A CA 1
ATOM 2640 C C . VAL A 1 365 ? -16.991 -58.636 -4.972 1.00 26.31 365 VAL A C 1
ATOM 2641 O O . VAL A 1 365 ? -16.087 -57.801 -5.031 1.00 26.05 365 VAL A O 1
ATOM 2645 N N . VAL A 1 366 ? -17.256 -59.493 -5.955 1.00 26.56 366 VAL A N 1
ATOM 2646 C CA . VAL A 1 366 ? -16.573 -59.434 -7.246 1.00 26.46 366 VAL A CA 1
ATOM 2647 C C . VAL A 1 366 ? -17.513 -58.781 -8.247 1.00 26.66 366 VAL A C 1
ATOM 2648 O O . VAL A 1 366 ? -18.610 -59.285 -8.504 1.00 26.72 366 VAL A O 1
ATOM 2652 N N . TYR A 1 367 ? -17.074 -57.655 -8.801 1.00 26.80 367 TYR A N 1
ATOM 2653 C CA . TYR A 1 367 ? -17.883 -56.879 -9.727 1.00 26.92 367 TYR A CA 1
ATOM 2654 C C . TYR A 1 367 ? -17.533 -57.218 -11.164 1.00 27.39 367 TYR A C 1
ATOM 2655 O O . TYR A 1 367 ? -16.357 -57.322 -11.521 1.00 27.41 367 TYR A O 1
ATOM 2664 N N . LEU A 1 368 ? -18.562 -57.381 -11.988 1.00 27.84 368 LEU A N 1
ATOM 2665 C CA . LEU A 1 368 ? -18.364 -57.663 -13.399 1.00 28.38 368 LEU A CA 1
ATOM 2666 C C . LEU A 1 368 ? -19.087 -56.657 -14.277 1.00 28.78 368 LEU A C 1
ATOM 2667 O O . LEU A 1 368 ? -20.076 -56.043 -13.869 1.00 28.89 368 LEU A O 1
ATOM 2672 N N . LYS A 1 369 ? -18.578 -56.499 -15.490 1.00 29.18 369 LYS A N 1
ATOM 2673 C CA . LYS A 1 369 ? -19.248 -55.727 -16.516 1.00 29.63 369 LYS A CA 1
ATOM 2674 C C . LYS A 1 369 ? -19.071 -56.476 -17.826 1.00 29.54 369 LYS A C 1
ATOM 2675 O O . LYS A 1 369 ? -17.940 -56.760 -18.244 1.00 29.40 369 LYS A O 1
ATOM 2681 N N . GLY A 1 370 ? -20.194 -56.826 -18.449 1.00 29.44 370 GLY A N 1
ATOM 2682 C CA . GLY A 1 370 ? -20.187 -57.591 -19.696 1.00 29.37 370 GLY A CA 1
ATOM 2683 C C . GLY A 1 370 ? -19.410 -58.888 -19.567 1.00 29.31 370 GLY A C 1
ATOM 2684 O O . GLY A 1 370 ? -18.627 -59.245 -20.453 1.00 29.36 370 GLY A O 1
ATOM 2685 N N . GLY A 1 371 ? -19.608 -59.574 -18.444 1.00 29.00 371 GLY A N 1
ATOM 2686 C CA . GLY A 1 371 ? -18.972 -60.860 -18.191 1.00 29.00 371 GLY A CA 1
ATOM 2687 C C . GLY A 1 371 ? -17.524 -60.813 -17.738 1.00 28.93 371 GLY A C 1
ATOM 2688 O O . GLY A 1 371 ? -16.941 -61.860 -17.446 1.00 29.16 371 GLY A O 1
ATOM 2689 N N . LYS A 1 372 ? -16.945 -59.612 -17.675 1.00 28.68 372 LYS A N 1
ATOM 2690 C CA . LYS A 1 372 ? -15.549 -59.431 -17.264 1.00 28.53 372 LYS A CA 1
ATOM 2691 C C . LYS A 1 372 ? -15.430 -58.842 -15.863 1.00 28.02 372 LYS A C 1
ATOM 2692 O O . LYS A 1 372 ? -16.166 -57.924 -15.502 1.00 28.03 372 LYS A O 1
ATOM 2698 N N . VAL A 1 373 ? -14.484 -59.365 -15.089 1.00 27.60 373 VAL A N 1
ATOM 2699 C CA . VAL A 1 373 ? -14.183 -58.847 -13.754 1.00 27.23 373 VAL A CA 1
ATOM 2700 C C . VAL A 1 373 ? -13.553 -57.452 -13.848 1.00 27.15 373 VAL A C 1
ATOM 2701 O O . VAL A 1 373 ? -12.522 -57.275 -14.504 1.00 27.07 373 VAL A O 1
ATOM 2705 N N . VAL A 1 374 ? -14.182 -56.468 -13.201 1.00 26.84 374 VAL A N 1
ATOM 2706 C CA . VAL A 1 374 ? -13.672 -55.092 -13.216 1.00 26.63 374 VAL A CA 1
ATOM 2707 C C . VAL A 1 374 ? -13.198 -54.593 -11.854 1.00 26.64 374 VAL A C 1
ATOM 2708 O O . VAL A 1 374 ? -12.355 -53.702 -11.786 1.00 26.81 374 VAL A O 1
ATOM 2712 N N . ALA A 1 375 ? -13.735 -55.160 -10.775 1.00 26.57 375 ALA A N 1
ATOM 2713 C CA . ALA A 1 375 ? -13.380 -54.720 -9.423 1.00 26.51 375 ALA A CA 1
ATOM 2714 C C . ALA A 1 375 ? -13.670 -55.768 -8.360 1.00 26.42 375 ALA A C 1
ATOM 2715 O O . ALA A 1 375 ? -14.421 -56.716 -8.600 1.00 26.47 375 ALA A O 1
ATOM 2717 N N . LEU A 1 376 ? -13.058 -55.573 -7.191 1.00 26.40 376 LEU A N 1
ATOM 2718 C CA . LEU A 1 376 ? -13.269 -56.386 -5.995 1.00 26.53 376 LEU A CA 1
ATOM 2719 C C . LEU A 1 376 ? -13.370 -55.453 -4.784 1.00 26.65 376 LEU A C 1
ATOM 2720 O O . LEU A 1 376 ? -12.587 -54.507 -4.657 1.00 26.74 376 LEU A O 1
ATOM 2725 N N . ASP A 1 377 ? -14.334 -55.721 -3.906 1.00 26.63 377 ASP A N 1
ATOM 2726 C CA . ASP A 1 377 ? -14.370 -55.129 -2.564 1.00 26.58 377 ASP A CA 1
ATOM 2727 C C . ASP A 1 377 ? -14.107 -56.246 -1.558 1.00 26.59 377 ASP A C 1
ATOM 2728 O O . ASP A 1 377 ? -14.855 -57.212 -1.496 1.00 26.70 377 ASP A O 1
ATOM 2733 N N . CYS A 1 378 ? -13.047 -56.117 -0.770 1.00 26.70 378 CYS A N 1
ATOM 2734 C CA . CYS A 1 378 ? -12.665 -57.194 0.132 1.00 26.86 378 CYS A CA 1
ATOM 2735 C C . CYS A 1 378 ? -12.639 -56.776 1.596 1.00 26.99 378 CYS A C 1
ATOM 2736 O O . CYS A 1 378 ? -11.735 -56.064 2.041 1.00 27.09 378 CYS A O 1
ATOM 2739 N N . VAL A 1 379 ? -13.648 -57.222 2.337 1.00 27.08 379 VAL A N 1
ATOM 2740 C CA . VAL A 1 379 ? -13.709 -56.980 3.771 1.00 27.19 379 VAL A CA 1
ATOM 2741 C C . VAL A 1 379 ? -13.004 -58.141 4.454 1.00 27.30 379 VAL A C 1
ATOM 2742 O O . VAL A 1 379 ? -13.409 -59.296 4.295 1.00 27.33 379 VAL A O 1
ATOM 2746 N N . ASN A 1 380 ? -11.934 -57.822 5.185 1.00 27.57 380 ASN A N 1
ATOM 2747 C CA . ASN A 1 380 ? -11.120 -58.809 5.904 1.00 28.06 380 ASN A CA 1
ATOM 2748 C C . ASN A 1 380 ? -10.844 -60.059 5.071 1.00 28.39 380 ASN A C 1
ATOM 2749 O O . ASN A 1 380 ? -11.034 -61.185 5.528 1.00 28.38 380 ASN A O 1
ATOM 2754 N N . MET A 1 381 ? -10.401 -59.836 3.837 1.00 28.98 381 MET A N 1
ATOM 2755 C CA . MET A 1 381 ? -10.249 -60.902 2.856 1.00 29.52 381 MET A CA 1
ATOM 2756 C C . MET A 1 381 ? -9.053 -60.603 1.946 1.00 29.54 381 MET A C 1
ATOM 2757 O O . MET A 1 381 ? -9.185 -60.511 0.719 1.00 29.52 381 MET A O 1
ATOM 2762 N N . VAL A 1 382 ? -7.884 -60.463 2.565 1.00 29.54 382 VAL A N 1
ATOM 2763 C CA . VAL A 1 382 ? -6.671 -60.029 1.874 1.00 29.76 382 VAL A CA 1
ATOM 2764 C C . VAL A 1 382 ? -6.252 -60.970 0.725 1.00 29.74 382 VAL A C 1
ATOM 2765 O O . VAL A 1 382 ? -5.730 -60.514 -0.301 1.00 29.69 382 VAL A O 1
ATOM 2769 N N . LYS A 1 383 ? -6.512 -62.266 0.890 1.00 29.65 383 LYS A N 1
ATOM 2770 C CA . LYS A 1 383 ? -6.236 -63.253 -0.157 1.00 29.50 383 LYS A CA 1
ATOM 2771 C C . LYS A 1 383 ? -7.012 -62.935 -1.441 1.00 29.13 383 LYS A C 1
ATOM 2772 O O . LYS A 1 383 ? -6.446 -62.964 -2.538 1.00 28.87 383 LYS A O 1
ATOM 2778 N N . ASP A 1 384 ? -8.299 -62.625 -1.291 1.00 28.90 384 ASP A N 1
ATOM 2779 C CA . ASP A 1 384 ? -9.144 -62.243 -2.423 1.00 28.80 384 ASP A CA 1
ATOM 2780 C C . ASP A 1 384 ? -8.667 -60.949 -3.059 1.00 28.63 384 ASP A C 1
ATOM 2781 O O . ASP A 1 384 ? -8.652 -60.831 -4.280 1.00 28.80 384 ASP A O 1
ATOM 2786 N N . TYR A 1 385 ? -8.277 -59.991 -2.221 1.00 28.42 385 TYR A N 1
ATOM 2787 C CA . TYR A 1 385 ? -7.745 -58.707 -2.674 1.00 28.35 385 TYR A CA 1
ATOM 2788 C C . TYR A 1 385 ? -6.472 -58.869 -3.509 1.00 28.26 385 TYR A C 1
ATOM 2789 O O . TYR A 1 385 ? -6.406 -58.392 -4.648 1.00 28.17 385 TYR A O 1
ATOM 2798 N N . VAL A 1 386 ? -5.477 -59.545 -2.939 1.00 28.16 386 VAL A N 1
ATOM 2799 C CA . VAL A 1 386 ? -4.202 -59.819 -3.617 1.00 28.20 386 VAL A CA 1
ATOM 2800 C C . VAL A 1 386 ? -4.385 -60.583 -4.940 1.00 28.36 386 VAL A C 1
ATOM 2801 O O . VAL A 1 386 ? -3.867 -60.167 -5.973 1.00 28.29 386 VAL A O 1
ATOM 2805 N N . GLN A 1 387 ? -5.130 -61.684 -4.905 1.00 28.58 387 GLN A N 1
ATOM 2806 C CA . GLN A 1 387 ? -5.349 -62.496 -6.102 1.00 28.76 387 GLN A CA 1
ATOM 2807 C C . GLN A 1 387 ? -6.295 -61.821 -7.090 1.00 28.85 387 GLN A C 1
ATOM 2808 O O . GLN A 1 387 ? -6.141 -61.971 -8.307 1.00 28.55 387 GLN A O 1
ATOM 2814 N N . GLY A 1 388 ? -7.263 -61.078 -6.552 1.00 28.97 388 GLY A N 1
ATOM 2815 C CA . GLY A 1 388 ? -8.259 -60.378 -7.354 1.00 29.26 388 GLY A CA 1
ATOM 2816 C C . GLY A 1 388 ? -7.659 -59.371 -8.312 1.00 29.54 388 GLY A C 1
ATOM 2817 O O . GLY A 1 388 ? -8.178 -59.173 -9.408 1.00 29.79 388 GLY A O 1
ATOM 2818 N N . LYS A 1 389 ? -6.558 -58.744 -7.902 1.00 29.89 389 LYS A N 1
ATOM 2819 C CA . LYS A 1 389 ? -5.835 -57.790 -8.740 1.00 30.24 389 LYS A CA 1
ATOM 2820 C C . LYS A 1 389 ? -5.504 -58.389 -10.104 1.00 30.31 389 LYS A C 1
ATOM 2821 O O . LYS A 1 389 ? -5.686 -57.741 -11.137 1.00 30.42 389 LYS A O 1
ATOM 2827 N N . LYS A 1 390 ? -5.035 -59.633 -10.097 1.00 30.40 390 LYS A N 1
ATOM 2828 C CA . LYS A 1 390 ? -4.703 -60.350 -11.325 1.00 30.64 390 LYS A CA 1
ATOM 2829 C C . LYS A 1 390 ? -5.927 -60.503 -12.233 1.00 30.35 390 LYS A C 1
ATOM 2830 O O . LYS A 1 390 ? -5.833 -60.317 -13.450 1.00 30.37 390 LYS A O 1
ATOM 2836 N N . LEU A 1 391 ? -7.071 -60.822 -11.629 1.00 29.92 391 LEU A N 1
ATOM 2837 C CA . LEU A 1 391 ? -8.333 -60.961 -12.354 1.00 29.60 391 LEU A CA 1
ATOM 2838 C C . LEU A 1 391 ? -8.802 -59.632 -12.941 1.00 29.52 391 LEU A C 1
ATOM 2839 O O . LEU A 1 391 ? -9.274 -59.583 -14.082 1.00 29.34 391 LEU A O 1
ATOM 2844 N N . VAL A 1 392 ? -8.664 -58.563 -12.154 1.00 29.34 392 VAL A N 1
ATOM 2845 C CA . VAL A 1 392 ? -9.011 -57.211 -12.589 1.00 29.15 392 VAL A CA 1
ATOM 2846 C C . VAL A 1 392 ? -8.144 -56.800 -13.781 1.00 29.39 392 VAL A C 1
ATOM 2847 O O . VAL A 1 392 ? -8.642 -56.247 -14.762 1.00 29.38 392 VAL A O 1
ATOM 2851 N N . GLU A 1 393 ? -6.850 -57.091 -13.690 1.00 29.70 393 GLU A N 1
ATOM 2852 C CA . GLU A 1 393 ? -5.902 -56.766 -14.757 1.00 29.93 393 GLU A CA 1
ATOM 2853 C C . GLU A 1 393 ? -6.124 -57.611 -16.008 1.00 29.92 393 GLU A C 1
ATOM 2854 O O . GLU A 1 393 ? -5.943 -57.134 -17.127 1.00 29.87 393 GLU A O 1
ATOM 2860 N N . ALA A 1 394 ? -6.536 -58.860 -15.805 1.00 30.11 394 ALA A N 1
ATOM 2861 C CA . ALA A 1 394 ? -6.841 -59.769 -16.905 1.00 30.21 394 ALA A CA 1
ATOM 2862 C C . ALA A 1 394 ? -8.194 -59.479 -17.555 1.00 30.25 394 ALA A C 1
ATOM 2863 O O . ALA A 1 394 ? -8.494 -60.019 -18.616 1.00 30.20 394 ALA A O 1
ATOM 2865 N N . ARG A 1 395 ? -9.001 -58.625 -16.926 1.00 30.48 395 ARG A N 1
ATOM 2866 C CA . ARG A 1 395 ? -10.409 -58.462 -17.312 1.00 30.93 395 ARG A CA 1
ATOM 2867 C C . ARG A 1 395 ? -11.038 -59.848 -17.460 1.00 30.94 395 ARG A C 1
ATOM 2868 O O . ARG A 1 395 ? -11.764 -60.120 -18.425 1.00 31.14 395 ARG A O 1
ATOM 2876 N N . ALA A 1 396 ? -10.738 -60.716 -16.494 1.00 30.82 396 ALA A N 1
ATOM 2877 C CA . ALA A 1 396 ? -11.038 -62.140 -16.588 1.00 30.85 396 ALA A CA 1
ATOM 2878 C C . ALA A 1 396 ? -12.517 -62.427 -16.829 1.00 31.00 396 ALA A C 1
ATOM 2879 O O . ALA A 1 396 ? -13.395 -61.823 -16.208 1.00 30.91 396 ALA A O 1
ATOM 2881 N N . GLN A 1 397 ? -12.777 -63.339 -17.759 1.00 31.08 397 GLN A N 1
ATOM 2882 C CA . GLN A 1 397 ? -14.132 -63.803 -18.021 1.00 31.32 397 GLN A CA 1
ATOM 2883 C C . GLN A 1 397 ? -14.359 -65.109 -17.281 1.00 31.06 397 GLN A C 1
ATOM 2884 O O . GLN A 1 397 ? -14.031 -66.191 -17.770 1.00 31.21 397 GLN A O 1
ATOM 2890 N N . ILE A 1 398 ? -14.894 -64.982 -16.076 1.00 30.83 398 ILE A N 1
ATOM 2891 C CA . ILE A 1 398 ? -15.173 -66.116 -15.215 1.00 30.44 398 ILE A CA 1
ATOM 2892 C C . ILE A 1 398 ? -16.642 -66.061 -14.861 1.00 30.14 398 ILE A C 1
ATOM 2893 O O . ILE A 1 398 ? -17.184 -64.983 -14.590 1.00 30.17 398 ILE A O 1
ATOM 2898 N N . ALA A 1 399 ? -17.280 -67.226 -14.889 1.00 29.76 399 ALA A N 1
ATOM 2899 C CA . ALA A 1 399 ? -18.679 -67.360 -14.521 1.00 29.49 399 ALA A CA 1
ATOM 2900 C C . ALA A 1 399 ? -18.901 -66.909 -13.076 1.00 29.22 399 ALA A C 1
ATOM 2901 O O . ALA A 1 399 ? -18.096 -67.224 -12.198 1.00 29.20 399 ALA A O 1
ATOM 2903 N N . PRO A 1 400 ? -19.976 -66.145 -12.833 1.00 29.08 400 PRO A N 1
ATOM 2904 C CA . PRO A 1 400 ? -20.354 -65.792 -11.470 1.00 29.32 400 PRO A CA 1
ATOM 2905 C C . PRO A 1 400 ? -20.470 -67.016 -10.558 1.00 29.57 400 PRO A C 1
ATOM 2906 O O . PRO A 1 400 ? -20.067 -66.961 -9.390 1.00 29.56 400 PRO A O 1
ATOM 2910 N N . GLU A 1 401 ? -20.997 -68.111 -11.104 1.00 29.80 401 GLU A N 1
ATOM 2911 C CA . GLU A 1 401 ? -21.177 -69.361 -10.363 1.00 30.05 401 GLU A CA 1
ATOM 2912 C C . GLU A 1 401 ? -19.831 -69.905 -9.871 1.00 30.14 401 GLU A C 1
ATOM 2913 O O . GLU A 1 401 ? -19.751 -70.512 -8.799 1.00 30.08 401 GLU A O 1
ATOM 2919 N N . GLN A 1 402 ? -18.780 -69.660 -10.651 1.00 30.29 402 GLN A N 1
ATOM 2920 C CA . GLN A 1 402 ? -17.414 -70.011 -10.262 1.00 30.73 402 GLN A CA 1
ATOM 2921 C C . GLN A 1 402 ? -16.877 -69.045 -9.205 1.00 30.50 402 GLN A C 1
ATOM 2922 O O . GLN A 1 402 ? -16.375 -69.483 -8.171 1.00 30.38 402 GLN A O 1
ATOM 2928 N N . LEU A 1 403 ? -17.006 -67.742 -9.459 1.00 30.40 403 LEU A N 1
ATOM 2929 C CA . LEU A 1 403 ? -16.515 -66.704 -8.541 1.00 30.59 403 LEU A CA 1
ATOM 2930 C C . LEU A 1 403 ? -17.125 -66.793 -7.134 1.00 30.90 403 LEU A C 1
ATOM 2931 O O . LEU A 1 403 ? -16.419 -66.620 -6.136 1.00 30.85 403 LEU A O 1
ATOM 2936 N N . ALA A 1 404 ? -18.426 -67.087 -7.069 1.00 31.26 404 ALA A N 1
ATOM 2937 C CA . ALA A 1 404 ? -19.187 -67.108 -5.813 1.00 31.61 404 ALA A CA 1
ATOM 2938 C C . ALA A 1 404 ? -18.740 -68.191 -4.837 1.00 31.81 404 ALA A C 1
ATOM 2939 O O . ALA A 1 404 ? -19.013 -68.100 -3.638 1.00 31.82 404 ALA A O 1
ATOM 2941 N N . ASP A 1 405 ? -18.052 -69.207 -5.350 1.00 32.18 405 ASP A N 1
ATOM 2942 C CA . ASP A 1 405 ? -17.543 -70.294 -4.514 1.00 32.60 405 ASP A CA 1
ATOM 2943 C C . ASP A 1 405 ? -16.277 -69.881 -3.768 1.00 32.76 405 ASP A C 1
ATOM 2944 O O . ASP A 1 405 ? -15.163 -69.993 -4.296 1.00 32.72 405 ASP A O 1
ATOM 2949 N N . ALA A 1 406 ? -16.465 -69.429 -2.528 1.00 32.99 406 ALA A N 1
ATOM 2950 C CA . ALA A 1 406 ? -15.365 -68.989 -1.675 1.00 33.07 406 ALA A CA 1
ATOM 2951 C C . ALA A 1 406 ? -14.339 -70.096 -1.425 1.00 33.22 406 ALA A C 1
ATOM 2952 O O . ALA A 1 406 ? -13.168 -69.822 -1.146 1.00 33.19 406 ALA A O 1
ATOM 2954 N N . GLY A 1 407 ? -14.780 -71.345 -1.551 1.00 33.36 407 GLY A N 1
ATOM 2955 C CA . GLY A 1 407 ? -13.913 -72.501 -1.332 1.00 33.52 407 GLY A CA 1
ATOM 2956 C C . GLY A 1 407 ? -12.850 -72.714 -2.397 1.00 33.74 407 GLY A C 1
ATOM 2957 O O . GLY A 1 407 ? -11.979 -73.571 -2.240 1.00 33.94 407 GLY A O 1
ATOM 2958 N N . VAL A 1 408 ? -12.926 -71.944 -3.482 1.00 33.66 408 VAL A N 1
ATOM 2959 C CA . VAL A 1 408 ? -11.937 -72.009 -4.554 1.00 33.62 408 VAL A CA 1
ATOM 2960 C C . VAL A 1 408 ? -11.176 -70.677 -4.627 1.00 33.68 408 VAL A C 1
ATOM 2961 O O . VAL A 1 408 ? -11.800 -69.619 -4.775 1.00 33.85 408 VAL A O 1
ATOM 2965 N N . PRO A 1 409 ? -9.832 -70.721 -4.522 1.00 33.50 409 PRO A N 1
ATOM 2966 C CA . PRO A 1 409 ? -9.029 -69.503 -4.631 1.00 33.47 409 PRO A CA 1
ATOM 2967 C C . PRO A 1 409 ? -9.181 -68.862 -6.006 1.00 33.57 409 PRO A C 1
ATOM 2968 O O . PRO A 1 409 ? -9.201 -69.565 -7.018 1.00 33.47 409 PRO A O 1
ATOM 2972 N N . LEU A 1 410 ? -9.288 -67.536 -6.031 1.00 33.71 410 LEU A N 1
ATOM 2973 C CA . LEU A 1 410 ? -9.517 -66.797 -7.267 1.00 33.82 410 LEU A CA 1
ATOM 2974 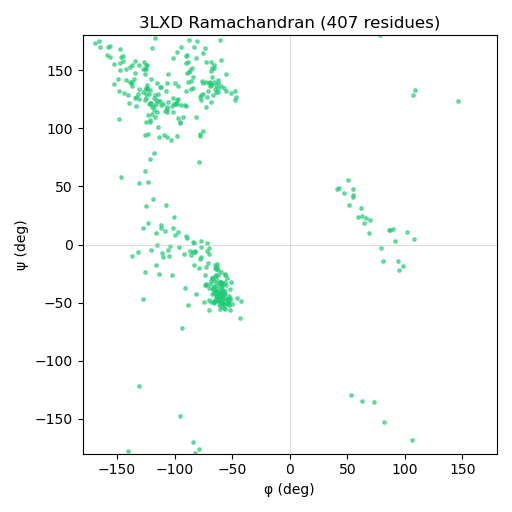C C . LEU A 1 410 ? -8.426 -67.030 -8.308 1.00 34.25 410 LEU A C 1
ATOM 2975 O O . LEU A 1 410 ? -8.717 -67.069 -9.506 1.00 34.10 410 LEU A O 1
ATOM 2980 N N . LYS A 1 411 ? -7.184 -67.200 -7.850 1.00 34.78 411 LYS A N 1
ATOM 2981 C CA . LYS A 1 411 ? -6.047 -67.397 -8.756 1.00 35.43 411 LYS A CA 1
ATOM 2982 C C . LYS A 1 411 ? -6.155 -68.668 -9.604 1.00 35.64 411 LYS A C 1
ATOM 2983 O O . LYS A 1 411 ? -5.600 -68.733 -10.697 1.00 35.74 411 LYS A O 1
ATOM 2989 N N . GLU A 1 412 ? -6.885 -69.660 -9.099 1.00 36.13 412 GLU A N 1
ATOM 2990 C CA . GLU A 1 412 ? -7.123 -70.911 -9.819 1.00 36.65 412 GLU A CA 1
ATOM 2991 C C . GLU A 1 412 ? -8.087 -70.734 -10.982 1.00 36.74 412 GLU A C 1
ATOM 2992 O O . GLU A 1 412 ? -8.137 -71.578 -11.874 1.00 36.84 412 GLU A O 1
ATOM 2998 N N . MET A 1 413 ? -8.867 -69.656 -10.962 1.00 36.99 413 MET A N 1
ATOM 2999 C CA . MET A 1 413 ? -9.950 -69.482 -11.931 1.00 37.35 413 MET A CA 1
ATOM 3000 C C . MET A 1 413 ? -9.507 -68.903 -13.269 1.00 37.69 413 MET A C 1
ATOM 3001 O O . MET A 1 413 ? -10.233 -69.004 -14.256 1.00 37.51 413 MET A O 1
ATOM 3006 N N . LEU A 1 414 ? -8.327 -68.292 -13.312 1.00 38.43 414 LEU A N 1
ATOM 3007 C CA . LEU A 1 414 ? -7.902 -67.623 -14.542 1.00 39.31 414 LEU A CA 1
ATOM 3008 C C . LEU A 1 414 ? -7.152 -68.545 -15.516 1.00 39.74 414 LEU A C 1
ATOM 3009 O O . LEU A 1 414 ? -6.332 -69.376 -15.113 1.00 39.66 414 LEU A O 1
ATOM 3014 N N . ALA A 1 415 ? -7.468 -68.371 -16.800 1.00 40.39 415 ALA A N 1
ATOM 3015 C CA . ALA A 1 415 ? -7.007 -69.235 -17.884 1.00 40.89 415 ALA A CA 1
ATOM 3016 C C . ALA A 1 415 ? -5.488 -69.349 -17.950 1.00 41.24 415 ALA A C 1
ATOM 3017 O O . ALA A 1 415 ? -4.929 -70.445 -17.792 1.00 41.40 415 ALA A O 1
#

Organism: Novosphingobium aromaticivorans (strain ATCC 700278 / DSM 12444 / CCUG 56034 / CIP 105152 / NBRC 16084 / F199) (NCBI:txid279238)